Protein AF-U6D0H8-F1 (afdb_monomer)

Structure (mmCIF, N/CA/C/O backbone):
data_AF-U6D0H8-F1
#
_entry.id   AF-U6D0H8-F1
#
loop_
_atom_site.group_PDB
_atom_site.id
_atom_site.type_symbol
_atom_site.label_atom_id
_atom_site.label_alt_id
_atom_site.label_comp_id
_atom_site.label_asym_id
_atom_site.label_entity_id
_atom_site.label_seq_id
_atom_site.pdbx_PDB_ins_code
_atom_site.Cartn_x
_atom_site.Cartn_y
_atom_site.Cartn_z
_atom_site.occupancy
_atom_site.B_iso_or_equiv
_atom_site.auth_seq_id
_atom_site.auth_comp_id
_atom_site.auth_asym_id
_atom_site.auth_atom_id
_atom_site.pdbx_PDB_model_num
ATOM 1 N N . MET A 1 1 ? 25.060 -44.425 26.093 1.00 37.31 1 MET A N 1
ATOM 2 C CA . MET A 1 1 ? 24.591 -44.062 24.742 1.00 37.31 1 MET A CA 1
ATOM 3 C C . MET A 1 1 ? 24.838 -42.579 24.575 1.00 37.31 1 MET A C 1
ATOM 5 O O . MET A 1 1 ? 24.085 -41.774 25.100 1.00 37.31 1 MET A O 1
ATOM 9 N N . ALA A 1 2 ? 25.996 -42.259 24.004 1.00 32.28 2 ALA A N 1
ATOM 10 C CA . ALA A 1 2 ? 26.483 -40.904 23.805 1.00 32.28 2 ALA A CA 1
ATOM 11 C C . ALA A 1 2 ? 26.125 -40.479 22.378 1.00 32.28 2 ALA A C 1
ATOM 13 O O . ALA A 1 2 ? 26.422 -41.196 21.424 1.00 32.28 2 ALA A O 1
ATOM 14 N N . ILE A 1 3 ? 25.437 -39.350 22.265 1.00 38.94 3 ILE A N 1
ATOM 15 C CA . ILE A 1 3 ? 25.093 -38.695 21.003 1.00 38.94 3 ILE A CA 1
ATOM 16 C C . ILE A 1 3 ? 26.407 -38.158 20.399 1.00 38.94 3 ILE A C 1
ATOM 18 O O . ILE A 1 3 ? 27.215 -37.599 21.146 1.00 38.94 3 ILE A O 1
ATOM 22 N N . PRO A 1 4 ? 26.691 -38.371 19.100 1.00 41.56 4 PRO A N 1
ATOM 23 C CA . PRO A 1 4 ? 28.020 -38.142 18.553 1.00 41.56 4 PRO A CA 1
ATOM 24 C C . PRO A 1 4 ? 28.328 -36.648 18.384 1.00 41.56 4 PRO A C 1
ATOM 26 O O . PRO A 1 4 ? 27.534 -35.873 17.856 1.00 41.56 4 PRO A O 1
ATOM 29 N N . LEU A 1 5 ? 29.544 -36.298 18.805 1.00 43.28 5 LEU A N 1
ATOM 30 C CA . LEU A 1 5 ? 30.252 -35.009 18.797 1.00 43.28 5 LEU A CA 1
ATOM 31 C C . LEU A 1 5 ? 30.482 -34.373 17.402 1.00 43.28 5 LEU A C 1
ATOM 33 O O . LEU A 1 5 ? 31.460 -33.662 17.205 1.00 43.28 5 LEU A O 1
ATOM 37 N N . LEU A 1 6 ? 29.602 -34.595 16.422 1.00 43.91 6 LEU A N 1
ATOM 38 C CA . LEU A 1 6 ? 29.737 -34.031 15.067 1.00 43.91 6 LEU A CA 1
ATOM 39 C C . LEU A 1 6 ? 28.880 -32.782 14.809 1.00 43.91 6 LEU A C 1
ATOM 41 O O . LEU A 1 6 ? 29.001 -32.167 13.756 1.00 43.91 6 LEU A O 1
ATOM 45 N N . LEU A 1 7 ? 28.078 -32.346 15.782 1.00 40.44 7 LEU A N 1
ATOM 46 C CA . LEU A 1 7 ? 27.269 -31.122 15.682 1.00 40.44 7 LEU A CA 1
ATOM 47 C C . LEU A 1 7 ? 27.962 -29.859 16.221 1.00 40.44 7 LEU A C 1
ATOM 49 O O . LEU A 1 7 ? 27.377 -28.785 16.183 1.00 40.44 7 LEU A O 1
ATOM 53 N N . TRP A 1 8 ? 29.202 -29.961 16.714 1.00 34.03 8 TRP A N 1
ATOM 54 C CA . TRP A 1 8 ? 29.938 -28.830 17.308 1.00 34.03 8 TRP A CA 1
ATOM 55 C C . TRP A 1 8 ? 31.121 -28.331 16.459 1.00 34.03 8 TRP A C 1
ATOM 57 O O . TRP A 1 8 ? 31.786 -27.376 16.841 1.00 34.03 8 TRP A O 1
ATOM 67 N N . MET A 1 9 ? 31.358 -28.910 15.276 1.00 34.16 9 MET A N 1
ATOM 68 C CA . MET A 1 9 ? 32.385 -28.432 14.331 1.00 34.16 9 MET A CA 1
ATOM 69 C C . MET A 1 9 ? 31.847 -27.532 13.206 1.00 34.16 9 MET A C 1
ATOM 71 O O . MET A 1 9 ? 32.607 -27.153 12.324 1.00 34.16 9 MET A O 1
ATOM 75 N N . TRP A 1 10 ? 30.569 -27.142 13.248 1.00 33.47 10 TRP A N 1
ATOM 76 C CA . TRP A 1 10 ? 29.980 -26.182 12.297 1.00 33.47 10 TRP A CA 1
ATOM 77 C C . TRP A 1 10 ? 29.876 -24.745 12.837 1.00 33.47 10 TRP A C 1
ATOM 79 O O . TRP A 1 10 ? 29.322 -23.879 12.172 1.00 33.47 10 TRP A O 1
ATOM 89 N N . LEU A 1 11 ? 30.448 -24.462 14.013 1.00 34.50 11 LEU A N 1
ATOM 90 C CA . LEU A 1 11 ? 30.430 -23.126 14.633 1.00 34.50 11 LEU A CA 1
ATOM 91 C C . LEU A 1 11 ? 31.800 -22.431 14.692 1.00 34.50 11 LEU A C 1
ATOM 93 O O . LEU A 1 11 ? 31.982 -21.495 15.462 1.00 34.50 11 LEU A O 1
ATOM 97 N N . LEU A 1 12 ? 32.763 -22.835 13.858 1.00 37.94 12 LEU A N 1
ATOM 98 C CA . LEU A 1 12 ? 34.059 -22.152 13.753 1.00 37.94 12 LEU A CA 1
ATOM 99 C C . LEU A 1 12 ? 34.532 -22.000 12.300 1.00 37.94 12 LEU A C 1
ATOM 101 O O . LEU A 1 12 ? 35.621 -22.443 11.972 1.00 37.94 12 LEU A O 1
ATOM 105 N N . VAL A 1 13 ? 33.725 -21.353 11.453 1.00 35.91 13 VAL A N 1
ATOM 106 C CA . VAL A 1 13 ? 34.194 -20.351 10.471 1.00 35.91 13 VAL A CA 1
ATOM 107 C C . VAL A 1 13 ? 33.028 -19.383 10.248 1.00 35.91 13 VAL A C 1
ATOM 109 O O . VAL A 1 13 ? 32.181 -19.587 9.383 1.00 35.91 13 VAL A O 1
ATOM 112 N N . ALA A 1 14 ? 32.939 -18.342 11.073 1.00 34.75 14 ALA A N 1
ATOM 113 C CA . ALA A 1 14 ? 32.125 -17.187 10.729 1.00 34.75 14 ALA A CA 1
ATOM 114 C C . ALA A 1 14 ? 32.863 -16.402 9.634 1.00 34.75 14 ALA A C 1
ATOM 116 O O . ALA A 1 14 ? 33.966 -15.915 9.868 1.00 34.75 14 ALA A O 1
ATOM 117 N N . GLY A 1 15 ? 32.244 -16.297 8.456 1.00 36.19 15 GLY A N 1
ATOM 118 C CA . GLY A 1 15 ? 32.518 -15.219 7.506 1.00 36.19 15 GLY A CA 1
ATOM 119 C C . GLY A 1 15 ? 33.481 -15.514 6.357 1.00 36.19 15 GLY A C 1
ATOM 120 O O . GLY A 1 15 ? 34.464 -14.806 6.234 1.00 36.19 15 GLY A O 1
ATOM 121 N N . THR A 1 16 ? 33.164 -16.468 5.475 1.00 38.75 16 THR A N 1
ATOM 122 C CA . THR A 1 16 ? 33.493 -16.390 4.030 1.00 38.75 16 THR A CA 1
ATOM 123 C C . THR A 1 16 ? 32.567 -17.312 3.223 1.00 38.75 16 THR A C 1
ATOM 125 O O . THR A 1 16 ? 32.976 -18.326 2.665 1.00 38.75 16 THR A O 1
ATOM 128 N N . GLN A 1 17 ? 31.280 -16.981 3.148 1.00 38.81 17 GLN A N 1
ATOM 129 C CA . GLN A 1 17 ? 30.444 -17.449 2.040 1.00 38.81 17 GLN A CA 1
ATOM 130 C C . GLN A 1 17 ? 29.782 -16.223 1.414 1.00 38.81 17 GLN A C 1
ATOM 132 O O . GLN A 1 17 ? 28.972 -15.578 2.072 1.00 38.81 17 GLN A O 1
ATOM 137 N N . GLY A 1 18 ? 30.166 -15.899 0.174 1.00 51.94 18 GLY A N 1
ATOM 138 C CA . GLY A 1 18 ? 29.344 -15.084 -0.726 1.00 51.94 18 GLY A CA 1
ATOM 139 C C . GLY A 1 18 ? 29.861 -13.719 -1.193 1.00 51.94 18 GLY A C 1
ATOM 140 O O . GLY A 1 18 ? 29.073 -13.041 -1.829 1.00 51.94 18 GLY A O 1
ATOM 141 N N . ALA A 1 19 ? 31.103 -13.303 -0.911 1.00 56.38 19 ALA A N 1
ATOM 142 C CA . ALA A 1 19 ? 31.639 -12.050 -1.470 1.00 56.38 19 ALA A CA 1
ATOM 143 C C . ALA A 1 19 ? 32.429 -12.308 -2.769 1.00 56.38 19 ALA A C 1
ATOM 145 O O . ALA A 1 19 ? 33.317 -13.170 -2.783 1.00 56.38 19 ALA A O 1
ATOM 146 N N . GLU A 1 20 ? 32.112 -11.571 -3.833 1.00 77.31 20 GLU A N 1
ATOM 147 C CA . GLU A 1 20 ? 32.790 -11.586 -5.135 1.00 77.31 20 GLU A CA 1
ATOM 148 C C . GLU A 1 20 ? 33.674 -10.343 -5.335 1.00 77.31 20 GLU A C 1
ATOM 150 O O . GLU A 1 20 ? 33.548 -9.331 -4.642 1.00 77.31 20 GLU A O 1
ATOM 155 N N . ASP A 1 21 ? 34.627 -10.424 -6.268 1.00 82.81 21 ASP A N 1
ATOM 156 C CA . ASP A 1 21 ? 35.522 -9.303 -6.573 1.00 82.81 21 ASP A CA 1
ATOM 157 C C . ASP A 1 21 ? 34.711 -8.091 -7.062 1.00 82.81 21 ASP A C 1
ATOM 159 O O . ASP A 1 21 ? 34.016 -8.163 -8.075 1.00 82.81 21 ASP A O 1
ATOM 163 N N . GLY A 1 22 ? 34.849 -6.960 -6.369 1.00 79.12 22 GLY A N 1
ATOM 164 C CA . GLY A 1 22 ? 34.106 -5.733 -6.653 1.00 79.12 22 GLY A CA 1
ATOM 16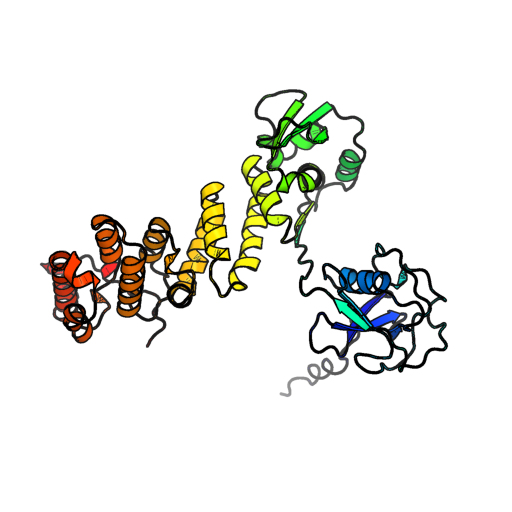5 C C . GLY A 1 22 ? 32.880 -5.500 -5.769 1.00 79.12 22 GLY A C 1
ATOM 166 O O . GLY A 1 22 ? 32.278 -4.430 -5.886 1.00 79.12 22 GLY A O 1
ATOM 167 N N . ASP A 1 23 ? 32.539 -6.428 -4.870 1.00 80.06 23 ASP A N 1
ATOM 168 C CA . ASP A 1 23 ? 31.520 -6.193 -3.845 1.00 80.06 23 ASP A CA 1
ATOM 169 C C . ASP A 1 23 ? 31.953 -5.080 -2.897 1.00 80.06 23 ASP A C 1
ATOM 171 O O . ASP A 1 23 ? 33.119 -4.983 -2.517 1.00 80.06 23 ASP A O 1
ATOM 175 N N . MET A 1 24 ? 31.003 -4.244 -2.490 1.00 93.75 24 MET A N 1
ATOM 176 C CA . MET A 1 24 ? 31.261 -3.083 -1.641 1.00 93.75 24 MET A CA 1
ATOM 177 C C . MET A 1 24 ? 30.440 -3.154 -0.361 1.00 93.75 24 MET A C 1
ATOM 179 O O . MET A 1 24 ? 29.424 -3.845 -0.297 1.00 93.75 24 MET A O 1
ATOM 183 N N . ARG A 1 25 ? 30.877 -2.423 0.664 1.00 91.75 25 ARG A N 1
ATOM 184 C CA . ARG A 1 25 ? 30.116 -2.208 1.899 1.00 91.75 25 ARG A CA 1
ATOM 185 C C . ARG A 1 25 ? 30.502 -0.893 2.568 1.00 91.75 25 ARG A C 1
ATOM 187 O O . ARG A 1 25 ? 31.607 -0.390 2.361 1.00 91.75 25 ARG A O 1
ATOM 194 N N . LEU A 1 26 ? 29.608 -0.395 3.418 1.00 94.00 26 LEU A N 1
ATOM 195 C CA . LEU A 1 26 ? 29.891 0.683 4.364 1.00 94.00 26 LEU A CA 1
ATOM 196 C C . LEU A 1 26 ? 30.162 0.083 5.742 1.00 94.00 26 LEU A C 1
ATOM 198 O O . LEU A 1 26 ? 29.440 -0.809 6.187 1.00 94.00 26 LEU A O 1
ATOM 202 N N . SER A 1 27 ? 31.228 0.540 6.391 1.00 92.88 27 SER A N 1
ATOM 203 C CA . SER A 1 27 ? 31.643 0.070 7.718 1.00 92.88 27 SER A CA 1
ATOM 204 C C . SER A 1 27 ? 31.767 1.232 8.699 1.00 92.88 27 SER A C 1
ATOM 206 O O . SER A 1 27 ? 32.094 2.346 8.301 1.00 92.88 27 SER A O 1
ATOM 208 N N . ASP A 1 28 ? 31.532 0.961 9.984 1.00 92.06 28 ASP A N 1
ATOM 209 C CA . ASP A 1 28 ? 31.720 1.903 11.102 1.00 92.06 28 ASP A CA 1
ATOM 210 C C . ASP A 1 28 ? 30.907 3.216 11.035 1.00 92.06 28 ASP A C 1
ATOM 212 O O . ASP A 1 28 ? 31.223 4.189 11.720 1.00 92.06 28 ASP A O 1
ATOM 216 N N . GLY A 1 29 ? 29.827 3.241 10.249 1.00 89.62 29 GLY A N 1
ATOM 217 C CA . GLY A 1 29 ? 28.793 4.275 10.327 1.00 89.62 29 GLY A CA 1
ATOM 218 C C . GLY A 1 29 ? 27.829 4.069 11.496 1.00 89.62 29 GLY A C 1
ATOM 219 O O . GLY A 1 29 ? 27.686 2.955 12.006 1.00 89.62 29 GLY A O 1
ATOM 220 N N . ASN A 1 30 ? 27.123 5.126 11.916 1.00 84.62 30 ASN A N 1
ATOM 221 C CA . ASN A 1 30 ? 26.081 4.996 12.944 1.00 84.62 30 ASN A CA 1
ATOM 222 C C . ASN A 1 30 ? 24.771 4.440 12.372 1.00 84.62 30 ASN A C 1
ATOM 224 O O . ASN A 1 30 ? 23.932 3.934 13.120 1.00 84.62 30 ASN A O 1
ATOM 228 N N . THR A 1 31 ? 24.584 4.547 11.055 1.00 83.25 31 THR A N 1
ATOM 229 C CA . THR A 1 31 ? 23.419 4.041 10.326 1.00 83.25 31 THR A CA 1
ATOM 230 C C . THR A 1 31 ? 23.861 3.197 9.124 1.00 83.25 31 THR A C 1
ATOM 232 O O . THR A 1 31 ? 24.999 3.326 8.675 1.00 83.25 31 THR A O 1
ATOM 235 N N . PRO A 1 32 ? 22.989 2.335 8.564 1.00 81.25 32 PRO A N 1
ATOM 236 C CA . PRO A 1 32 ? 23.329 1.534 7.383 1.00 81.25 32 PRO A CA 1
ATOM 237 C C . PRO A 1 32 ? 23.609 2.350 6.110 1.00 81.25 32 PRO A C 1
ATOM 239 O O . PRO A 1 32 ? 24.147 1.798 5.153 1.00 81.25 32 PRO A O 1
ATOM 242 N N . SER A 1 33 ? 23.213 3.627 6.073 1.00 90.88 33 SER A N 1
ATOM 243 C CA . SER A 1 33 ? 23.393 4.525 4.928 1.00 90.88 33 SER A CA 1
ATOM 244 C C . SER A 1 33 ? 24.698 5.318 4.976 1.00 90.88 33 SER A C 1
ATOM 246 O O . SER A 1 33 ? 24.953 6.096 4.066 1.00 90.88 33 SER A O 1
ATOM 248 N N . GLU A 1 34 ? 25.555 5.133 5.980 1.00 96.19 34 GLU A N 1
ATOM 249 C CA . GLU A 1 34 ? 26.821 5.860 6.081 1.00 96.19 34 GLU A CA 1
ATOM 250 C C . GLU A 1 34 ? 27.969 4.947 6.513 1.00 96.19 34 GLU A C 1
ATOM 252 O O . GLU A 1 34 ? 27.761 3.916 7.152 1.00 96.19 34 GLU A O 1
ATOM 257 N N . GLY A 1 35 ? 29.199 5.316 6.161 1.00 97.50 35 GLY A N 1
ATOM 258 C CA . GLY A 1 35 ? 30.383 4.635 6.672 1.00 97.50 35 GLY A CA 1
ATOM 259 C C . GLY A 1 35 ? 31.615 4.763 5.785 1.00 97.50 35 GLY A C 1
ATOM 260 O O . GLY A 1 35 ? 31.597 5.367 4.709 1.00 97.50 35 GLY A O 1
ATOM 261 N N . ARG A 1 36 ? 32.703 4.146 6.245 1.00 98.25 36 ARG A N 1
ATOM 262 C CA . ARG A 1 36 ? 33.928 3.938 5.470 1.00 98.25 36 ARG A CA 1
ATOM 263 C C . ARG A 1 36 ? 33.659 2.964 4.328 1.00 98.25 36 ARG A C 1
ATOM 265 O O . ARG A 1 36 ? 33.057 1.911 4.545 1.00 98.25 36 ARG A O 1
ATOM 272 N N . VAL A 1 37 ? 34.144 3.298 3.136 1.00 98.19 37 VAL A N 1
ATOM 273 C CA . VAL A 1 37 ? 33.984 2.461 1.944 1.00 98.19 37 VAL A CA 1
ATOM 274 C C . VAL A 1 37 ? 35.010 1.334 1.963 1.00 98.19 37 VAL A C 1
ATOM 276 O O . VAL A 1 37 ? 36.222 1.569 1.981 1.00 98.19 37 VAL A O 1
ATOM 279 N N . GLU A 1 38 ? 34.518 0.100 1.919 1.00 97.00 38 GLU A N 1
ATOM 280 C CA . GLU A 1 38 ? 35.340 -1.093 1.747 1.00 97.00 38 GLU A CA 1
ATOM 281 C C . GLU A 1 38 ? 34.909 -1.864 0.500 1.00 97.00 38 GLU A C 1
ATOM 283 O O . GLU A 1 38 ? 33.719 -1.957 0.199 1.00 97.00 38 GLU A O 1
ATOM 288 N N . ILE A 1 39 ? 35.884 -2.427 -0.212 1.00 96.50 39 ILE A N 1
ATOM 289 C CA . ILE A 1 39 ? 35.680 -3.212 -1.431 1.00 96.50 39 ILE A CA 1
ATOM 290 C C . ILE A 1 39 ? 36.403 -4.558 -1.334 1.00 96.50 39 ILE A C 1
ATOM 292 O O . ILE A 1 39 ? 37.514 -4.654 -0.798 1.00 96.50 39 ILE A O 1
ATOM 296 N N . PHE A 1 40 ? 35.758 -5.613 -1.824 1.00 86.81 40 PHE A N 1
ATOM 297 C CA . PHE A 1 40 ? 36.279 -6.970 -1.804 1.00 86.81 40 PHE A CA 1
ATOM 298 C C . PHE A 1 40 ? 37.115 -7.255 -3.049 1.00 86.81 40 PHE A C 1
ATOM 300 O O . PHE A 1 40 ? 36.700 -6.987 -4.176 1.00 86.81 40 PHE A O 1
ATOM 307 N N . TYR A 1 41 ? 38.306 -7.815 -2.848 1.00 90.88 41 TYR A N 1
ATOM 308 C CA . TYR A 1 41 ? 39.167 -8.243 -3.944 1.00 90.88 41 TYR A CA 1
ATOM 309 C C . TYR A 1 41 ? 40.065 -9.399 -3.510 1.00 90.88 41 TYR A C 1
ATOM 311 O O . TYR A 1 41 ? 40.803 -9.302 -2.526 1.00 90.88 41 TYR A O 1
ATOM 319 N N . ARG A 1 42 ? 40.032 -10.498 -4.269 1.00 87.75 42 ARG A N 1
ATOM 320 C CA . ARG A 1 42 ? 40.843 -11.710 -4.078 1.00 87.75 42 ARG A CA 1
ATOM 321 C C . ARG A 1 42 ? 40.773 -12.287 -2.665 1.00 87.75 42 ARG A C 1
AT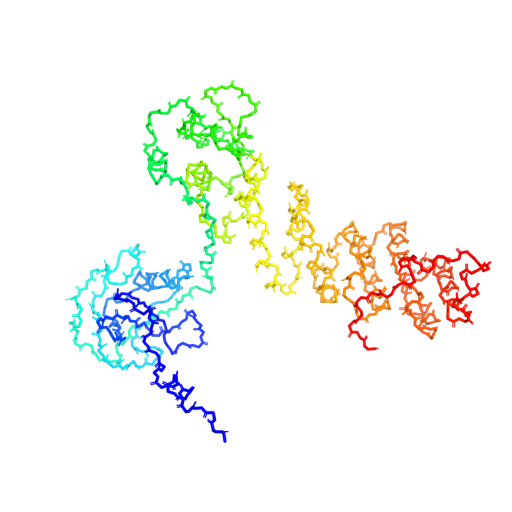OM 323 O O . ARG A 1 42 ? 41.795 -12.639 -2.075 1.00 87.75 42 ARG A O 1
ATOM 330 N N . GLY A 1 43 ? 39.560 -12.429 -2.140 1.00 77.94 43 GLY A N 1
ATOM 331 C CA . GLY A 1 43 ? 39.328 -13.144 -0.884 1.00 77.94 43 GLY A CA 1
ATOM 332 C C . GLY A 1 43 ? 39.458 -12.293 0.381 1.00 77.94 43 GLY A C 1
ATOM 333 O O . GLY A 1 43 ? 39.370 -12.846 1.476 1.00 77.94 43 GLY A O 1
ATOM 334 N N . GLN A 1 44 ? 39.672 -10.979 0.262 1.00 87.00 44 GLN A N 1
ATOM 335 C CA . GLN A 1 44 ? 39.783 -10.077 1.407 1.00 87.00 44 GLN A CA 1
ATOM 336 C C . GLN A 1 44 ? 39.088 -8.735 1.140 1.00 87.00 44 GLN A C 1
ATOM 338 O O . GLN A 1 44 ? 39.083 -8.234 0.016 1.00 87.00 44 GLN A O 1
ATOM 343 N N . TRP A 1 45 ? 38.534 -8.149 2.199 1.00 90.19 45 TRP A N 1
ATOM 344 C CA . TRP A 1 45 ? 38.060 -6.766 2.209 1.00 90.19 45 TRP A CA 1
ATOM 345 C C . TRP A 1 45 ? 39.241 -5.810 2.401 1.00 90.19 45 TRP A C 1
ATOM 347 O O . TRP A 1 45 ? 40.200 -6.138 3.104 1.00 90.19 45 TRP A O 1
ATOM 357 N N . GLY A 1 46 ? 39.167 -4.632 1.792 1.00 94.38 46 GLY A N 1
ATOM 358 C CA . GLY A 1 46 ? 40.108 -3.540 2.027 1.00 94.38 46 GLY A CA 1
ATOM 359 C C . GLY A 1 46 ? 39.482 -2.184 1.716 1.00 94.38 46 GLY A C 1
ATOM 360 O O . GLY A 1 46 ? 38.336 -2.118 1.274 1.00 94.38 46 GLY A O 1
ATOM 361 N N . THR A 1 47 ? 40.214 -1.104 1.974 1.00 97.69 47 THR A N 1
ATOM 362 C CA . THR A 1 47 ? 39.679 0.269 1.945 1.00 97.69 47 THR A CA 1
ATOM 363 C C . THR A 1 47 ? 39.911 0.966 0.606 1.00 97.69 47 THR A C 1
ATOM 365 O O . THR A 1 47 ? 40.683 0.492 -0.228 1.00 97.69 47 THR A O 1
ATOM 368 N N . VAL A 1 48 ? 39.244 2.095 0.381 1.00 98.19 48 VAL A N 1
ATOM 369 C CA . VAL A 1 48 ? 39.452 2.964 -0.790 1.00 98.19 48 VAL A CA 1
ATOM 370 C C . VAL A 1 48 ? 40.115 4.260 -0.327 1.00 98.19 48 VAL A C 1
ATOM 372 O O . VAL A 1 48 ? 39.750 4.774 0.727 1.00 98.19 48 VAL A O 1
ATOM 375 N N . CYS A 1 49 ? 41.100 4.772 -1.067 1.00 98.12 49 CYS A N 1
ATOM 376 C CA . CYS A 1 49 ? 41.736 6.049 -0.736 1.00 98.12 49 CYS A CA 1
ATOM 377 C C . CYS A 1 49 ? 40.862 7.252 -1.125 1.00 98.12 49 CYS A C 1
ATOM 379 O O . CYS A 1 49 ? 40.155 7.208 -2.126 1.00 98.12 49 CYS A O 1
ATOM 381 N N . ASP A 1 50 ? 40.963 8.340 -0.363 1.00 97.81 50 ASP A N 1
ATOM 382 C CA . ASP A 1 50 ? 40.252 9.601 -0.581 1.00 97.81 50 ASP A CA 1
ATOM 383 C C . ASP A 1 50 ? 40.865 10.534 -1.649 1.00 97.81 50 ASP A C 1
ATOM 385 O O . ASP A 1 50 ? 40.320 11.607 -1.917 1.00 97.81 50 ASP A O 1
ATOM 389 N N . ASN A 1 51 ? 41.974 10.157 -2.298 1.00 97.50 51 ASN A N 1
ATOM 390 C CA . ASN A 1 51 ? 42.523 10.947 -3.403 1.00 97.50 51 ASN A CA 1
ATOM 391 C C . ASN A 1 51 ? 41.565 10.925 -4.599 1.00 97.50 51 ASN A C 1
ATOM 393 O O . ASN A 1 51 ? 41.220 9.853 -5.092 1.00 97.50 51 ASN A O 1
ATOM 397 N N . LEU A 1 52 ? 41.200 12.115 -5.085 1.00 96.12 52 LEU A N 1
ATOM 398 C CA . LEU A 1 52 ? 40.190 12.342 -6.133 1.00 96.12 52 LEU A CA 1
ATOM 399 C C . LEU A 1 52 ? 38.777 11.850 -5.793 1.00 96.12 52 LEU A C 1
ATOM 401 O O . LEU A 1 52 ? 37.887 12.037 -6.609 1.00 96.12 52 LEU A O 1
ATOM 405 N N . TRP A 1 53 ? 38.561 11.336 -4.579 1.00 98.06 53 TRP A N 1
ATOM 406 C CA . TRP A 1 53 ? 37.265 10.848 -4.133 1.00 98.06 53 TRP A CA 1
ATOM 407 C C . TRP A 1 53 ? 36.235 11.972 -4.117 1.00 98.06 53 TRP A C 1
ATOM 409 O O . TRP A 1 53 ? 36.365 12.942 -3.360 1.00 98.06 53 TRP A O 1
ATOM 419 N N . ASP A 1 54 ? 35.202 11.831 -4.939 1.00 96.44 54 ASP A N 1
ATOM 420 C CA . ASP A 1 54 ? 34.152 12.828 -5.068 1.00 96.44 54 ASP A CA 1
ATOM 421 C C . ASP A 1 54 ? 32.739 12.243 -4.909 1.00 96.44 54 ASP A C 1
ATOM 423 O O . ASP A 1 54 ? 32.517 11.058 -4.632 1.00 96.44 54 ASP A O 1
ATOM 427 N N . LEU A 1 55 ? 31.737 13.118 -5.039 1.00 97.00 55 LEU A N 1
ATOM 428 C CA . LEU A 1 55 ? 30.336 12.724 -4.919 1.00 97.00 55 LEU A CA 1
ATOM 429 C C . LEU A 1 55 ? 29.917 11.728 -6.008 1.00 97.00 55 LEU A C 1
ATOM 431 O O . LEU A 1 55 ? 29.028 10.914 -5.769 1.00 97.00 55 LEU A O 1
ATOM 435 N N . THR A 1 56 ? 30.539 11.771 -7.184 1.00 96.88 56 THR A N 1
ATOM 436 C CA . THR A 1 56 ? 30.277 10.861 -8.302 1.00 96.88 56 THR A CA 1
ATOM 437 C C . THR A 1 56 ? 30.708 9.440 -7.948 1.00 96.88 56 THR A C 1
ATOM 439 O O . THR A 1 56 ? 29.944 8.497 -8.171 1.00 96.88 56 THR A O 1
ATOM 442 N N . ASP A 1 57 ? 31.871 9.284 -7.315 1.00 97.38 57 ASP A N 1
ATOM 443 C CA . ASP A 1 57 ? 32.370 7.985 -6.852 1.00 97.38 57 ASP A CA 1
ATOM 444 C C . ASP A 1 57 ? 31.517 7.433 -5.703 1.00 97.38 57 ASP A C 1
ATOM 446 O O . ASP A 1 57 ? 31.066 6.281 -5.734 1.00 97.38 57 ASP A O 1
ATOM 450 N N . ALA A 1 58 ? 31.200 8.278 -4.716 1.00 97.31 58 ALA A N 1
ATOM 451 C CA . ALA A 1 58 ? 30.308 7.905 -3.621 1.00 97.31 58 ALA A CA 1
ATOM 452 C C . ALA A 1 58 ? 28.910 7.510 -4.131 1.00 97.31 58 ALA A C 1
ATOM 454 O O . ALA A 1 58 ? 28.292 6.586 -3.600 1.00 97.31 58 ALA A O 1
ATOM 455 N N . SER A 1 59 ? 28.423 8.151 -5.198 1.00 95.12 59 SER A N 1
ATOM 456 C CA . SER A 1 59 ? 27.140 7.818 -5.831 1.00 95.12 59 SER A CA 1
ATOM 457 C C . SER A 1 59 ? 27.139 6.408 -6.427 1.00 95.12 59 SER A C 1
ATOM 459 O O . SER A 1 59 ? 26.130 5.705 -6.328 1.00 95.12 59 SER A O 1
ATOM 461 N N . VAL A 1 60 ? 28.263 5.954 -6.998 1.00 96.06 60 VAL A N 1
ATOM 462 C CA . VAL A 1 60 ? 28.419 4.566 -7.470 1.00 96.06 60 VAL A CA 1
ATOM 463 C C . VAL A 1 60 ? 28.318 3.587 -6.302 1.00 96.06 60 VAL A C 1
ATOM 465 O O . VAL A 1 60 ? 27.575 2.610 -6.407 1.00 96.06 60 VAL A O 1
ATOM 468 N N . VAL A 1 61 ? 28.984 3.872 -5.178 1.00 95.69 61 VAL A N 1
ATOM 469 C CA . VAL A 1 61 ? 28.897 3.046 -3.961 1.00 95.69 61 VAL A CA 1
ATOM 470 C C . VAL A 1 61 ? 27.464 2.985 -3.446 1.00 95.69 61 VAL A C 1
ATOM 472 O O . VAL A 1 61 ? 26.903 1.900 -3.320 1.00 95.69 61 VAL A O 1
ATOM 475 N N . CYS A 1 62 ? 26.839 4.137 -3.202 1.00 93.06 62 CYS A N 1
ATOM 476 C CA . CYS A 1 62 ? 25.486 4.201 -2.661 1.00 93.06 62 CYS A CA 1
ATOM 477 C C . CYS A 1 62 ? 24.475 3.494 -3.566 1.00 93.06 62 CYS A C 1
ATOM 479 O O . CYS A 1 62 ? 23.657 2.716 -3.080 1.00 93.06 62 CYS A O 1
ATOM 481 N N . ARG A 1 63 ? 24.569 3.669 -4.889 1.00 87.31 63 ARG A N 1
ATOM 482 C CA . ARG A 1 63 ? 23.683 2.973 -5.826 1.00 87.31 63 ARG A CA 1
ATOM 483 C C . ARG A 1 63 ? 23.902 1.464 -5.838 1.00 87.31 63 ARG A C 1
ATOM 485 O O . ARG A 1 63 ? 22.923 0.720 -5.875 1.00 87.31 63 ARG A O 1
ATOM 492 N N . ALA A 1 64 ? 25.154 1.013 -5.832 1.00 82.38 64 ALA A N 1
ATOM 493 C CA . ALA A 1 64 ? 25.486 -0.409 -5.805 1.00 82.38 64 ALA A CA 1
ATOM 494 C C . ALA A 1 64 ? 25.009 -1.088 -4.512 1.00 82.38 64 ALA A C 1
ATOM 496 O O . ALA A 1 64 ? 24.593 -2.242 -4.540 1.00 82.38 64 ALA A O 1
ATOM 497 N N . LEU A 1 65 ? 24.989 -0.346 -3.401 1.00 83.62 65 LEU A N 1
ATOM 498 C CA . LEU A 1 65 ? 24.457 -0.785 -2.108 1.00 83.62 65 LEU A CA 1
ATOM 499 C C . LEU A 1 65 ? 22.934 -0.648 -1.984 1.00 83.62 65 LEU A C 1
ATOM 501 O O . LEU A 1 65 ? 22.370 -0.941 -0.933 1.00 83.62 65 LEU A O 1
ATOM 505 N N . GLY A 1 66 ? 22.258 -0.236 -3.058 1.00 76.62 66 GLY A N 1
ATOM 506 C CA . GLY A 1 66 ? 20.806 -0.171 -3.103 1.00 76.62 66 GLY A CA 1
ATOM 507 C C . GLY A 1 66 ? 20.219 1.104 -2.511 1.00 76.62 66 GLY A C 1
ATOM 508 O O . GLY A 1 66 ? 19.070 1.070 -2.099 1.00 76.62 66 GLY A O 1
ATOM 509 N N . PHE A 1 67 ? 20.942 2.221 -2.488 1.00 83.69 67 PHE A N 1
ATOM 510 C CA . PHE A 1 67 ? 20.406 3.555 -2.194 1.00 83.69 67 PHE A CA 1
ATOM 511 C C . PHE A 1 67 ? 20.156 4.352 -3.480 1.00 83.69 67 PHE A C 1
ATOM 513 O O . PHE A 1 67 ? 20.700 4.038 -4.542 1.00 83.69 67 PHE A O 1
ATOM 520 N N . THR A 1 68 ? 19.317 5.387 -3.410 1.00 81.75 68 THR A N 1
ATOM 521 C CA . THR A 1 68 ? 19.028 6.245 -4.570 1.00 81.75 68 THR A CA 1
ATOM 522 C C . THR A 1 68 ? 20.266 7.019 -5.027 1.00 81.75 68 THR A C 1
ATOM 524 O O . THR A 1 68 ? 20.567 7.019 -6.224 1.00 81.75 68 THR A O 1
ATOM 527 N N . ASN A 1 69 ? 20.983 7.672 -4.103 1.00 88.50 69 ASN A N 1
ATOM 528 C CA . ASN A 1 69 ? 22.212 8.404 -4.418 1.00 88.50 69 ASN A CA 1
ATOM 529 C C . ASN A 1 69 ? 23.121 8.617 -3.190 1.00 88.50 69 ASN A C 1
ATOM 531 O O . ASN A 1 69 ? 22.733 8.286 -2.069 1.00 88.50 69 ASN A O 1
ATOM 535 N N . ALA A 1 70 ? 24.308 9.199 -3.390 1.00 94.38 70 ALA A N 1
ATOM 536 C CA . ALA A 1 70 ? 25.117 9.753 -2.302 1.00 94.38 70 ALA A CA 1
ATOM 537 C C . ALA A 1 70 ? 24.705 11.195 -1.978 1.00 94.38 70 ALA A C 1
ATOM 539 O O . ALA A 1 70 ? 24.406 11.986 -2.875 1.00 94.38 70 ALA A O 1
ATOM 540 N N . THR A 1 71 ? 24.710 11.544 -0.695 1.00 96.00 71 THR A N 1
ATOM 541 C CA . THR A 1 71 ? 24.596 12.928 -0.219 1.00 96.00 71 THR A CA 1
ATOM 542 C C . THR A 1 71 ? 25.963 13.528 0.074 1.00 96.00 71 THR A C 1
ATOM 544 O O . THR A 1 71 ? 26.151 14.722 -0.149 1.00 96.00 71 THR A O 1
ATOM 547 N N . GLU A 1 72 ? 26.926 12.718 0.530 1.00 96.88 72 GLU A N 1
ATOM 548 C CA . GLU A 1 72 ? 28.278 13.179 0.856 1.00 96.88 72 GLU A CA 1
ATOM 549 C C . GLU A 1 72 ? 29.351 12.156 0.457 1.00 96.88 72 GLU A C 1
ATOM 551 O O . GLU A 1 72 ? 29.171 10.944 0.595 1.00 96.88 72 GLU A O 1
ATOM 556 N N . ALA A 1 73 ? 30.494 12.679 0.009 1.00 97.44 73 ALA A N 1
ATOM 557 C CA . ALA A 1 73 ? 31.738 11.949 -0.201 1.00 97.44 73 ALA A CA 1
ATOM 558 C C . ALA A 1 73 ? 32.775 12.488 0.785 1.00 97.44 73 ALA A C 1
ATOM 560 O O . ALA A 1 73 ? 33.259 13.611 0.645 1.00 97.44 73 ALA A O 1
ATOM 561 N N . LEU A 1 74 ? 33.065 11.712 1.826 1.00 97.25 74 LEU A N 1
ATOM 562 C CA . LEU A 1 74 ? 33.936 12.129 2.919 1.00 97.25 74 LEU A CA 1
ATOM 563 C C . LEU A 1 74 ? 35.306 11.455 2.788 1.00 97.25 74 LEU A C 1
ATOM 565 O O . LEU A 1 74 ? 35.401 10.287 2.424 1.00 97.25 74 LEU A O 1
ATOM 569 N N . GLY A 1 75 ? 36.368 12.192 3.102 1.00 96.38 75 GLY A N 1
ATOM 570 C CA . GLY A 1 75 ? 37.736 11.677 3.182 1.00 96.38 75 GLY A CA 1
ATOM 571 C C . GLY A 1 75 ? 38.269 11.703 4.611 1.00 96.38 75 GLY A C 1
ATOM 572 O O . GLY A 1 75 ? 37.525 11.918 5.572 1.00 96.38 75 GLY A O 1
ATOM 573 N N . GLY A 1 76 ? 39.577 11.520 4.764 1.00 95.69 76 GLY A N 1
ATOM 574 C CA . GLY A 1 76 ? 40.265 11.699 6.038 1.00 95.69 76 GLY A CA 1
ATOM 575 C C . GLY A 1 76 ? 39.858 10.698 7.120 1.00 95.69 76 GLY A C 1
ATOM 576 O O . GLY A 1 76 ? 39.967 11.022 8.304 1.00 95.69 76 GLY A O 1
ATOM 577 N N . ALA A 1 77 ? 39.368 9.514 6.732 1.00 94.88 77 ALA A N 1
ATOM 578 C CA . ALA A 1 77 ? 38.870 8.490 7.646 1.00 94.88 77 ALA A CA 1
ATOM 579 C C . ALA A 1 77 ? 37.747 8.994 8.573 1.00 94.88 77 ALA A C 1
ATOM 581 O O . ALA A 1 77 ? 37.796 8.802 9.790 1.00 94.88 77 ALA A O 1
ATOM 582 N N . ALA A 1 78 ? 36.735 9.654 7.999 1.00 96.12 78 ALA A N 1
ATOM 583 C CA . ALA A 1 78 ? 35.634 10.278 8.739 1.00 96.12 78 ALA A CA 1
ATOM 584 C C . ALA A 1 78 ? 34.881 9.307 9.671 1.00 96.12 78 ALA A C 1
ATOM 586 O O . ALA A 1 78 ? 34.524 9.682 10.786 1.00 96.12 78 ALA A O 1
ATOM 587 N N . PHE A 1 79 ? 34.717 8.047 9.254 1.00 96.31 79 PHE A N 1
ATOM 588 C CA . PHE A 1 79 ? 34.143 6.960 10.065 1.00 96.31 79 PHE A CA 1
ATOM 589 C C . PHE A 1 79 ? 35.215 6.062 10.703 1.00 96.31 79 PHE A C 1
ATOM 591 O O . PHE A 1 79 ? 35.007 4.883 10.973 1.00 96.31 79 PHE A O 1
ATOM 598 N N . GLY A 1 80 ? 36.397 6.624 10.944 1.00 95.50 80 GLY A N 1
ATOM 599 C CA . GLY A 1 80 ? 37.541 5.928 11.511 1.00 95.50 80 GLY A CA 1
ATOM 600 C C . GLY A 1 80 ? 38.393 5.189 10.470 1.00 95.50 80 GLY A C 1
ATOM 601 O O . GLY A 1 80 ? 37.911 4.826 9.392 1.00 95.50 80 GLY A O 1
ATOM 602 N N . PRO A 1 81 ? 39.685 4.974 10.785 1.00 95.69 81 PRO A N 1
ATOM 603 C CA . PRO A 1 81 ? 40.620 4.298 9.895 1.00 95.69 81 PRO A CA 1
ATOM 604 C C . PRO A 1 81 ? 40.264 2.818 9.762 1.00 95.69 81 PRO A C 1
ATOM 606 O O . PRO A 1 81 ? 39.975 2.150 10.757 1.00 95.69 81 PRO A O 1
ATOM 609 N N . GLY A 1 82 ? 40.332 2.295 8.542 1.00 93.38 82 GLY A N 1
ATOM 610 C CA . GLY A 1 82 ? 40.177 0.872 8.294 1.00 93.38 82 GLY A CA 1
ATOM 611 C C . GLY A 1 82 ? 41.424 0.066 8.639 1.00 93.38 82 GLY A C 1
ATOM 612 O O . GLY A 1 82 ? 42.387 0.540 9.250 1.00 93.38 82 GLY A O 1
ATOM 613 N N . THR A 1 83 ? 41.389 -1.205 8.248 1.00 88.81 83 THR A N 1
ATOM 614 C CA . THR A 1 83 ? 42.501 -2.141 8.429 1.00 88.81 83 THR A CA 1
ATOM 615 C C . THR A 1 83 ? 42.704 -2.968 7.167 1.00 88.81 83 THR A C 1
ATOM 617 O O . THR A 1 83 ? 41.771 -3.174 6.394 1.00 88.81 83 THR A O 1
ATOM 620 N N . GLY A 1 84 ? 43.923 -3.469 6.963 1.00 92.00 84 GLY A N 1
ATOM 621 C CA . GLY A 1 84 ? 44.255 -4.279 5.792 1.00 92.00 84 GLY A CA 1
ATOM 622 C C . GLY A 1 84 ? 44.784 -3.438 4.623 1.00 92.00 84 GLY A C 1
ATOM 623 O O . GLY A 1 84 ? 45.423 -2.413 4.845 1.00 92.00 84 GLY A O 1
ATOM 624 N N . PRO A 1 85 ? 44.641 -3.902 3.373 1.00 94.06 85 PRO A N 1
ATOM 625 C CA . PRO A 1 85 ? 45.150 -3.175 2.217 1.00 94.06 85 PRO A CA 1
ATOM 626 C C . PRO A 1 85 ? 44.217 -2.033 1.793 1.00 94.06 85 PRO A C 1
ATOM 628 O O . PRO A 1 85 ? 42.995 -2.159 1.856 1.00 94.06 85 PRO A O 1
ATOM 631 N N . VAL A 1 86 ? 44.805 -0.964 1.255 1.00 96.88 86 VAL A N 1
ATOM 632 C CA . VAL A 1 86 ? 44.077 0.020 0.444 1.00 96.88 86 VAL A CA 1
ATOM 633 C C . VAL A 1 86 ? 43.964 -0.548 -0.973 1.00 96.88 86 VAL A C 1
ATOM 635 O O . VAL A 1 86 ? 44.971 -0.772 -1.651 1.00 96.88 86 VAL A O 1
ATOM 638 N N . MET A 1 87 ? 42.742 -0.861 -1.388 1.00 97.19 87 MET A N 1
ATOM 639 C CA . MET A 1 87 ? 42.429 -1.594 -2.612 1.00 97.19 87 MET A CA 1
ATOM 640 C C . MET A 1 87 ? 42.484 -0.719 -3.857 1.00 97.19 87 MET A C 1
ATOM 642 O O . MET A 1 87 ? 43.009 -1.169 -4.876 1.00 97.19 87 MET A O 1
ATOM 646 N N . LEU A 1 88 ? 41.954 0.501 -3.776 1.00 97.62 88 LEU A N 1
ATOM 647 C CA . LEU A 1 88 ? 41.830 1.439 -4.892 1.00 97.62 88 LEU A CA 1
ATOM 648 C C . LEU A 1 88 ? 42.265 2.847 -4.464 1.00 97.62 88 LEU A C 1
ATOM 650 O O . LEU A 1 88 ? 42.145 3.211 -3.294 1.00 97.62 88 LEU A O 1
ATOM 654 N N . ASP A 1 89 ? 42.788 3.613 -5.418 1.00 97.94 89 ASP A N 1
ATOM 655 C CA . ASP A 1 89 ? 43.321 4.970 -5.252 1.00 97.94 89 ASP A CA 1
ATOM 656 C C . ASP A 1 89 ? 43.162 5.736 -6.571 1.00 97.94 89 ASP A C 1
ATOM 658 O O . ASP A 1 89 ? 43.183 5.109 -7.640 1.00 97.94 89 ASP A O 1
ATOM 662 N N . GLU A 1 90 ? 42.999 7.057 -6.470 1.00 97.31 90 GLU A N 1
ATOM 663 C CA . GLU A 1 90 ? 42.633 7.964 -7.570 1.00 97.31 90 GLU A CA 1
ATOM 664 C C . GLU A 1 90 ? 41.461 7.395 -8.387 1.00 97.31 90 GLU A C 1
ATOM 666 O O . GLU A 1 90 ? 41.568 7.1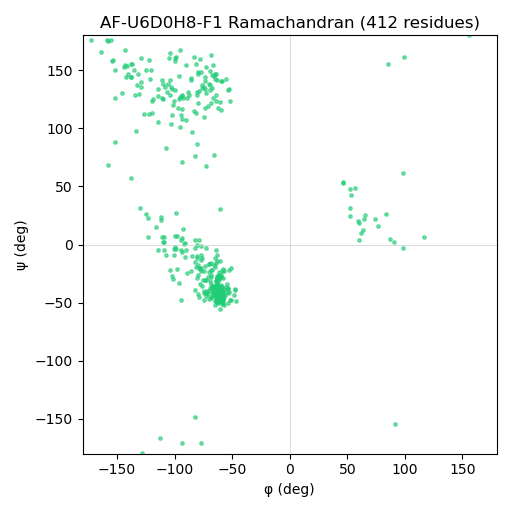71 -9.592 1.00 97.31 90 GLU A O 1
ATOM 671 N N . VAL A 1 91 ? 40.374 7.048 -7.692 1.00 97.38 91 VAL A N 1
ATOM 672 C CA . VAL A 1 91 ? 39.165 6.522 -8.330 1.00 97.38 91 VAL A CA 1
ATOM 673 C C . VAL A 1 91 ? 38.459 7.668 -9.045 1.00 97.38 91 VAL A C 1
ATOM 675 O O . VAL A 1 91 ? 38.259 8.721 -8.461 1.00 97.38 91 VAL A O 1
ATOM 678 N N . GLU A 1 92 ? 38.114 7.453 -10.311 1.00 96.31 92 GLU A N 1
ATOM 679 C CA . GLU A 1 92 ? 37.385 8.409 -11.140 1.00 96.31 92 GLU A CA 1
ATOM 680 C C . GLU A 1 92 ? 36.256 7.672 -11.871 1.00 96.31 92 GLU A C 1
ATOM 682 O O . GLU A 1 92 ? 36.461 7.004 -12.899 1.00 96.31 92 GLU A O 1
ATOM 687 N N . CYS A 1 93 ? 35.054 7.753 -11.310 1.00 95.38 93 CYS A N 1
ATOM 688 C CA . CYS A 1 93 ? 33.832 7.218 -11.888 1.00 95.38 93 CYS A CA 1
ATOM 689 C C . CYS A 1 93 ? 33.118 8.249 -12.782 1.00 95.38 93 CYS A C 1
ATOM 691 O O . CYS A 1 93 ? 33.190 9.460 -12.590 1.00 95.38 93 CYS A O 1
ATOM 693 N N . THR A 1 94 ? 32.337 7.765 -13.746 1.00 86.44 94 THR A N 1
ATOM 694 C CA . THR A 1 94 ? 31.362 8.569 -14.507 1.00 86.44 94 THR A CA 1
ATOM 695 C C . THR A 1 94 ? 30.015 8.685 -13.791 1.00 86.44 94 THR A C 1
ATOM 697 O O . THR A 1 94 ? 29.140 9.439 -14.220 1.00 86.44 94 THR A O 1
ATOM 700 N N . GLY A 1 95 ? 29.823 7.910 -12.719 1.00 84.31 95 GLY A N 1
ATOM 701 C CA . GLY A 1 95 ? 28.613 7.884 -11.905 1.00 84.31 95 GLY A CA 1
ATOM 702 C C . GLY A 1 95 ? 27.591 6.856 -12.382 1.00 84.31 95 GLY A C 1
ATOM 703 O O . GLY A 1 95 ? 26.519 6.744 -11.795 1.00 84.31 95 GLY A O 1
ATOM 704 N N . THR A 1 96 ? 27.879 6.069 -13.423 1.00 78.75 96 THR A N 1
ATOM 705 C CA . THR A 1 96 ? 26.954 5.078 -14.026 1.00 78.75 96 THR A CA 1
ATOM 706 C C . THR A 1 96 ? 27.417 3.630 -13.874 1.00 78.75 96 THR A C 1
ATOM 708 O O . THR A 1 96 ? 26.674 2.699 -14.177 1.00 78.75 96 THR A O 1
ATOM 711 N N . GLU A 1 97 ? 28.607 3.441 -13.319 1.00 90.75 97 GLU A N 1
ATOM 712 C CA . GLU A 1 97 ? 29.238 2.152 -13.096 1.00 90.75 97 GLU A CA 1
ATOM 713 C C . GLU A 1 97 ? 28.465 1.293 -12.079 1.00 90.75 97 GLU A C 1
ATOM 715 O O . GLU A 1 97 ? 27.868 1.823 -11.134 1.00 90.75 97 GLU A O 1
ATOM 720 N N . PRO A 1 98 ? 28.464 -0.044 -12.237 1.00 72.19 98 PRO A N 1
ATOM 721 C CA . PRO A 1 98 ? 27.827 -0.945 -11.279 1.00 72.19 98 PRO A CA 1
ATOM 722 C C . PRO A 1 98 ? 28.665 -1.161 -10.007 1.00 72.19 98 PRO A C 1
ATOM 724 O O . PRO A 1 98 ? 28.114 -1.553 -8.985 1.00 72.19 98 PRO A O 1
ATOM 727 N N . SER A 1 99 ? 29.976 -0.906 -10.054 1.00 92.12 99 SER A N 1
ATOM 728 C CA . SER A 1 99 ? 30.906 -0.995 -8.922 1.00 92.12 99 SER A CA 1
ATOM 729 C C . SER A 1 99 ? 32.111 -0.077 -9.155 1.00 92.12 99 SER A C 1
ATOM 731 O O . SER A 1 99 ? 32.448 0.213 -10.307 1.00 92.12 99 SER A O 1
ATOM 733 N N . LEU A 1 100 ? 32.813 0.321 -8.086 1.00 95.50 100 LEU A N 1
ATOM 734 C CA . LEU A 1 100 ? 34.100 1.027 -8.197 1.00 95.50 100 LEU A CA 1
ATOM 735 C C . LEU A 1 100 ? 35.157 0.205 -8.954 1.00 95.50 100 LEU A C 1
ATOM 737 O O . LEU A 1 100 ? 36.068 0.773 -9.549 1.00 95.50 100 LEU A O 1
ATOM 741 N N . ALA A 1 101 ? 35.008 -1.125 -9.001 1.00 91.75 101 ALA A N 1
ATOM 742 C CA . ALA A 1 101 ? 35.840 -2.014 -9.815 1.00 91.75 101 ALA A CA 1
ATOM 743 C C . ALA A 1 101 ? 35.806 -1.684 -11.321 1.00 91.75 101 ALA A C 1
ATOM 745 O O . ALA A 1 101 ? 36.704 -2.086 -12.064 1.00 91.75 101 ALA A O 1
ATOM 746 N N . ASN A 1 102 ? 34.763 -0.983 -11.777 1.00 93.56 102 ASN A N 1
ATOM 747 C CA . ASN A 1 102 ? 34.565 -0.588 -13.169 1.00 93.56 102 ASN A CA 1
ATOM 748 C C . ASN A 1 102 ? 34.957 0.868 -13.450 1.00 93.56 102 ASN A C 1
ATOM 750 O O . ASN A 1 102 ? 34.903 1.279 -14.609 1.00 93.56 102 ASN A O 1
ATOM 754 N N . CYS A 1 103 ? 35.348 1.627 -12.426 1.00 94.44 103 CYS A N 1
ATOM 755 C CA . CYS A 1 103 ? 35.818 2.997 -12.580 1.00 94.44 103 CYS A CA 1
ATOM 756 C C . CYS A 1 103 ? 37.301 3.034 -12.968 1.00 94.44 103 CYS A C 1
ATOM 758 O O . CYS A 1 103 ? 38.051 2.067 -12.779 1.00 94.44 103 CYS A O 1
ATOM 760 N N . THR A 1 104 ? 37.742 4.168 -13.511 1.00 96.56 104 THR A N 1
ATOM 761 C CA . THR A 1 104 ? 39.173 4.377 -13.751 1.00 96.56 104 THR A CA 1
ATOM 762 C C . THR A 1 104 ? 39.868 4.540 -12.400 1.00 96.56 104 THR A C 1
ATOM 764 O O . THR A 1 104 ? 39.321 5.157 -11.495 1.00 96.56 104 THR A O 1
ATOM 767 N N . SER A 1 105 ? 41.039 3.928 -12.228 1.00 96.31 105 SER A N 1
ATOM 768 C CA . SER A 1 105 ? 41.860 4.055 -11.016 1.00 96.31 105 SER A CA 1
ATOM 769 C C . SER A 1 105 ? 43.320 3.724 -11.325 1.00 96.31 105 SER A C 1
ATOM 771 O O . SER A 1 105 ? 43.640 3.230 -12.414 1.00 96.31 105 SER A O 1
ATOM 773 N N . LEU A 1 106 ? 44.221 3.889 -10.351 1.00 95.31 106 LEU A N 1
ATOM 774 C CA . LEU A 1 106 ? 45.610 3.409 -10.468 1.00 95.31 106 LEU A CA 1
ATOM 775 C C . LEU A 1 106 ? 45.720 1.876 -10.608 1.00 95.31 106 LEU A C 1
ATOM 777 O O . LEU A 1 106 ? 46.771 1.349 -11.006 1.00 95.31 106 LEU A O 1
ATOM 781 N N . GLY A 1 107 ? 44.630 1.158 -10.325 1.00 93.75 107 GLY A N 1
ATOM 782 C CA . GLY A 1 107 ? 44.505 -0.293 -10.350 1.00 93.75 107 GLY A CA 1
ATOM 783 C C . GLY A 1 107 ? 44.627 -0.932 -8.965 1.00 93.75 107 GLY A C 1
ATOM 784 O O . GLY A 1 107 ? 45.171 -0.352 -8.029 1.00 93.75 107 GLY A O 1
ATOM 785 N N . TRP A 1 108 ? 44.145 -2.170 -8.850 1.00 95.69 108 TRP A N 1
ATOM 786 C CA . TRP A 1 108 ? 44.073 -2.901 -7.583 1.00 95.69 108 TRP A CA 1
ATOM 787 C C . TRP A 1 108 ? 45.399 -2.960 -6.816 1.00 95.69 108 TRP A C 1
ATOM 789 O O . TRP A 1 108 ? 46.435 -3.329 -7.380 1.00 95.69 108 TRP A O 1
ATOM 799 N N . LEU A 1 109 ? 45.332 -2.682 -5.509 1.00 95.00 109 LEU A N 1
ATOM 800 C CA . LEU A 1 109 ? 46.445 -2.714 -4.548 1.00 95.00 109 LEU A CA 1
ATOM 801 C C . LEU A 1 109 ? 47.594 -1.745 -4.883 1.00 95.00 109 LEU A C 1
ATOM 803 O O . LEU A 1 109 ? 48.715 -1.912 -4.395 1.00 95.00 109 LEU A O 1
ATOM 807 N N . LYS A 1 110 ? 47.344 -0.736 -5.723 1.00 94.56 110 LYS A N 1
ATOM 808 C CA . LYS A 1 110 ? 48.317 0.303 -6.070 1.00 94.56 110 LYS A CA 1
ATOM 809 C C . LYS A 1 110 ? 47.925 1.616 -5.409 1.00 94.56 110 LYS A C 1
ATOM 811 O O . LYS A 1 110 ? 47.337 2.484 -6.036 1.00 94.56 110 LYS A O 1
ATOM 816 N N . SER A 1 111 ? 48.306 1.757 -4.145 1.00 94.31 111 SER A N 1
ATOM 817 C CA . SER A 1 111 ? 48.112 2.986 -3.380 1.00 94.31 111 SER A CA 1
ATOM 818 C C . SER A 1 111 ? 49.314 3.272 -2.486 1.00 94.31 111 SER A C 1
ATOM 820 O O . SER A 1 111 ? 50.038 2.361 -2.075 1.00 94.31 111 SER A O 1
ATOM 822 N N . ARG A 1 112 ? 49.532 4.553 -2.174 1.00 93.44 112 ARG A N 1
ATOM 823 C CA . ARG A 1 112 ? 50.460 4.993 -1.113 1.00 93.44 112 ARG A CA 1
ATOM 824 C C . ARG A 1 112 ? 49.729 5.593 0.088 1.00 93.44 112 ARG A C 1
ATOM 826 O O . ARG A 1 112 ? 50.386 6.128 0.984 1.00 93.44 112 ARG A O 1
ATOM 833 N N . CYS A 1 113 ? 48.403 5.516 0.096 1.00 96.94 113 CYS A N 1
ATOM 834 C CA . CYS A 1 113 ? 47.580 6.072 1.149 1.00 96.94 113 CYS A CA 1
ATOM 835 C C . CYS A 1 113 ? 47.752 5.303 2.453 1.00 96.94 113 CYS A C 1
ATOM 837 O O . CYS A 1 113 ? 48.046 4.106 2.486 1.00 96.94 113 CYS A O 1
ATOM 839 N N . ARG A 1 114 ? 47.592 6.034 3.550 1.00 96.31 114 ARG A N 1
ATOM 840 C CA . ARG A 1 114 ? 47.460 5.462 4.892 1.00 96.31 114 ARG A CA 1
ATOM 841 C C . ARG A 1 114 ? 45.982 5.420 5.252 1.00 96.31 114 ARG A C 1
ATOM 843 O O . ARG A 1 114 ? 45.222 6.222 4.736 1.00 96.31 114 ARG A O 1
ATOM 850 N N . HIS A 1 115 ? 45.601 4.607 6.233 1.00 97.62 115 HIS A N 1
ATOM 851 C CA . HIS A 1 115 ? 44.207 4.551 6.692 1.00 97.62 115 HIS A CA 1
ATOM 852 C C . HIS A 1 115 ? 43.665 5.855 7.295 1.00 97.62 115 HIS A C 1
ATOM 854 O O . HIS A 1 115 ? 42.474 5.969 7.522 1.00 97.62 115 HIS A O 1
ATOM 860 N N . SER A 1 116 ? 44.504 6.870 7.530 1.00 96.81 116 SER A N 1
ATOM 861 C CA . SER A 1 116 ? 44.038 8.234 7.821 1.00 96.81 116 SER A CA 1
ATOM 862 C C . SER A 1 116 ? 43.461 8.959 6.594 1.00 96.81 116 SER A C 1
ATOM 864 O O . SER A 1 116 ? 43.068 10.110 6.714 1.00 96.81 116 SER A O 1
ATOM 866 N N . GLN A 1 117 ? 43.500 8.324 5.423 1.00 97.81 117 GLN A N 1
ATOM 867 C CA . GLN A 1 117 ? 43.057 8.817 4.117 1.00 97.81 117 GLN A CA 1
ATOM 868 C C . GLN A 1 117 ? 42.014 7.869 3.506 1.00 97.81 117 GLN A C 1
ATOM 870 O O . GLN A 1 117 ? 41.875 7.792 2.290 1.00 97.81 117 GLN A O 1
ATOM 875 N N . ASP A 1 118 ? 41.333 7.070 4.331 1.00 98.12 118 ASP A N 1
ATOM 876 C CA . ASP A 1 118 ? 40.282 6.192 3.828 1.00 98.12 118 ASP A CA 1
ATOM 877 C C . ASP A 1 118 ? 39.040 7.016 3.463 1.00 98.12 118 ASP A C 1
ATOM 879 O O . ASP A 1 118 ? 38.582 7.871 4.234 1.00 98.12 118 ASP A O 1
ATOM 883 N N . ALA A 1 119 ? 38.493 6.721 2.290 1.00 98.44 119 ALA A N 1
ATOM 884 C CA . ALA A 1 119 ? 37.271 7.291 1.763 1.00 98.44 119 ALA A CA 1
ATOM 885 C C . ALA A 1 119 ? 36.032 6.753 2.488 1.00 98.44 119 ALA A C 1
ATOM 887 O O . ALA A 1 119 ? 35.990 5.647 3.038 1.00 98.44 119 ALA A O 1
ATOM 888 N N . SER A 1 120 ? 34.993 7.569 2.491 1.00 98.12 120 SER A N 1
ATOM 889 C CA . SER A 1 120 ? 33.734 7.349 3.183 1.00 98.12 120 SER A CA 1
ATOM 890 C C . SER A 1 120 ? 32.583 7.905 2.348 1.00 98.12 120 SER A C 1
ATOM 892 O O . SER A 1 120 ? 32.757 8.848 1.571 1.00 98.12 120 SER A O 1
ATOM 894 N N . ALA A 1 121 ? 31.397 7.329 2.514 1.00 97.81 121 ALA A N 1
ATOM 895 C CA . ALA A 1 121 ? 30.193 7.764 1.819 1.00 97.81 121 ALA A CA 1
ATOM 896 C C . ALA A 1 121 ? 29.031 7.916 2.801 1.00 97.81 121 ALA A C 1
ATOM 898 O O . ALA A 1 121 ? 28.915 7.162 3.769 1.00 97.81 121 ALA A O 1
ATOM 899 N N . VAL A 1 122 ? 28.171 8.891 2.515 1.00 97.12 122 VAL A N 1
ATOM 900 C CA . VAL A 1 122 ? 26.852 9.037 3.131 1.00 97.12 122 VAL A CA 1
ATOM 901 C C . VAL A 1 122 ? 25.827 8.958 2.009 1.00 97.12 122 VAL A C 1
ATOM 903 O O . VAL A 1 122 ? 25.903 9.707 1.033 1.00 97.12 122 VAL A O 1
ATOM 906 N N . CYS A 1 123 ? 24.899 8.022 2.127 1.00 94.38 123 CYS A N 1
ATOM 907 C CA . CYS A 1 123 ? 23.857 7.737 1.160 1.00 94.38 123 CYS A CA 1
ATOM 908 C C . CYS A 1 123 ? 22.533 8.375 1.572 1.00 94.38 123 CYS A C 1
ATOM 910 O O . CYS A 1 123 ? 22.268 8.637 2.745 1.00 94.38 123 CYS A O 1
ATOM 912 N N . THR A 1 124 ? 21.653 8.576 0.595 1.00 88.31 124 THR A N 1
ATOM 913 C CA . THR A 1 124 ? 20.258 8.926 0.866 1.00 88.31 124 THR A CA 1
ATOM 914 C C . THR A 1 124 ? 19.599 7.839 1.714 1.00 88.31 124 THR A C 1
ATOM 916 O O . THR A 1 124 ? 19.772 6.659 1.423 1.00 88.31 124 THR A O 1
ATOM 919 N N . ASN A 1 125 ? 18.759 8.212 2.682 1.00 72.00 125 ASN A N 1
ATOM 920 C CA . ASN A 1 125 ? 17.979 7.242 3.469 1.00 72.00 125 ASN A CA 1
ATOM 921 C C . ASN A 1 125 ? 16.944 6.461 2.632 1.00 72.00 125 ASN A C 1
ATOM 923 O O . ASN A 1 125 ? 16.392 5.469 3.099 1.00 72.00 125 ASN A O 1
ATOM 927 N N . GLU A 1 126 ? 16.694 6.880 1.391 1.00 63.78 126 GLU A N 1
ATOM 928 C CA . GLU A 1 126 ? 15.887 6.139 0.427 1.00 63.78 126 GLU A CA 1
ATOM 929 C C . GLU A 1 126 ? 16.675 4.942 -0.119 1.00 63.78 126 GLU A C 1
ATOM 931 O O . GLU A 1 126 ? 17.628 5.097 -0.894 1.00 63.78 126 GLU A O 1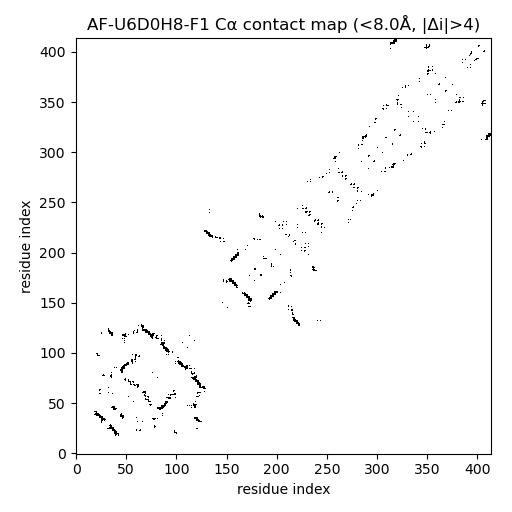
ATOM 936 N N . THR A 1 127 ? 16.260 3.735 0.270 1.00 60.00 127 THR A N 1
ATOM 937 C CA . THR A 1 127 ? 16.702 2.518 -0.408 1.00 60.00 127 THR A CA 1
ATOM 938 C C . THR A 1 127 ? 15.948 2.377 -1.728 1.00 60.00 127 THR A C 1
ATOM 940 O O . THR A 1 127 ? 14.737 2.574 -1.827 1.00 60.00 127 THR A O 1
ATOM 943 N N . ARG A 1 128 ? 16.669 2.006 -2.779 1.00 59.78 128 ARG A N 1
ATOM 944 C CA . ARG A 1 128 ? 16.144 1.554 -4.057 1.00 59.78 128 ARG A CA 1
ATOM 945 C C . ARG A 1 128 ? 15.563 0.151 -3.858 1.00 59.78 128 ARG A C 1
ATOM 947 O O . ARG A 1 128 ? 16.098 -0.817 -4.395 1.00 59.78 128 ARG A O 1
ATOM 954 N N . SER A 1 129 ? 14.476 0.028 -3.093 1.00 62.75 129 SER A N 1
ATOM 955 C CA . SER A 1 129 ? 13.679 -1.199 -2.985 1.00 62.75 129 SER A CA 1
ATOM 956 C C . SER A 1 129 ? 13.024 -1.481 -4.342 1.00 62.75 129 SER A C 1
ATOM 958 O O . SER A 1 129 ? 11.877 -1.151 -4.639 1.00 62.75 129 SER A O 1
ATOM 960 N N . THR A 1 130 ? 13.844 -2.005 -5.248 1.00 70.06 130 THR A N 1
ATOM 961 C CA . THR A 1 130 ? 13.440 -2.386 -6.592 1.00 70.06 130 THR A CA 1
ATOM 962 C C . THR A 1 130 ? 12.997 -3.829 -6.515 1.00 70.06 130 THR A C 1
ATOM 964 O O . THR A 1 130 ? 13.808 -4.741 -6.366 1.00 70.06 130 THR A O 1
ATOM 967 N N . HIS A 1 131 ? 11.698 -4.036 -6.610 1.00 81.00 131 HIS A N 1
ATOM 968 C CA . HIS A 1 131 ? 11.088 -5.348 -6.614 1.00 81.00 131 HIS A CA 1
ATOM 969 C C . HIS A 1 131 ? 10.878 -5.781 -8.061 1.00 81.00 131 HIS A C 1
ATOM 971 O O . HIS A 1 131 ? 10.298 -5.048 -8.859 1.00 81.00 131 HIS A O 1
ATOM 977 N N . THR A 1 132 ? 11.370 -6.963 -8.423 1.00 86.31 132 THR A N 1
ATOM 978 C CA . THR A 1 132 ? 11.242 -7.471 -9.794 1.00 86.31 132 THR A CA 1
ATOM 979 C C . THR A 1 132 ? 10.102 -8.475 -9.865 1.00 86.31 132 THR A C 1
ATOM 981 O O . THR A 1 132 ? 10.118 -9.473 -9.148 1.00 86.31 132 THR A O 1
ATOM 984 N N . LEU A 1 133 ? 9.132 -8.221 -10.743 1.00 85.19 133 LEU A N 1
ATOM 985 C CA . LEU A 1 133 ? 8.200 -9.240 -11.208 1.00 85.19 133 LEU A CA 1
ATOM 986 C C . LEU A 1 133 ? 8.882 -9.993 -12.344 1.00 85.19 133 LEU A C 1
ATOM 988 O O . LEU A 1 133 ? 9.152 -9.393 -13.384 1.00 85.19 133 LEU A O 1
ATOM 992 N N . ASP A 1 134 ? 9.162 -11.277 -12.148 1.00 86.12 134 ASP A N 1
ATOM 993 C CA . ASP A 1 134 ? 9.765 -12.134 -13.164 1.00 86.12 134 ASP A CA 1
ATOM 994 C C . ASP A 1 134 ? 8.859 -13.333 -13.436 1.00 86.12 134 ASP A C 1
ATOM 996 O O . ASP A 1 134 ? 8.627 -14.165 -12.564 1.00 86.12 134 ASP A O 1
ATOM 1000 N N . LEU A 1 135 ? 8.291 -13.366 -14.638 1.00 83.75 135 LEU A N 1
ATOM 1001 C CA . LEU A 1 135 ? 7.430 -14.435 -15.138 1.00 83.75 135 LEU A CA 1
ATOM 1002 C C . LEU A 1 135 ? 7.989 -14.970 -16.468 1.00 83.75 135 LEU A C 1
ATOM 1004 O O . LEU A 1 135 ? 7.231 -15.409 -17.337 1.00 83.75 135 LEU A O 1
ATOM 1008 N N . SER A 1 136 ? 9.306 -14.835 -16.661 1.00 80.69 136 SER A N 1
ATOM 1009 C CA . SER A 1 136 ? 10.002 -15.076 -17.928 1.00 80.69 136 SER A CA 1
ATOM 1010 C C . SER A 1 136 ? 10.567 -16.489 -18.083 1.00 80.69 136 SER A C 1
ATOM 1012 O O . SER A 1 136 ? 11.199 -16.756 -19.102 1.00 80.69 136 SER A O 1
ATOM 1014 N N . ASP A 1 137 ? 10.295 -17.400 -17.139 1.00 72.94 137 ASP A N 1
ATOM 1015 C CA . ASP A 1 137 ? 10.885 -18.751 -17.053 1.00 72.94 137 ASP A CA 1
ATOM 1016 C C . ASP A 1 137 ? 10.808 -19.579 -18.356 1.00 72.94 137 ASP A C 1
ATOM 1018 O O . ASP A 1 137 ? 11.588 -20.511 -18.551 1.00 72.94 137 ASP A O 1
ATOM 1022 N N . GLU A 1 138 ? 9.910 -19.226 -19.282 1.00 60.69 138 GLU A N 1
ATOM 1023 C CA . GLU A 1 138 ? 9.718 -19.902 -20.572 1.00 60.69 138 GLU A CA 1
ATOM 1024 C C . GLU A 1 138 ? 9.861 -18.982 -21.808 1.00 60.69 138 GLU A C 1
ATOM 1026 O O . GLU A 1 138 ? 9.607 -19.414 -22.936 1.00 60.69 138 GLU A O 1
ATOM 1031 N N . LEU A 1 139 ? 10.270 -17.716 -21.643 1.00 75.19 139 LEU A N 1
ATOM 1032 C CA . LEU A 1 139 ? 10.330 -16.731 -22.731 1.00 75.19 139 LEU A CA 1
ATOM 1033 C C . LEU A 1 139 ? 11.762 -16.425 -23.188 1.00 75.19 139 LEU A C 1
ATOM 1035 O O . LEU A 1 139 ? 12.623 -16.085 -22.378 1.00 75.19 139 LEU A O 1
ATOM 1039 N N . PRO A 1 140 ? 12.039 -16.459 -24.507 1.00 74.00 140 PRO A N 1
ATOM 1040 C CA . PRO A 1 140 ? 13.337 -16.051 -25.021 1.00 74.00 140 PRO A CA 1
ATOM 1041 C C . PRO A 1 140 ? 13.603 -14.565 -24.748 1.00 74.00 140 PRO A C 1
ATOM 1043 O O . PRO A 1 140 ? 12.834 -13.707 -25.185 1.00 74.00 140 PRO A O 1
ATOM 1046 N N . THR A 1 141 ? 14.763 -14.247 -24.167 1.00 76.75 141 THR A N 1
ATOM 1047 C CA . THR A 1 141 ? 15.284 -12.867 -24.030 1.00 76.75 141 THR A CA 1
ATOM 1048 C C . THR A 1 141 ? 15.333 -12.109 -25.364 1.00 76.75 141 THR A C 1
ATOM 1050 O O . THR A 1 141 ? 15.285 -10.882 -25.404 1.00 76.75 141 THR A O 1
ATOM 1053 N N . ALA A 1 142 ? 15.354 -12.833 -26.487 1.00 80.62 142 ALA A N 1
ATOM 1054 C CA . ALA A 1 142 ? 15.243 -12.273 -27.829 1.00 80.62 142 ALA A CA 1
ATOM 1055 C C . ALA A 1 142 ? 13.951 -11.458 -28.061 1.00 80.62 142 ALA A C 1
ATOM 1057 O O . ALA A 1 142 ? 13.971 -10.521 -28.856 1.00 80.62 142 ALA A O 1
ATOM 1058 N N . LEU A 1 143 ? 12.837 -11.764 -27.381 1.00 84.88 143 LEU A N 1
ATOM 1059 C CA . LEU A 1 143 ? 11.587 -11.004 -27.533 1.00 84.88 143 LEU A CA 1
ATOM 1060 C C . LEU A 1 143 ? 11.698 -9.578 -26.980 1.00 84.88 143 LEU A C 1
ATOM 1062 O O . LEU A 1 143 ? 11.159 -8.643 -27.571 1.00 84.88 143 LEU A O 1
ATOM 1066 N N . GLU A 1 144 ? 12.446 -9.402 -25.893 1.00 82.06 144 GLU A N 1
ATOM 1067 C CA . GLU A 1 144 ? 12.758 -8.092 -25.317 1.00 82.06 144 GLU A CA 1
ATOM 1068 C C . GLU A 1 144 ? 13.595 -7.254 -26.296 1.00 82.06 144 GLU A C 1
ATOM 1070 O O . GLU A 1 144 ? 13.261 -6.104 -26.581 1.00 82.06 144 GLU A O 1
ATOM 1075 N N . GLN A 1 145 ? 14.608 -7.871 -26.917 1.00 85.31 145 GLN A N 1
ATOM 1076 C CA . GLN A 1 145 ? 15.448 -7.224 -27.932 1.00 85.31 145 GLN A CA 1
ATOM 1077 C C . GLN A 1 145 ? 14.653 -6.808 -29.177 1.00 85.31 145 GLN A C 1
ATOM 1079 O O . GLN A 1 145 ? 14.930 -5.762 -29.765 1.00 85.31 145 GLN A O 1
ATOM 1084 N N . ILE A 1 146 ? 13.648 -7.596 -29.576 1.00 88.62 146 ILE A N 1
ATOM 1085 C CA . ILE A 1 146 ? 12.755 -7.246 -30.689 1.00 88.62 146 ILE A CA 1
ATOM 1086 C C . ILE A 1 146 ? 11.993 -5.957 -30.375 1.00 88.62 146 ILE A C 1
ATOM 1088 O O . ILE A 1 146 ? 11.964 -5.056 -31.216 1.00 88.62 146 ILE A O 1
ATOM 1092 N N . PHE A 1 147 ? 11.422 -5.828 -29.174 1.00 89.38 147 PHE A N 1
ATOM 1093 C CA . PHE A 1 147 ? 10.779 -4.577 -28.772 1.00 89.38 147 PHE A CA 1
ATOM 1094 C C . PHE A 1 147 ? 11.781 -3.422 -28.729 1.00 89.38 147 PHE A C 1
ATOM 1096 O O . PHE A 1 147 ? 11.519 -2.369 -29.308 1.00 89.38 147 PHE A O 1
ATOM 1103 N N . ASP A 1 148 ? 12.948 -3.614 -28.117 1.00 87.56 148 ASP A N 1
ATOM 1104 C CA . ASP A 1 148 ? 13.940 -2.545 -27.982 1.00 87.56 148 ASP A CA 1
ATOM 1105 C C . ASP A 1 148 ? 14.489 -2.051 -29.322 1.00 87.56 148 ASP A C 1
ATOM 1107 O O . ASP A 1 148 ? 14.787 -0.862 -29.450 1.00 87.56 148 ASP A O 1
ATOM 1111 N N . SER A 1 149 ? 14.531 -2.922 -30.336 1.00 88.75 149 SER A N 1
ATOM 1112 C CA . SER A 1 149 ? 14.950 -2.556 -31.689 1.00 88.75 149 SER A CA 1
ATOM 1113 C C . SER A 1 149 ? 14.030 -1.529 -32.357 1.00 88.75 149 SER A C 1
ATOM 1115 O O . SER A 1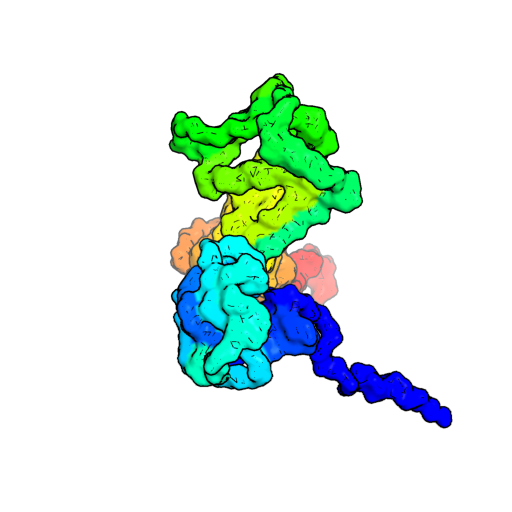 149 ? 14.503 -0.770 -33.196 1.00 88.75 149 SER A O 1
ATOM 1117 N N . GLN A 1 150 ? 12.737 -1.494 -31.998 1.00 86.75 150 GLN A N 1
ATOM 1118 C CA . GLN A 1 150 ? 11.710 -0.651 -32.631 1.00 86.75 150 GLN A CA 1
ATOM 1119 C C . GLN A 1 150 ? 11.646 -0.802 -34.171 1.00 86.75 150 GLN A C 1
ATOM 1121 O O . GLN A 1 150 ? 11.313 0.142 -34.885 1.00 86.75 150 GLN A O 1
ATOM 1126 N N . MET A 1 151 ? 11.959 -1.991 -34.699 1.00 86.69 151 MET A N 1
ATOM 1127 C CA . MET A 1 151 ? 11.988 -2.290 -36.137 1.00 86.69 151 MET A CA 1
ATOM 1128 C C . MET A 1 151 ? 11.013 -3.417 -36.489 1.00 86.69 151 MET A C 1
ATOM 1130 O O . MET A 1 151 ? 10.794 -4.319 -35.693 1.00 86.69 151 MET A O 1
ATOM 1134 N N . GLY A 1 152 ? 10.461 -3.406 -37.710 1.00 86.44 152 GLY A N 1
ATOM 1135 C CA . GLY A 1 152 ? 9.617 -4.507 -38.210 1.00 86.44 152 GLY A CA 1
ATOM 1136 C C . GLY A 1 152 ? 8.182 -4.549 -37.660 1.00 86.44 152 GLY A C 1
ATOM 1137 O O . GLY A 1 152 ? 7.502 -5.564 -37.799 1.00 86.44 152 GLY A O 1
ATOM 1138 N N . CYS A 1 153 ? 7.712 -3.454 -37.066 1.00 90.94 153 CYS A N 1
ATOM 1139 C CA . CYS A 1 153 ? 6.416 -3.368 -36.399 1.00 90.94 153 CYS A CA 1
ATOM 1140 C C . CYS A 1 153 ? 5.228 -3.335 -37.369 1.00 90.94 153 CYS A C 1
ATOM 1142 O O . CYS A 1 153 ? 5.248 -2.630 -38.380 1.00 90.94 153 CYS A O 1
ATOM 1144 N N . ASP A 1 154 ? 4.147 -4.024 -37.006 1.00 92.62 154 ASP A N 1
ATOM 1145 C CA . ASP A 1 154 ? 2.845 -3.965 -37.684 1.00 92.62 154 ASP A CA 1
ATOM 1146 C C . ASP A 1 154 ? 1.767 -3.241 -36.853 1.00 92.62 154 ASP A C 1
ATOM 1148 O O . ASP A 1 154 ? 0.617 -3.120 -37.292 1.00 92.62 154 ASP A O 1
ATOM 1152 N N . LEU A 1 155 ? 2.144 -2.732 -35.675 1.00 91.81 155 LEU A N 1
ATOM 1153 C CA . LEU A 1 155 ? 1.296 -2.000 -34.743 1.00 91.81 155 LEU A CA 1
ATOM 1154 C C . LEU A 1 155 ? 1.990 -0.718 -34.261 1.00 91.81 155 LEU A C 1
ATOM 1156 O O . LEU A 1 155 ? 3.166 -0.729 -33.904 1.00 91.81 155 LEU A O 1
ATOM 1160 N N . SER A 1 156 ? 1.238 0.379 -34.202 1.00 92.25 156 SER A N 1
ATOM 1161 C CA . SER A 1 156 ? 1.662 1.638 -33.581 1.00 92.25 156 SER A CA 1
ATOM 1162 C C . SER A 1 156 ? 0.849 1.885 -32.311 1.00 92.25 156 SER A C 1
ATOM 1164 O O . SER A 1 156 ? -0.382 1.857 -32.346 1.00 92.25 156 SER A O 1
ATOM 1166 N N . ILE A 1 157 ? 1.521 2.111 -31.187 1.00 91.81 157 ILE A N 1
ATOM 1167 C CA . ILE A 1 157 ? 0.891 2.485 -29.920 1.00 91.81 157 ILE A CA 1
ATOM 1168 C C . ILE A 1 157 ? 1.103 3.985 -29.737 1.00 91.81 157 ILE A C 1
ATOM 1170 O O . ILE A 1 157 ? 2.233 4.417 -29.534 1.00 91.81 157 ILE A O 1
ATOM 1174 N N . ARG A 1 158 ? 0.026 4.770 -29.814 1.00 91.38 158 ARG A N 1
ATOM 1175 C CA . ARG A 1 158 ? 0.055 6.216 -29.571 1.00 91.38 158 ARG A CA 1
ATOM 1176 C C . ARG A 1 158 ? -0.371 6.511 -28.148 1.00 91.38 158 ARG A C 1
ATOM 1178 O O . ARG A 1 158 ? -1.512 6.236 -27.774 1.00 91.38 158 ARG A O 1
ATOM 1185 N N . VAL A 1 159 ? 0.526 7.079 -27.363 1.00 91.81 159 VAL A N 1
ATOM 1186 C CA . VAL A 1 159 ? 0.271 7.466 -25.978 1.00 91.81 159 VAL A CA 1
ATOM 1187 C C . VAL A 1 159 ? -0.159 8.926 -25.960 1.00 91.81 159 VAL A C 1
ATOM 1189 O O . VAL A 1 159 ? 0.511 9.786 -26.519 1.00 91.81 159 VAL A O 1
ATOM 1192 N N . ARG A 1 160 ? -1.285 9.216 -25.317 1.00 90.12 160 ARG A N 1
ATOM 1193 C CA . ARG A 1 160 ? -1.811 10.562 -25.098 1.00 90.12 160 ARG A CA 1
ATOM 1194 C C . ARG A 1 160 ? -1.802 10.863 -23.613 1.00 90.12 160 ARG A C 1
ATOM 1196 O O . ARG A 1 160 ? -2.238 10.040 -22.808 1.00 90.12 160 ARG A O 1
ATOM 1203 N N . VAL A 1 161 ? -1.325 12.048 -23.264 1.00 89.31 161 VAL A N 1
ATOM 1204 C CA . VAL A 1 161 ? -1.365 12.529 -21.886 1.00 89.31 161 VAL A CA 1
ATOM 1205 C C . VAL A 1 161 ? -2.761 13.079 -21.603 1.00 89.31 161 VAL A C 1
ATOM 1207 O O . VAL A 1 161 ? -3.297 13.848 -22.403 1.00 89.31 161 VAL A O 1
ATOM 1210 N N . ARG A 1 162 ? -3.376 12.670 -20.489 1.00 85.06 162 ARG A N 1
ATOM 1211 C CA . ARG A 1 162 ? -4.673 13.221 -20.073 1.00 85.06 162 ARG A CA 1
ATOM 1212 C C . ARG A 1 162 ? -4.560 14.732 -19.853 1.00 85.06 162 ARG A C 1
ATOM 1214 O O . ARG A 1 162 ? -3.553 15.217 -19.349 1.00 85.06 162 ARG A O 1
ATOM 1221 N N . ASP A 1 163 ? -5.591 15.461 -20.270 1.00 74.44 163 ASP A N 1
ATOM 1222 C CA . ASP A 1 163 ? -5.724 16.917 -20.110 1.00 74.44 163 ASP A CA 1
ATOM 1223 C C . ASP A 1 163 ? -4.677 17.790 -20.835 1.00 74.44 163 ASP A C 1
ATOM 1225 O O . ASP A 1 163 ? -4.631 19.004 -20.629 1.00 74.44 163 ASP A O 1
ATOM 1229 N N . GLN A 1 164 ? -3.882 17.221 -21.750 1.00 70.56 164 GLN A N 1
ATOM 1230 C CA . GLN A 1 164 ? -2.958 17.971 -22.608 1.00 70.56 164 GLN A CA 1
ATOM 1231 C C . GLN A 1 164 ? -3.146 17.602 -24.087 1.00 70.56 164 GLN A C 1
ATOM 1233 O O . GLN A 1 164 ? -3.235 16.435 -24.453 1.00 70.56 164 GLN A O 1
ATOM 1238 N N . GLN A 1 165 ? -3.176 18.609 -24.969 1.00 58.69 165 GLN A N 1
ATOM 1239 C CA . GLN A 1 165 ? -3.215 18.421 -26.433 1.00 58.69 165 GLN A CA 1
ATOM 1240 C C . GLN A 1 165 ? -1.843 18.070 -27.043 1.00 58.69 165 GLN A C 1
ATOM 1242 O O . GLN A 1 165 ? -1.713 18.010 -28.264 1.00 58.69 165 GLN A O 1
ATOM 1247 N N . GLN A 1 166 ? -0.812 17.888 -26.217 1.00 54.84 166 GLN A N 1
ATOM 1248 C CA . GLN A 1 166 ? 0.558 17.665 -26.670 1.00 54.84 166 GLN A CA 1
ATOM 1249 C C . GLN A 1 166 ? 0.735 16.254 -27.251 1.00 54.84 166 GLN A C 1
ATOM 1251 O O . GLN A 1 166 ? 0.123 15.294 -26.777 1.00 54.84 166 GLN A O 1
ATOM 1256 N N . GLU A 1 167 ? 1.572 16.137 -28.288 1.00 57.94 167 GLU A N 1
ATOM 1257 C CA . GLU A 1 167 ? 1.993 14.849 -28.848 1.00 57.94 167 GLU A CA 1
ATOM 1258 C C . GLU A 1 167 ? 2.701 14.048 -27.751 1.00 57.94 167 GLU A C 1
ATOM 1260 O O . GLU A 1 167 ? 3.714 14.487 -27.207 1.00 57.94 167 GLU A O 1
ATOM 1265 N N . GLY A 1 168 ? 2.119 12.913 -27.366 1.00 67.50 168 GLY A N 1
ATOM 1266 C CA . GLY A 1 168 ? 2.745 12.016 -26.405 1.00 67.50 168 GLY A CA 1
ATOM 1267 C C . GLY A 1 168 ? 3.769 11.102 -27.076 1.00 67.50 168 GLY A C 1
ATOM 1268 O O . GLY A 1 168 ? 4.444 11.473 -28.032 1.00 67.50 168 GLY A O 1
ATOM 1269 N N . LEU A 1 169 ? 3.916 9.895 -26.541 1.00 83.69 169 LEU A N 1
ATOM 1270 C CA . LEU A 1 169 ? 4.905 8.924 -26.998 1.00 83.69 169 LEU A CA 1
ATOM 1271 C C . LEU A 1 169 ? 4.296 7.996 -28.058 1.00 83.69 169 LEU A C 1
ATOM 1273 O O . LEU A 1 169 ? 3.299 7.331 -27.786 1.00 83.69 169 LEU A O 1
ATOM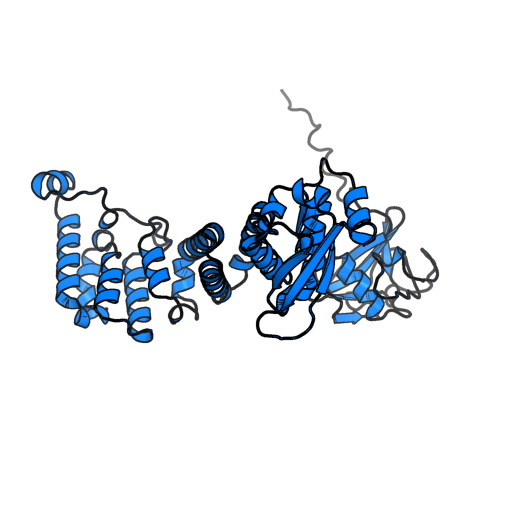 1277 N N . ASP A 1 170 ? 4.931 7.887 -29.222 1.00 88.19 170 ASP A N 1
ATOM 1278 C CA . ASP A 1 170 ? 4.578 6.885 -30.229 1.00 88.19 170 ASP A CA 1
ATOM 1279 C C . ASP A 1 170 ? 5.565 5.715 -30.168 1.00 88.19 170 ASP A C 1
ATOM 1281 O O . ASP A 1 170 ? 6.772 5.882 -30.346 1.00 88.19 170 ASP A O 1
ATOM 1285 N N . LEU A 1 171 ? 5.045 4.516 -29.904 1.00 91.00 171 LEU A N 1
ATOM 1286 C CA . LEU A 1 171 ? 5.822 3.285 -29.796 1.00 91.00 171 LEU A CA 1
ATOM 1287 C C . LEU A 1 171 ? 5.523 2.336 -30.953 1.00 91.00 171 LEU A C 1
ATOM 1289 O O . LEU A 1 171 ? 4.380 2.152 -31.383 1.00 91.00 171 LEU A O 1
ATOM 1293 N N . CYS A 1 172 ? 6.581 1.687 -31.417 1.00 91.19 172 CYS A N 1
ATOM 1294 C CA . CYS A 1 172 ? 6.552 0.643 -32.423 1.00 91.19 172 CYS A CA 1
ATOM 1295 C C . CYS A 1 172 ? 6.314 -0.711 -31.730 1.00 91.19 172 CYS A C 1
ATOM 1297 O O . CYS A 1 172 ? 7.000 -1.041 -30.759 1.00 91.19 172 CYS A O 1
ATOM 1299 N N . ALA A 1 173 ? 5.333 -1.493 -32.190 1.00 92.38 173 ALA A N 1
ATOM 1300 C CA . ALA A 1 173 ? 4.958 -2.761 -31.568 1.00 92.38 173 ALA A CA 1
ATOM 1301 C C . ALA A 1 173 ? 4.557 -3.855 -32.577 1.00 92.38 173 ALA A C 1
ATOM 1303 O O . ALA A 1 173 ? 4.308 -3.611 -33.758 1.00 92.38 173 ALA A O 1
ATOM 1304 N N . HIS A 1 174 ? 4.461 -5.087 -32.080 1.00 92.69 174 HIS A N 1
ATOM 1305 C CA . HIS A 1 174 ? 4.209 -6.288 -32.864 1.00 92.69 174 HIS A CA 1
ATOM 1306 C C . HIS A 1 174 ? 2.913 -6.940 -32.400 1.00 92.69 174 HIS A C 1
ATOM 1308 O O . HIS A 1 174 ? 2.816 -7.461 -31.285 1.00 92.69 174 HIS A O 1
ATOM 1314 N N . ARG A 1 175 ? 1.908 -6.939 -33.271 1.00 90.31 175 ARG A N 1
ATOM 1315 C CA . ARG A 1 175 ? 0.571 -7.451 -32.971 1.00 90.31 175 ARG A CA 1
ATOM 1316 C C . ARG A 1 175 ? 0.598 -8.932 -32.625 1.00 90.31 175 ARG A C 1
ATOM 1318 O O . ARG A 1 175 ? -0.078 -9.320 -31.685 1.00 90.31 175 ARG A O 1
ATOM 1325 N N . LEU A 1 176 ? 1.390 -9.740 -33.338 1.00 89.38 176 LEU A N 1
ATOM 1326 C CA . LEU A 1 176 ? 1.496 -11.178 -33.070 1.00 89.38 176 LEU A CA 1
ATOM 1327 C C . LEU A 1 176 ? 1.998 -11.446 -31.643 1.00 89.38 176 LEU A C 1
ATOM 1329 O O . LEU A 1 176 ? 1.369 -12.214 -30.921 1.00 89.38 176 LEU A O 1
ATOM 1333 N N . ILE A 1 177 ? 3.070 -10.762 -31.226 1.00 89.69 177 ILE A N 1
ATOM 1334 C CA . ILE A 1 177 ? 3.668 -10.934 -29.895 1.00 89.69 177 ILE A CA 1
ATOM 1335 C C . ILE A 1 177 ? 2.683 -10.478 -28.818 1.00 89.69 177 ILE A C 1
ATOM 1337 O O . ILE A 1 177 ? 2.336 -11.261 -27.937 1.00 89.69 177 ILE A O 1
ATOM 1341 N N . LEU A 1 178 ? 2.146 -9.261 -28.930 1.00 90.44 178 LEU A N 1
ATOM 1342 C CA . LEU A 1 178 ? 1.190 -8.755 -27.946 1.00 90.44 178 LEU A CA 1
ATOM 1343 C C . LEU A 1 178 ? -0.090 -9.607 -27.895 1.00 90.44 178 LEU A C 1
ATOM 1345 O O . LEU A 1 178 ? -0.598 -9.869 -26.816 1.00 90.44 178 LEU A O 1
ATOM 1349 N N . SER A 1 179 ? -0.591 -10.112 -29.029 1.00 87.81 179 SER A N 1
ATOM 1350 C CA . SER A 1 179 ? -1.800 -10.953 -29.052 1.00 87.81 179 SER A CA 1
ATOM 1351 C C . SER A 1 179 ? -1.603 -12.322 -28.399 1.00 87.81 179 SER A C 1
ATOM 1353 O O . SER A 1 179 ? -2.576 -12.947 -27.983 1.00 87.81 179 SER A O 1
ATOM 1355 N N . SER A 1 180 ? -0.352 -12.783 -28.302 1.00 87.62 180 SER A N 1
ATOM 1356 C CA . SER A 1 180 ? -0.009 -14.034 -27.624 1.00 87.62 180 SER A CA 1
ATOM 1357 C C . SER A 1 180 ? 0.041 -13.894 -26.100 1.00 87.62 180 SER A C 1
ATOM 1359 O O . SER A 1 180 ? -0.059 -14.893 -25.393 1.00 87.62 180 SER A O 1
ATOM 1361 N N . ASN A 1 181 ? 0.146 -12.663 -25.586 1.00 87.69 181 ASN A N 1
ATOM 1362 C CA . ASN A 1 181 ? 0.159 -12.389 -24.157 1.00 87.69 181 ASN A CA 1
ATOM 1363 C C . ASN A 1 181 ? -1.270 -12.078 -23.663 1.00 87.69 181 ASN A C 1
ATOM 1365 O O . ASN A 1 181 ? -1.855 -11.076 -24.083 1.00 87.69 181 ASN A O 1
ATOM 1369 N N . PRO A 1 182 ? -1.851 -12.891 -22.762 1.00 85.00 182 PRO A N 1
ATOM 1370 C CA . PRO A 1 182 ? -3.221 -12.686 -22.292 1.00 85.00 182 PRO A CA 1
ATOM 1371 C C . PRO A 1 182 ? -3.417 -11.346 -21.567 1.00 85.00 182 PRO A C 1
ATOM 1373 O O . PRO A 1 182 ? -4.481 -10.747 -21.682 1.00 85.00 182 PRO A O 1
ATOM 1376 N N . GLU A 1 183 ? -2.386 -10.825 -20.897 1.00 88.75 183 GLU A N 1
ATOM 1377 C CA . GLU A 1 183 ? -2.449 -9.541 -20.182 1.00 88.75 183 GLU A CA 1
ATOM 1378 C C . GLU A 1 183 ? -2.382 -8.317 -21.107 1.00 88.75 183 GLU A C 1
ATOM 1380 O O . GLU A 1 183 ? -2.674 -7.207 -20.677 1.00 88.75 183 GLU A O 1
ATOM 1385 N N . ALA A 1 184 ? -2.043 -8.505 -22.385 1.00 89.00 184 ALA A N 1
ATOM 1386 C CA .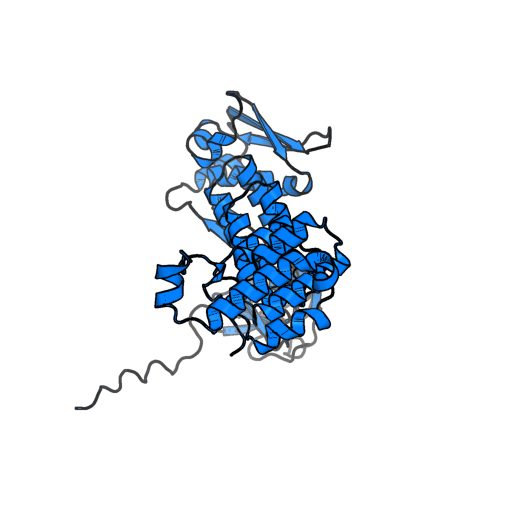 ALA A 1 184 ? -2.024 -7.437 -23.383 1.00 89.00 184 ALA A CA 1
ATOM 1387 C C . ALA A 1 184 ? -3.347 -7.327 -24.164 1.00 89.00 184 ALA A C 1
ATOM 1389 O O . ALA A 1 184 ? -3.522 -6.397 -24.950 1.00 89.00 184 ALA A O 1
ATOM 1390 N N . GLN A 1 185 ? -4.298 -8.251 -23.975 1.00 84.06 185 GLN A N 1
ATOM 1391 C CA . GLN A 1 185 ? -5.533 -8.297 -24.772 1.00 84.06 185 GLN A CA 1
ATOM 1392 C C . GLN A 1 185 ? -6.399 -7.045 -24.606 1.00 84.06 185 GLN A C 1
ATOM 1394 O O . GLN A 1 185 ? -7.001 -6.576 -25.572 1.00 84.06 185 GLN A O 1
ATOM 1399 N N . ALA A 1 186 ? -6.420 -6.465 -23.406 1.00 85.69 186 ALA A N 1
ATOM 1400 C CA . ALA A 1 186 ? -7.183 -5.256 -23.116 1.00 85.69 186 ALA A CA 1
ATOM 1401 C C . ALA A 1 186 ? -6.526 -3.962 -23.648 1.00 85.69 186 ALA A C 1
ATOM 1403 O O . ALA A 1 186 ? -7.134 -2.895 -23.558 1.00 85.69 186 ALA A O 1
ATOM 1404 N N . LEU A 1 187 ? -5.344 -4.035 -24.284 1.00 84.50 187 LEU A N 1
ATOM 1405 C CA . LEU A 1 187 ? -4.776 -2.901 -25.027 1.00 84.50 187 LEU A CA 1
ATOM 1406 C C . LEU A 1 187 ? -5.644 -2.511 -26.234 1.00 84.50 187 LEU A C 1
ATOM 1408 O O . LEU A 1 187 ? -5.697 -1.336 -26.602 1.00 84.50 187 LEU A O 1
ATOM 1412 N N . TRP A 1 188 ? -6.337 -3.470 -26.860 1.00 82.31 188 TRP A N 1
ATOM 1413 C CA . TRP A 1 188 ? -7.192 -3.201 -28.016 1.00 82.31 188 TRP A CA 1
ATOM 1414 C C . TRP A 1 188 ? -8.637 -2.952 -27.593 1.00 82.31 188 TRP A C 1
ATOM 1416 O O . TRP A 1 188 ? -9.375 -3.878 -27.271 1.00 82.31 188 TRP A O 1
ATOM 1426 N N . LYS A 1 189 ? -9.073 -1.692 -27.684 1.00 69.81 189 LYS A N 1
ATOM 1427 C CA . LYS A 1 189 ? -10.507 -1.349 -27.651 1.00 69.81 189 LYS A CA 1
ATOM 1428 C C . LYS A 1 189 ? -11.187 -1.627 -28.995 1.00 69.81 189 LYS A C 1
ATOM 1430 O O . LYS A 1 189 ? -12.344 -2.031 -29.028 1.00 69.81 189 LYS A O 1
ATOM 1435 N N . GLU A 1 190 ? -10.452 -1.444 -30.093 1.00 67.31 190 GLU A N 1
ATOM 1436 C CA . GLU A 1 190 ? -10.909 -1.688 -31.463 1.00 67.31 190 GLU A CA 1
ATOM 1437 C C . GLU A 1 190 ? -9.810 -2.393 -32.281 1.00 67.31 190 GLU A C 1
ATOM 1439 O O . GLU A 1 190 ? -8.619 -2.115 -32.089 1.00 67.31 190 GLU A O 1
ATOM 1444 N N . PRO A 1 191 ? -10.166 -3.306 -33.203 1.00 64.12 191 PRO A N 1
ATOM 1445 C CA . PRO A 1 191 ? -9.198 -3.956 -34.078 1.00 64.12 191 PRO A CA 1
ATOM 1446 C C . PRO A 1 191 ? -8.607 -2.948 -35.075 1.00 64.12 191 PRO A C 1
ATOM 1448 O O . PRO A 1 191 ? -9.322 -2.349 -35.875 1.00 64.12 191 PRO A O 1
ATOM 1451 N N . GLY A 1 192 ? -7.282 -2.784 -35.072 1.00 79.81 192 GLY A N 1
ATOM 1452 C CA . GLY A 1 192 ? -6.607 -1.843 -35.965 1.00 79.81 192 GLY A CA 1
ATOM 1453 C C . GLY A 1 192 ? -5.083 -1.936 -35.932 1.00 79.81 192 GLY A C 1
ATOM 1454 O O . GLY A 1 192 ? -4.497 -2.679 -35.149 1.00 79.81 192 GLY A O 1
ATOM 1455 N N . ARG A 1 193 ? -4.434 -1.153 -36.805 1.00 84.62 193 ARG A N 1
ATOM 1456 C CA . ARG A 1 193 ? -2.966 -0.969 -36.829 1.00 84.62 193 ARG A CA 1
ATOM 1457 C C . ARG A 1 193 ? -2.476 0.073 -35.823 1.00 84.62 193 ARG A C 1
ATOM 1459 O O . ARG A 1 193 ? -1.275 0.302 -35.709 1.00 84.62 193 ARG A O 1
ATOM 1466 N N . THR A 1 194 ? -3.394 0.719 -35.112 1.00 88.44 194 THR A N 1
ATOM 1467 C CA . THR A 1 194 ? -3.071 1.711 -34.094 1.00 88.44 194 THR A CA 1
ATOM 1468 C C . THR A 1 194 ? -3.843 1.410 -32.819 1.00 88.44 194 THR A C 1
ATOM 1470 O O . THR A 1 194 ? -5.063 1.284 -32.863 1.00 88.44 194 THR A O 1
ATOM 1473 N N . VAL A 1 195 ? -3.136 1.360 -31.695 1.00 90.06 195 VAL A N 1
ATOM 1474 C CA . VAL A 1 195 ? -3.701 1.397 -30.343 1.00 90.06 195 VAL A CA 1
ATOM 1475 C C . VAL A 1 195 ? -3.476 2.793 -29.781 1.00 90.06 195 VAL A C 1
ATOM 1477 O O . VAL A 1 195 ? -2.401 3.359 -29.951 1.00 90.06 195 VAL A O 1
ATOM 1480 N N . THR A 1 196 ? -4.491 3.374 -29.147 1.00 90.12 196 THR A N 1
ATOM 1481 C CA . THR A 1 196 ? -4.347 4.649 -28.434 1.00 90.12 196 THR A CA 1
ATOM 1482 C C . THR A 1 196 ? -4.458 4.398 -26.941 1.00 90.12 196 THR A C 1
ATOM 1484 O O . THR A 1 196 ? -5.444 3.821 -26.485 1.00 90.12 196 THR A O 1
ATOM 1487 N N . MET A 1 197 ? -3.445 4.838 -26.203 1.00 90.94 197 MET A N 1
ATOM 1488 C CA . MET A 1 197 ? -3.396 4.781 -24.750 1.00 90.94 197 MET A CA 1
ATOM 1489 C C . MET A 1 197 ? -3.558 6.188 -24.190 1.00 90.94 197 MET A C 1
ATOM 1491 O O . MET A 1 197 ? -2.931 7.120 -24.676 1.00 90.94 197 MET A O 1
ATOM 1495 N N . GLU A 1 198 ? -4.373 6.339 -23.159 1.00 90.38 198 GLU A N 1
ATOM 1496 C CA . GLU A 1 198 ? -4.455 7.547 -22.343 1.00 90.38 198 GLU A CA 1
ATOM 1497 C C . GLU A 1 198 ? -3.751 7.301 -21.011 1.00 90.38 198 GLU A C 1
ATOM 1499 O O . GLU A 1 198 ? -4.010 6.291 -20.347 1.00 90.38 198 GLU A O 1
ATOM 1504 N N . VAL A 1 199 ? -2.841 8.200 -20.643 1.00 91.12 199 VAL A N 1
ATOM 1505 C CA . VAL A 1 199 ? -1.973 8.057 -19.470 1.00 91.12 199 VAL A CA 1
ATOM 1506 C C . VAL A 1 199 ? -1.872 9.395 -18.738 1.00 91.12 199 VAL A C 1
ATOM 1508 O O . VAL A 1 199 ? -1.873 10.456 -19.360 1.00 91.12 199 VAL A O 1
ATOM 1511 N N . ASP A 1 200 ? -1.804 9.358 -17.409 1.00 88.44 200 ASP A N 1
ATOM 1512 C CA . ASP A 1 200 ? -1.549 10.552 -16.596 1.00 88.44 200 ASP A CA 1
ATOM 1513 C C . ASP A 1 200 ? -0.115 11.059 -16.846 1.00 88.44 200 ASP A C 1
ATOM 1515 O O . ASP A 1 200 ? 0.800 10.258 -17.046 1.00 88.44 200 ASP A O 1
ATOM 1519 N N . ALA A 1 201 ? 0.115 12.376 -16.802 1.00 87.50 201 ALA A N 1
ATOM 1520 C CA . ALA A 1 201 ? 1.427 12.964 -17.112 1.00 87.50 201 ALA A CA 1
ATOM 1521 C C . ALA A 1 201 ? 2.573 12.377 -16.262 1.00 87.50 201 ALA A C 1
ATOM 1523 O O . ALA A 1 201 ? 3.651 12.096 -16.783 1.00 87.50 201 ALA A O 1
ATOM 1524 N N . GLU A 1 202 ? 2.309 12.120 -14.977 1.00 86.19 202 GLU A N 1
ATOM 1525 C CA . GLU A 1 202 ? 3.252 11.505 -14.029 1.00 86.19 202 GLU A CA 1
ATOM 1526 C C . GLU A 1 202 ? 3.688 10.084 -14.426 1.00 86.19 202 GLU A C 1
ATOM 1528 O O . GLU A 1 202 ? 4.785 9.655 -14.082 1.00 86.19 202 GLU A O 1
ATOM 1533 N N . CYS A 1 203 ? 2.860 9.363 -15.187 1.00 90.06 203 CYS A N 1
ATOM 1534 C CA . CYS A 1 203 ? 3.109 7.974 -15.560 1.00 90.06 203 CYS A CA 1
ATOM 1535 C C . CYS A 1 203 ? 3.707 7.810 -16.955 1.00 90.06 203 CYS A C 1
ATOM 1537 O O . CYS A 1 203 ? 4.067 6.694 -17.327 1.00 90.06 203 CYS A O 1
ATOM 1539 N N . LEU A 1 204 ? 3.862 8.897 -17.716 1.00 88.50 204 LEU A N 1
ATOM 1540 C CA . LEU A 1 204 ? 4.473 8.863 -19.044 1.00 88.50 204 LEU A CA 1
ATOM 1541 C C . LEU A 1 204 ? 5.875 8.208 -19.064 1.00 88.50 204 LEU A C 1
ATOM 1543 O O . LEU A 1 204 ? 6.108 7.395 -19.964 1.00 88.50 204 LEU A O 1
ATOM 1547 N N . PRO A 1 205 ? 6.787 8.464 -18.096 1.00 89.00 205 PRO A N 1
ATOM 1548 C CA . PRO A 1 205 ? 8.135 7.888 -18.118 1.00 89.00 205 PRO A CA 1
ATOM 1549 C C . PRO A 1 205 ? 8.169 6.355 -18.062 1.00 89.00 205 PRO A C 1
ATOM 1551 O O . PRO A 1 205 ? 9.086 5.752 -18.608 1.00 89.00 205 PRO A O 1
ATOM 1554 N N . VAL A 1 206 ? 7.165 5.719 -17.445 1.00 92.31 206 VAL A N 1
ATOM 1555 C CA . VAL A 1 206 ? 7.139 4.259 -17.238 1.00 92.31 206 VAL A CA 1
ATOM 1556 C C . VAL A 1 206 ? 6.384 3.496 -18.332 1.00 92.31 206 VAL A C 1
ATOM 1558 O O . VAL A 1 206 ? 6.363 2.266 -18.334 1.00 92.31 206 VAL A O 1
ATOM 1561 N N . VAL A 1 207 ? 5.760 4.194 -19.291 1.00 92.62 207 VAL A N 1
ATOM 1562 C CA . VAL A 1 207 ? 4.928 3.552 -20.328 1.00 92.62 207 VAL A CA 1
ATOM 1563 C C . VAL A 1 207 ? 5.745 2.615 -21.213 1.00 92.62 207 VAL A C 1
ATOM 1565 O O . VAL A 1 207 ? 5.268 1.535 -21.562 1.00 92.62 207 VAL A O 1
ATOM 1568 N N . ARG A 1 208 ? 6.983 2.990 -21.561 1.00 92.12 208 ARG A N 1
ATOM 1569 C CA . ARG A 1 208 ? 7.857 2.127 -22.369 1.00 92.12 208 ARG A CA 1
ATOM 1570 C C . ARG A 1 208 ? 8.117 0.799 -21.660 1.00 92.12 208 ARG A C 1
ATOM 1572 O O . ARG A 1 208 ? 7.984 -0.246 -22.291 1.00 92.12 208 ARG A O 1
ATOM 1579 N N . ASP A 1 209 ? 8.424 0.842 -20.367 1.00 92.31 209 ASP A N 1
ATOM 1580 C CA . ASP A 1 209 ? 8.692 -0.350 -19.560 1.00 92.31 209 ASP A CA 1
ATOM 1581 C C . ASP A 1 209 ? 7.432 -1.203 -19.376 1.00 92.31 209 ASP A C 1
ATOM 1583 O O . ASP A 1 209 ? 7.492 -2.427 -19.481 1.00 92.31 209 ASP A O 1
ATOM 1587 N N . PHE A 1 210 ? 6.268 -0.568 -19.215 1.00 94.88 210 PHE A N 1
ATOM 1588 C CA . PHE A 1 210 ? 4.980 -1.263 -19.168 1.00 94.88 210 PHE A CA 1
ATOM 1589 C C . PHE A 1 210 ? 4.673 -2.020 -20.469 1.00 94.88 210 PHE A C 1
ATOM 1591 O O . PHE A 1 210 ? 4.227 -3.163 -20.428 1.00 94.88 210 PHE A O 1
ATOM 1598 N N . ILE A 1 211 ? 4.947 -1.431 -21.638 1.00 93.44 211 ILE A N 1
ATOM 1599 C CA . ILE A 1 211 ? 4.777 -2.149 -22.910 1.00 93.44 211 ILE A CA 1
ATOM 1600 C C . ILE A 1 211 ? 5.836 -3.241 -23.073 1.00 93.44 211 ILE A C 1
ATOM 1602 O O . ILE A 1 211 ? 5.508 -4.343 -23.516 1.00 93.44 211 ILE A O 1
ATOM 1606 N N . ARG A 1 212 ? 7.085 -2.969 -22.677 1.00 92.19 212 ARG A N 1
ATOM 1607 C CA . ARG A 1 212 ? 8.190 -3.939 -22.698 1.00 92.19 212 ARG A CA 1
ATOM 1608 C C . ARG A 1 212 ? 7.881 -5.176 -21.855 1.00 92.19 212 ARG A C 1
ATOM 1610 O O . ARG A 1 212 ? 8.175 -6.283 -22.299 1.00 92.19 212 ARG A O 1
ATOM 1617 N N . TYR A 1 213 ? 7.201 -5.013 -20.718 1.00 93.00 213 TYR A N 1
ATOM 1618 C CA . TYR A 1 213 ? 6.732 -6.116 -19.873 1.00 93.00 213 TYR A CA 1
ATOM 1619 C C . TYR A 1 213 ? 5.879 -7.137 -20.640 1.00 93.00 213 TYR A C 1
ATOM 1621 O O . TYR A 1 213 ? 5.987 -8.336 -20.389 1.00 93.00 213 TYR A O 1
ATOM 1629 N N . PHE A 1 214 ? 5.090 -6.723 -21.636 1.00 92.06 214 PHE A N 1
ATOM 1630 C CA . PHE A 1 214 ? 4.316 -7.683 -22.426 1.00 92.06 214 PHE A CA 1
ATOM 1631 C C . PHE A 1 214 ? 5.170 -8.568 -23.348 1.00 92.06 214 PHE A C 1
ATOM 1633 O O . PHE A 1 214 ? 4.682 -9.606 -23.795 1.00 92.06 214 PHE A O 1
ATOM 1640 N N . TYR A 1 215 ? 6.422 -8.183 -23.609 1.00 90.81 215 TYR A N 1
ATOM 1641 C CA . TYR A 1 215 ? 7.394 -8.958 -24.382 1.00 90.81 215 TYR A CA 1
ATOM 1642 C C . TYR A 1 215 ? 8.290 -9.803 -23.479 1.00 90.81 215 TYR A C 1
ATOM 1644 O O . TYR A 1 215 ? 8.495 -10.980 -23.758 1.00 90.81 215 TYR A O 1
ATOM 1652 N N . SER A 1 216 ? 8.832 -9.199 -22.418 1.00 90.06 216 SER A N 1
ATOM 1653 C CA . SER A 1 216 ? 9.802 -9.844 -21.527 1.00 90.06 216 SER A CA 1
ATOM 1654 C C . SER A 1 216 ? 9.153 -10.660 -20.412 1.00 90.06 216 SER A C 1
ATOM 1656 O O . SER A 1 216 ? 9.810 -11.523 -19.843 1.00 90.06 216 SER A O 1
ATOM 1658 N N . ARG A 1 217 ? 7.895 -10.358 -20.049 1.00 89.19 217 ARG A N 1
ATOM 1659 C CA . ARG A 1 217 ? 7.232 -10.826 -18.816 1.00 89.19 217 ARG A CA 1
ATOM 1660 C C . ARG A 1 217 ? 8.049 -10.548 -17.549 1.00 89.19 217 ARG A C 1
ATOM 1662 O O . ARG A 1 217 ? 7.862 -11.203 -16.527 1.00 89.19 217 ARG A O 1
ATOM 1669 N N . ARG A 1 218 ? 8.924 -9.543 -17.617 1.00 89.62 218 ARG A N 1
ATOM 1670 C CA . ARG A 1 218 ? 9.831 -9.135 -16.550 1.00 89.62 218 ARG A CA 1
ATOM 1671 C C . ARG A 1 218 ? 9.801 -7.623 -16.391 1.00 89.62 218 ARG A C 1
ATOM 1673 O O . ARG A 1 218 ? 9.957 -6.904 -17.378 1.00 89.62 218 ARG A O 1
ATOM 1680 N N . LEU A 1 219 ? 9.599 -7.145 -15.167 1.00 90.94 219 LEU A N 1
ATOM 1681 C CA . LEU A 1 219 ? 9.520 -5.718 -14.868 1.00 90.94 219 LEU A CA 1
ATOM 1682 C C . LEU A 1 219 ? 10.104 -5.411 -13.490 1.00 90.94 219 LEU A C 1
ATOM 1684 O O . LEU A 1 219 ? 9.733 -6.033 -12.497 1.00 90.94 219 LEU A O 1
ATOM 1688 N N . ALA A 1 220 ? 10.982 -4.415 -13.436 1.00 88.69 220 ALA A N 1
ATOM 1689 C CA . ALA A 1 220 ? 11.486 -3.852 -12.193 1.00 88.69 220 ALA A CA 1
ATOM 1690 C C . ALA A 1 220 ? 10.569 -2.711 -11.728 1.00 88.69 220 ALA A C 1
ATOM 1692 O O . ALA A 1 220 ? 10.314 -1.770 -12.477 1.00 88.69 220 ALA A O 1
ATOM 1693 N N . VAL A 1 221 ? 10.086 -2.793 -10.490 1.00 87.50 221 VAL A N 1
ATOM 1694 C CA . VAL A 1 221 ? 9.170 -1.829 -9.875 1.00 87.50 221 VAL A CA 1
ATOM 1695 C C . VAL A 1 221 ? 9.838 -1.215 -8.649 1.00 87.50 221 VAL A C 1
ATOM 1697 O O . VAL A 1 221 ? 10.274 -1.925 -7.750 1.00 87.50 221 VAL A O 1
ATOM 1700 N N . SER A 1 222 ? 9.912 0.112 -8.607 1.00 83.25 222 SER A N 1
ATOM 1701 C CA . SER A 1 222 ? 10.362 0.898 -7.448 1.00 83.25 222 SER A CA 1
ATOM 1702 C C . SER A 1 222 ? 9.169 1.529 -6.729 1.00 83.25 222 SER A C 1
ATOM 1704 O O . SER A 1 222 ? 8.108 1.686 -7.331 1.00 83.25 222 SER A O 1
ATOM 1706 N N . LEU A 1 223 ? 9.350 2.008 -5.494 1.00 74.69 223 LEU A N 1
ATOM 1707 C CA . LEU A 1 223 ? 8.307 2.757 -4.770 1.00 74.69 223 LEU A CA 1
ATOM 1708 C C . LEU A 1 223 ? 7.766 3.959 -5.567 1.00 74.69 223 LEU A C 1
ATOM 1710 O O . LEU A 1 223 ? 6.563 4.211 -5.582 1.00 74.69 223 LEU A O 1
ATOM 1714 N N . THR A 1 224 ? 8.639 4.655 -6.301 1.00 79.69 224 THR A N 1
ATOM 1715 C CA . THR A 1 224 ? 8.281 5.821 -7.126 1.00 79.69 224 THR A CA 1
ATOM 1716 C C . THR A 1 224 ? 7.501 5.468 -8.394 1.00 79.69 224 THR A C 1
ATOM 1718 O O . THR A 1 224 ? 6.681 6.259 -8.854 1.00 79.69 224 THR A O 1
ATOM 1721 N N . SER A 1 225 ? 7.732 4.285 -8.969 1.00 86.44 225 SER A N 1
ATOM 1722 C CA . SER A 1 225 ? 7.096 3.844 -10.221 1.00 86.44 225 SER A CA 1
ATOM 1723 C C . SER A 1 225 ? 5.887 2.933 -9.997 1.00 86.44 225 SER A C 1
ATOM 1725 O O . SER A 1 225 ? 5.014 2.844 -10.863 1.00 86.44 225 SER A O 1
ATOM 1727 N N . MET A 1 226 ? 5.791 2.302 -8.822 1.00 88.75 226 MET A N 1
ATOM 1728 C CA . MET A 1 226 ? 4.757 1.337 -8.446 1.00 88.75 226 MET A CA 1
ATOM 1729 C C . MET A 1 226 ? 3.341 1.854 -8.686 1.00 88.75 226 MET A C 1
ATOM 1731 O O . MET A 1 226 ? 2.539 1.160 -9.310 1.00 88.75 226 MET A O 1
ATOM 1735 N N . LYS A 1 227 ? 3.035 3.085 -8.255 1.00 88.25 227 LYS A N 1
ATOM 1736 C CA . LYS A 1 227 ? 1.709 3.689 -8.459 1.00 88.25 227 LYS A CA 1
ATOM 1737 C C . LYS A 1 227 ? 1.351 3.769 -9.940 1.00 88.25 227 LYS A C 1
ATOM 1739 O O . LYS A 1 227 ? 0.232 3.440 -10.324 1.00 88.25 227 LYS A O 1
ATOM 1744 N N . CYS A 1 228 ? 2.301 4.160 -10.782 1.00 91.81 228 CYS A N 1
ATOM 1745 C CA . CYS A 1 228 ? 2.071 4.274 -12.214 1.00 91.81 228 CYS A CA 1
ATOM 1746 C C . CYS A 1 228 ? 1.937 2.920 -12.907 1.00 91.81 228 CYS A C 1
ATOM 1748 O O . CYS A 1 228 ? 1.040 2.759 -13.734 1.00 91.81 228 CYS A O 1
ATOM 1750 N N . PHE A 1 229 ? 2.749 1.929 -12.536 1.00 94.38 229 PHE A N 1
ATOM 1751 C CA . PHE A 1 229 ? 2.577 0.572 -13.050 1.00 94.38 229 PHE A CA 1
ATOM 1752 C C . PHE A 1 229 ? 1.241 -0.034 -12.633 1.00 94.38 229 PHE A C 1
ATOM 1754 O O . PHE A 1 229 ? 0.551 -0.590 -13.481 1.00 94.38 229 PHE A O 1
ATOM 1761 N N . HIS A 1 230 ? 0.816 0.160 -11.384 1.00 93.50 230 HIS A N 1
ATOM 1762 C CA . HIS A 1 230 ? -0.503 -0.264 -10.926 1.00 93.50 230 HIS A CA 1
ATOM 1763 C C . HIS A 1 230 ? -1.636 0.404 -11.720 1.00 93.50 230 HIS A C 1
ATOM 1765 O O . HIS A 1 230 ? -2.546 -0.279 -12.187 1.00 93.50 230 HIS A O 1
ATOM 1771 N N . LYS A 1 231 ? -1.584 1.733 -11.919 1.00 92.12 231 LYS A N 1
ATOM 1772 C CA . LYS A 1 231 ? -2.575 2.475 -12.722 1.00 92.12 231 LYS A CA 1
ATOM 1773 C C . LYS A 1 231 ? -2.665 1.947 -14.153 1.00 92.12 231 LYS A C 1
ATOM 1775 O O . LYS A 1 231 ? -3.764 1.724 -14.654 1.00 92.12 231 LYS A O 1
ATOM 1780 N N . LEU A 1 232 ? -1.520 1.761 -14.813 1.00 93.31 232 LEU A N 1
ATOM 1781 C CA . LEU A 1 232 ? -1.459 1.242 -16.181 1.00 93.31 232 LEU A CA 1
ATOM 1782 C C . LEU A 1 232 ? -1.983 -0.195 -16.248 1.00 93.31 232 LEU A C 1
ATOM 1784 O O . LEU A 1 232 ? -2.803 -0.512 -17.106 1.00 93.31 232 LEU A O 1
ATOM 1788 N N . ALA A 1 233 ? -1.571 -1.043 -15.310 1.00 93.62 233 ALA A N 1
ATOM 1789 C CA . ALA A 1 233 ? -2.012 -2.424 -15.232 1.00 93.62 233 ALA A CA 1
ATOM 1790 C C . ALA A 1 233 ? -3.531 -2.536 -15.034 1.00 93.62 233 ALA A C 1
ATOM 1792 O O . ALA A 1 233 ? -4.185 -3.276 -15.763 1.00 93.62 233 ALA A O 1
ATOM 1793 N N . SER A 1 234 ? -4.100 -1.722 -14.142 1.00 91.06 234 SER A N 1
ATOM 1794 C CA . SER A 1 234 ? -5.548 -1.609 -13.933 1.00 91.06 234 SER A CA 1
ATOM 1795 C C . SER A 1 234 ? -6.280 -1.117 -15.193 1.00 91.06 234 SER A C 1
ATOM 1797 O O . SER A 1 234 ? -7.259 -1.724 -15.627 1.00 91.06 234 SER A O 1
ATOM 1799 N N . ALA A 1 235 ? -5.779 -0.059 -15.842 1.00 89.94 235 ALA A N 1
ATOM 1800 C CA . ALA A 1 235 ? -6.423 0.542 -17.013 1.00 89.94 235 ALA A CA 1
ATOM 1801 C C . ALA A 1 235 ? -6.390 -0.349 -18.268 1.00 89.94 235 ALA A C 1
ATOM 1803 O O . ALA A 1 235 ? -7.303 -0.275 -19.093 1.00 89.94 235 ALA A O 1
ATOM 1804 N N . TYR A 1 236 ? -5.343 -1.165 -18.419 1.00 91.00 236 TYR A N 1
ATOM 1805 C CA . TYR A 1 236 ? -5.099 -1.992 -19.606 1.00 91.00 236 TYR A CA 1
ATOM 1806 C C . TYR A 1 236 ? -5.132 -3.499 -19.323 1.00 91.00 236 TYR A C 1
ATOM 1808 O O . TYR A 1 236 ? -4.711 -4.279 -20.171 1.00 91.00 236 TYR A O 1
ATOM 1816 N N . GLY A 1 237 ? -5.663 -3.918 -18.170 1.00 88.62 237 GLY A N 1
ATOM 1817 C CA . GLY A 1 237 ? -6.001 -5.313 -17.871 1.00 88.62 237 GLY A CA 1
ATOM 1818 C C . GLY A 1 237 ? -4.826 -6.253 -17.575 1.00 88.62 237 GLY A C 1
ATOM 1819 O O . GLY A 1 237 ? -4.993 -7.467 -17.688 1.00 88.62 237 GLY A O 1
ATOM 1820 N N . ALA A 1 238 ? -3.663 -5.733 -17.172 1.00 92.31 238 ALA A N 1
ATOM 1821 C CA . ALA A 1 238 ? -2.517 -6.549 -16.762 1.00 92.31 238 ALA A CA 1
ATOM 1822 C C . ALA A 1 238 ? -2.656 -7.007 -15.298 1.00 92.31 238 ALA A C 1
ATOM 1824 O O . ALA A 1 238 ? -2.047 -6.448 -14.387 1.00 92.31 238 ALA A O 1
ATOM 1825 N N . GLN A 1 239 ? -3.512 -8.002 -15.060 1.00 89.88 239 GLN A N 1
ATOM 1826 C CA . GLN A 1 239 ? -3.931 -8.424 -13.717 1.00 89.88 239 GLN A CA 1
ATOM 1827 C C . GLN A 1 239 ? -2.791 -8.910 -12.809 1.00 89.88 239 GLN A C 1
ATOM 1829 O O . GLN A 1 239 ? -2.834 -8.668 -11.602 1.00 89.88 239 GLN A O 1
ATOM 1834 N N . GLN A 1 240 ? -1.780 -9.598 -13.344 1.00 90.44 240 GLN A N 1
ATOM 1835 C CA . GLN A 1 240 ? -0.675 -10.126 -12.539 1.00 90.44 240 GLN A CA 1
ATOM 1836 C C . GLN A 1 240 ? 0.264 -9.002 -12.122 1.00 90.44 240 GLN A C 1
ATOM 1838 O O . GLN A 1 240 ? 0.655 -8.934 -10.958 1.00 90.44 240 GLN A O 1
ATOM 1843 N N . LEU A 1 241 ? 0.557 -8.076 -13.040 1.00 92.38 241 LEU A N 1
ATOM 1844 C CA . LEU A 1 241 ? 1.305 -6.870 -12.705 1.00 92.38 241 LEU A CA 1
ATOM 1845 C C . LEU A 1 241 ? 0.540 -5.993 -11.705 1.00 92.38 241 LEU A C 1
ATOM 1847 O O . LEU A 1 241 ? 1.130 -5.522 -10.736 1.00 92.38 241 LEU A O 1
ATOM 1851 N N . GLN A 1 242 ? -0.771 -5.820 -11.896 1.00 91.25 242 GLN A N 1
ATOM 1852 C CA . GLN A 1 242 ? -1.622 -5.086 -10.958 1.00 91.25 242 GLN A CA 1
ATOM 1853 C C . GLN A 1 242 ? -1.559 -5.711 -9.560 1.00 91.25 242 GLN A C 1
ATOM 1855 O O . GLN A 1 242 ? -1.260 -5.009 -8.600 1.00 91.25 242 GLN A O 1
ATOM 1860 N N . SER A 1 243 ? -1.748 -7.030 -9.459 1.00 87.12 243 SER A N 1
ATOM 1861 C CA . SER A 1 243 ? -1.705 -7.768 -8.188 1.00 87.12 243 SER A CA 1
ATOM 1862 C C . SER A 1 243 ? -0.329 -7.697 -7.521 1.00 87.12 243 SER A C 1
ATOM 1864 O O . SER A 1 243 ? -0.236 -7.543 -6.306 1.00 87.12 243 SER A O 1
ATOM 1866 N N . PHE A 1 244 ? 0.749 -7.772 -8.306 1.00 88.44 244 PHE A N 1
ATOM 1867 C CA . PHE A 1 244 ? 2.111 -7.615 -7.804 1.00 88.44 244 PHE A CA 1
ATOM 1868 C C . PHE A 1 244 ? 2.330 -6.217 -7.215 1.00 88.44 244 PHE A C 1
ATOM 1870 O O . PHE A 1 244 ? 2.763 -6.097 -6.071 1.00 88.44 244 PHE A O 1
ATOM 1877 N N . CYS A 1 245 ? 1.969 -5.157 -7.946 1.00 90.31 245 CYS A N 1
ATOM 1878 C CA . CYS A 1 245 ? 2.055 -3.791 -7.431 1.00 90.31 245 CYS A CA 1
ATOM 1879 C C . CYS A 1 245 ? 1.134 -3.569 -6.217 1.00 90.31 245 CYS A C 1
ATOM 1881 O O . CYS A 1 245 ? 1.541 -2.888 -5.282 1.00 90.31 245 CYS A O 1
ATOM 1883 N N . ALA A 1 246 ? -0.064 -4.166 -6.201 1.00 85.75 246 ALA A N 1
ATOM 1884 C CA . ALA A 1 246 ? -0.979 -4.144 -5.057 1.00 85.75 246 ALA A CA 1
ATOM 1885 C C . ALA A 1 246 ? -0.324 -4.743 -3.802 1.00 85.75 246 ALA A C 1
ATOM 1887 O O . ALA A 1 246 ? -0.371 -4.142 -2.731 1.00 85.75 246 ALA A O 1
ATOM 1888 N N . GLY A 1 247 ? 0.361 -5.881 -3.950 1.00 80.94 247 GLY A N 1
ATOM 1889 C CA . GLY A 1 247 ? 1.133 -6.499 -2.874 1.00 80.94 247 GLY A CA 1
ATOM 1890 C C . GLY A 1 247 ? 2.301 -5.632 -2.399 1.00 80.94 247 GLY A C 1
ATOM 1891 O O . GLY A 1 247 ? 2.555 -5.550 -1.207 1.00 80.94 247 GLY A O 1
ATOM 1892 N N . LEU A 1 248 ? 2.986 -4.921 -3.294 1.00 82.19 248 LEU A N 1
ATOM 1893 C CA . LEU A 1 248 ? 4.078 -4.029 -2.892 1.00 82.19 248 LEU A CA 1
ATOM 1894 C C . LEU A 1 248 ? 3.597 -2.801 -2.107 1.00 82.19 248 LEU A C 1
ATOM 1896 O O . LEU A 1 248 ? 4.337 -2.302 -1.261 1.00 82.19 248 LEU A O 1
ATOM 1900 N N . PHE A 1 249 ? 2.354 -2.346 -2.296 1.00 79.25 249 PHE A N 1
ATOM 1901 C CA . PHE A 1 249 ? 1.799 -1.283 -1.455 1.00 79.25 249 PHE A CA 1
ATOM 1902 C C . PHE A 1 249 ? 1.724 -1.680 0.027 1.00 79.25 249 PHE A C 1
ATOM 1904 O O . PHE A 1 249 ? 1.788 -0.799 0.884 1.00 79.25 249 PHE A O 1
ATOM 1911 N N . THR A 1 250 ? 1.677 -2.977 0.364 1.00 71.31 250 THR A N 1
ATOM 1912 C CA . THR A 1 250 ? 1.719 -3.412 1.769 1.00 71.31 250 THR A CA 1
ATOM 1913 C C . THR A 1 250 ? 3.071 -3.160 2.430 1.00 71.31 250 THR A C 1
ATOM 1915 O O . THR A 1 250 ? 3.143 -3.206 3.651 1.00 71.31 250 THR A O 1
ATOM 1918 N N . ILE A 1 251 ? 4.132 -2.904 1.657 1.00 68.44 251 ILE A N 1
ATOM 1919 C CA . ILE A 1 251 ? 5.445 -2.501 2.180 1.00 68.44 251 ILE A CA 1
ATOM 1920 C C . ILE A 1 251 ? 5.411 -1.035 2.637 1.00 68.44 251 ILE A C 1
ATOM 1922 O O . ILE A 1 251 ? 6.087 -0.693 3.596 1.00 68.44 251 ILE A O 1
ATOM 1926 N N . LEU A 1 252 ? 4.591 -0.186 2.004 1.00 64.44 252 LEU A N 1
ATOM 1927 C CA . LEU A 1 252 ? 4.458 1.234 2.362 1.00 64.44 252 LEU A CA 1
ATOM 1928 C C . LEU A 1 252 ? 3.534 1.481 3.562 1.00 64.44 252 LEU A C 1
ATOM 1930 O O . LEU A 1 252 ? 3.704 2.460 4.281 1.00 64.44 252 LEU A O 1
ATOM 1934 N N . LEU A 1 253 ? 2.542 0.616 3.778 1.00 67.50 253 LEU A N 1
ATOM 1935 C CA . LEU A 1 253 ? 1.558 0.773 4.857 1.00 67.50 253 LEU A CA 1
ATOM 1936 C C . LEU A 1 253 ? 2.150 0.850 6.287 1.00 67.50 253 LEU A C 1
ATOM 1938 O O . LEU A 1 253 ? 1.660 1.673 7.057 1.00 67.50 253 LEU A O 1
ATOM 1942 N N . PRO A 1 254 ? 3.169 0.058 6.682 1.00 61.19 254 PRO A N 1
ATOM 1943 C CA . PRO A 1 254 ? 3.664 0.023 8.060 1.00 61.19 254 PRO A CA 1
ATOM 1944 C C . PRO A 1 254 ? 4.552 1.212 8.451 1.00 61.19 254 PRO A C 1
ATOM 1946 O O . PRO A 1 254 ? 4.849 1.364 9.633 1.00 61.19 254 PRO A O 1
ATOM 1949 N N . GLU A 1 255 ? 5.022 2.013 7.491 1.00 61.50 255 GLU A N 1
ATOM 1950 C CA . GLU A 1 255 ? 6.075 3.012 7.730 1.00 61.50 255 GLU A CA 1
ATOM 1951 C C . GLU A 1 255 ? 5.542 4.400 8.128 1.00 61.50 255 GLU A C 1
ATOM 1953 O O . GLU A 1 255 ? 6.321 5.245 8.568 1.00 61.50 255 GLU A O 1
ATOM 1958 N N . ASP A 1 256 ? 4.231 4.645 8.016 1.00 68.19 256 ASP A N 1
ATOM 1959 C CA . ASP A 1 256 ? 3.632 5.959 8.273 1.00 68.19 256 ASP A CA 1
ATOM 1960 C C . ASP A 1 256 ? 2.924 6.040 9.643 1.00 68.19 256 ASP A C 1
ATOM 1962 O O . ASP A 1 256 ? 1.788 5.572 9.779 1.00 68.19 256 ASP A O 1
ATOM 1966 N N . PRO A 1 257 ? 3.526 6.697 10.656 1.00 71.31 257 PRO A N 1
ATOM 1967 C CA . PRO A 1 257 ? 2.901 6.864 11.967 1.00 71.31 257 PRO A CA 1
ATOM 1968 C C . PRO A 1 257 ? 1.705 7.831 11.954 1.00 71.31 257 PRO A C 1
ATOM 1970 O O . PRO A 1 257 ? 0.922 7.838 12.902 1.00 71.31 257 PRO A O 1
ATOM 1973 N N . SER A 1 258 ? 1.549 8.656 10.911 1.00 81.69 258 SER A N 1
ATOM 1974 C CA . SER A 1 258 ? 0.460 9.634 10.801 1.00 81.69 258 SER A CA 1
ATOM 1975 C C . SER A 1 258 ? -0.847 9.036 10.279 1.00 81.69 258 SER A C 1
ATOM 1977 O O . SER A 1 258 ? -1.891 9.673 10.404 1.00 81.69 258 SER A O 1
ATOM 1979 N N . PHE A 1 259 ? -0.802 7.829 9.702 1.00 88.06 259 PHE A N 1
ATOM 1980 C CA . PHE A 1 259 ? -1.913 7.173 9.001 1.00 88.06 259 PHE A CA 1
ATOM 1981 C C . PHE A 1 259 ? -2.447 7.912 7.757 1.00 88.06 259 PHE A C 1
ATOM 1983 O O . PHE A 1 259 ? -3.449 7.475 7.186 1.00 88.06 259 PHE A O 1
ATOM 1990 N N . GLN A 1 260 ? -1.778 8.960 7.263 1.00 87.44 260 GLN A N 1
ATOM 1991 C CA . GLN A 1 260 ? -2.187 9.630 6.021 1.00 87.44 260 GLN A CA 1
ATOM 1992 C C . GLN A 1 260 ? -1.984 8.735 4.795 1.00 87.44 260 GLN A C 1
ATOM 1994 O O . GLN A 1 260 ? -2.894 8.567 3.987 1.00 87.44 260 GLN A O 1
ATOM 1999 N N . THR A 1 261 ? -0.834 8.072 4.695 1.00 84.88 261 THR A N 1
ATOM 2000 C CA . THR A 1 261 ? -0.472 7.215 3.560 1.00 84.88 261 THR A CA 1
ATOM 2001 C C . THR A 1 261 ? -1.454 6.049 3.369 1.00 84.88 261 THR A C 1
ATOM 2003 O O . THR A 1 261 ? -1.927 5.857 2.246 1.00 84.88 261 THR A O 1
ATOM 2006 N N . PRO A 1 262 ? -1.854 5.297 4.418 1.00 87.62 262 PRO A N 1
ATOM 2007 C CA . PRO A 1 262 ? -2.924 4.304 4.312 1.00 87.62 262 PRO A CA 1
ATOM 2008 C C . PRO A 1 262 ? -4.273 4.861 3.829 1.00 87.62 262 PRO A C 1
ATOM 2010 O O . PRO A 1 262 ? -4.965 4.194 3.057 1.00 87.62 262 PRO A O 1
ATOM 2013 N N . LEU A 1 263 ? -4.660 6.067 4.262 1.00 91.19 263 LEU A N 1
ATOM 2014 C CA . LEU A 1 263 ? -5.927 6.692 3.861 1.00 91.19 263 LEU A CA 1
ATOM 2015 C C . LEU A 1 263 ? -5.890 7.187 2.411 1.00 91.19 263 LEU A C 1
ATOM 2017 O O . LEU A 1 263 ? -6.846 6.966 1.665 1.00 91.19 263 LEU A O 1
ATOM 2021 N N . ASP A 1 264 ? -4.780 7.792 1.995 1.00 89.19 264 ASP A N 1
ATOM 2022 C CA . ASP A 1 264 ? -4.544 8.201 0.611 1.00 89.19 264 ASP A CA 1
ATOM 2023 C C . ASP A 1 264 ? -4.526 6.990 -0.325 1.00 89.19 264 ASP A C 1
ATOM 2025 O O . ASP A 1 264 ? -5.092 7.027 -1.423 1.00 89.19 264 ASP A O 1
ATOM 2029 N N . LEU A 1 265 ? -3.925 5.885 0.123 1.00 88.31 265 LEU A N 1
ATOM 2030 C CA . LEU A 1 265 ? -3.908 4.637 -0.624 1.00 88.31 265 LEU A CA 1
ATOM 2031 C C . LEU A 1 265 ? -5.310 4.024 -0.745 1.00 88.31 265 LEU A C 1
ATOM 2033 O O . LEU A 1 265 ? -5.680 3.580 -1.831 1.00 88.31 265 LEU A O 1
ATOM 2037 N N . TYR A 1 266 ? -6.119 4.065 0.317 1.00 91.62 266 TYR A N 1
ATOM 2038 C CA . TYR A 1 266 ? -7.521 3.644 0.263 1.00 91.62 266 TYR A CA 1
ATOM 2039 C C . TYR A 1 266 ? -8.337 4.508 -0.712 1.00 91.62 266 TYR A C 1
ATOM 2041 O O . TYR A 1 266 ? -9.075 3.987 -1.550 1.00 91.62 266 TYR A O 1
ATOM 2049 N N . ALA A 1 267 ? -8.169 5.835 -0.673 1.00 92.38 267 ALA A N 1
ATOM 2050 C CA . ALA A 1 267 ? -8.820 6.738 -1.622 1.00 92.38 267 ALA A CA 1
ATOM 2051 C C . ALA A 1 267 ? -8.398 6.440 -3.074 1.00 92.38 267 ALA A C 1
ATOM 2053 O O . ALA A 1 267 ? -9.227 6.444 -3.989 1.00 92.38 267 ALA A O 1
ATOM 2054 N N . TYR A 1 268 ? -7.120 6.126 -3.284 1.00 89.75 268 TYR A N 1
ATOM 2055 C CA . TYR A 1 268 ? -6.595 5.682 -4.570 1.00 89.75 268 TYR A CA 1
ATOM 2056 C C . TYR A 1 268 ? -7.181 4.329 -5.020 1.00 89.75 268 TYR A C 1
ATOM 2058 O O . TYR A 1 268 ? -7.537 4.185 -6.196 1.00 89.75 268 TYR A O 1
ATOM 2066 N N . ALA A 1 269 ? -7.346 3.364 -4.112 1.00 90.56 269 ALA A N 1
ATOM 2067 C CA . ALA A 1 269 ? -7.978 2.075 -4.398 1.00 90.56 269 ALA A CA 1
ATOM 2068 C C . ALA A 1 269 ? -9.424 2.256 -4.887 1.00 90.56 269 ALA A C 1
ATOM 2070 O O . ALA A 1 269 ? -9.801 1.723 -5.932 1.00 90.56 269 ALA A O 1
ATOM 2071 N N . LEU A 1 270 ? -10.202 3.115 -4.217 1.00 91.62 270 LEU A N 1
ATOM 2072 C CA . LEU A 1 270 ? -11.562 3.461 -4.643 1.00 91.62 270 LEU A CA 1
ATOM 2073 C C . LEU A 1 270 ? -11.587 4.146 -6.016 1.00 91.62 270 LEU A C 1
ATOM 2075 O O . LEU A 1 270 ? -12.421 3.821 -6.865 1.00 91.62 270 LEU A O 1
ATOM 2079 N N . ALA A 1 271 ? -10.661 5.078 -6.260 1.00 88.75 271 ALA A N 1
ATOM 2080 C CA . ALA A 1 271 ? -10.564 5.785 -7.536 1.00 88.75 271 ALA A CA 1
ATOM 2081 C C . ALA A 1 271 ? -10.224 4.841 -8.703 1.00 88.75 271 ALA A C 1
ATOM 2083 O O . ALA A 1 271 ? -10.713 5.032 -9.818 1.00 88.75 271 ALA A O 1
ATOM 2084 N N . THR A 1 272 ? -9.415 3.812 -8.443 1.00 85.25 272 THR A N 1
ATOM 2085 C CA . THR A 1 272 ? -9.028 2.788 -9.427 1.00 85.25 272 THR A CA 1
ATOM 2086 C C . THR A 1 272 ? -9.971 1.585 -9.468 1.00 85.25 272 THR A C 1
ATOM 2088 O O . THR A 1 272 ? -9.845 0.756 -10.367 1.00 85.25 272 THR A O 1
ATOM 2091 N N . ARG A 1 273 ? -10.963 1.526 -8.565 1.00 87.44 273 ARG A N 1
ATOM 2092 C CA . ARG A 1 273 ? -11.897 0.400 -8.390 1.00 87.44 273 ARG A CA 1
ATOM 2093 C C . ARG A 1 273 ? -11.166 -0.931 -8.210 1.00 87.44 273 ARG A C 1
ATOM 2095 O O . ARG A 1 273 ? -11.548 -1.931 -8.817 1.00 87.44 273 ARG A O 1
ATOM 2102 N N . ASP A 1 274 ? -10.103 -0.918 -7.413 1.00 85.75 274 ASP A N 1
ATOM 2103 C CA . ASP A 1 274 ? -9.317 -2.106 -7.102 1.00 85.75 274 ASP A CA 1
ATOM 2104 C C . ASP A 1 274 ? -9.791 -2.733 -5.779 1.00 85.75 274 ASP A C 1
ATOM 2106 O O . ASP A 1 274 ? -9.416 -2.245 -4.710 1.00 85.75 274 ASP A O 1
ATOM 2110 N N . PRO A 1 275 ? -10.598 -3.812 -5.820 1.00 86.94 275 PRO A N 1
ATOM 2111 C CA . PRO A 1 275 ? -11.139 -4.421 -4.608 1.00 86.94 275 PRO A CA 1
ATOM 2112 C C . PRO A 1 275 ? -10.066 -5.130 -3.772 1.00 86.94 275 PRO A C 1
ATOM 2114 O O . PRO A 1 275 ? -10.254 -5.317 -2.573 1.00 86.94 275 PRO A O 1
ATOM 2117 N N . VAL A 1 276 ? -8.950 -5.546 -4.384 1.00 85.38 276 VAL A N 1
ATOM 2118 C CA . VAL A 1 276 ? -7.863 -6.225 -3.670 1.00 85.38 276 VAL A CA 1
ATOM 2119 C C . VAL A 1 276 ? -7.093 -5.203 -2.848 1.00 85.38 276 VAL A C 1
ATOM 2121 O O . VAL A 1 276 ? -6.870 -5.414 -1.658 1.00 85.38 276 VAL A O 1
ATOM 2124 N N . LEU A 1 277 ? -6.727 -4.076 -3.463 1.00 87.88 277 LEU A N 1
ATOM 2125 C CA . LEU A 1 277 ? -6.054 -2.988 -2.761 1.00 87.88 277 LEU A CA 1
ATOM 2126 C C . LEU A 1 277 ? -6.959 -2.356 -1.694 1.00 87.88 277 LEU A C 1
ATOM 2128 O O . LEU A 1 277 ? -6.484 -2.041 -0.606 1.00 87.88 277 LEU A O 1
ATOM 2132 N N . GLU A 1 278 ? -8.259 -2.221 -1.979 1.00 91.31 278 GLU A N 1
ATOM 2133 C CA . GLU A 1 278 ? -9.251 -1.742 -1.012 1.00 91.31 278 GLU A CA 1
ATOM 2134 C C . GLU A 1 278 ? -9.272 -2.622 0.246 1.00 91.31 278 GLU A C 1
ATOM 2136 O O . GLU A 1 278 ? -9.100 -2.101 1.350 1.00 91.31 278 GLU A O 1
ATOM 2141 N N . GLU A 1 279 ? -9.401 -3.947 0.092 1.00 90.25 279 GLU A N 1
ATOM 2142 C CA . GLU A 1 279 ? -9.414 -4.873 1.232 1.00 90.25 279 GLU A CA 1
ATOM 2143 C C . GLU A 1 279 ? -8.088 -4.853 1.998 1.00 90.25 279 GLU A C 1
ATOM 2145 O O . GLU A 1 279 ? -8.101 -4.851 3.226 1.00 90.25 279 GLU A O 1
ATOM 2150 N N . LEU A 1 280 ? -6.941 -4.767 1.313 1.00 85.88 280 LEU A N 1
ATOM 2151 C CA . LEU A 1 280 ? -5.635 -4.662 1.976 1.00 85.88 280 LEU A CA 1
ATOM 2152 C C . LEU A 1 280 ? -5.541 -3.410 2.862 1.00 85.88 280 LEU A C 1
ATOM 2154 O O . LEU A 1 280 ? -5.095 -3.494 4.009 1.00 85.88 280 LEU A O 1
ATOM 2158 N N . CYS A 1 281 ? -5.997 -2.257 2.363 1.00 89.88 281 CYS A N 1
ATOM 2159 C CA . CYS A 1 281 ? -6.046 -1.018 3.137 1.00 89.88 281 CYS A CA 1
ATOM 2160 C C . CYS A 1 281 ? -7.004 -1.131 4.330 1.00 89.88 281 CYS A C 1
ATOM 2162 O O . CYS A 1 281 ? -6.633 -0.791 5.454 1.00 89.88 281 CYS A O 1
ATOM 2164 N N . VAL A 1 282 ? -8.223 -1.631 4.106 1.00 93.19 282 VAL A N 1
ATOM 2165 C CA . VAL A 1 282 ? -9.232 -1.818 5.162 1.00 93.19 282 VAL A CA 1
ATOM 2166 C C . VAL A 1 282 ? -8.723 -2.783 6.230 1.00 93.19 282 VAL A C 1
ATOM 2168 O O . VAL A 1 282 ? -8.891 -2.526 7.424 1.00 93.19 282 VAL A O 1
ATOM 2171 N N . GLN A 1 283 ? -8.060 -3.865 5.826 1.00 89.75 283 GLN A N 1
ATOM 2172 C CA . GLN A 1 283 ? -7.497 -4.847 6.738 1.00 89.75 283 GLN A CA 1
ATOM 2173 C C . GLN A 1 283 ? -6.400 -4.251 7.610 1.00 89.75 283 GLN A C 1
ATOM 2175 O O . GLN A 1 283 ? -6.446 -4.398 8.834 1.00 89.75 283 GLN A O 1
ATOM 2180 N N . PHE A 1 284 ? -5.457 -3.534 6.998 1.00 88.19 284 PHE A N 1
ATOM 2181 C CA . PHE A 1 284 ? -4.393 -2.847 7.717 1.00 88.19 284 PHE A CA 1
ATOM 2182 C C . PHE A 1 284 ? -4.948 -1.836 8.729 1.00 88.19 284 PHE A C 1
ATOM 2184 O O . PHE A 1 284 ? -4.553 -1.852 9.897 1.00 88.19 284 PHE A O 1
ATOM 2191 N N . LEU A 1 285 ? -5.900 -0.998 8.309 1.00 92.25 285 LEU A N 1
ATOM 2192 C CA . LEU A 1 285 ? -6.532 -0.001 9.175 1.00 92.25 285 LEU A CA 1
ATOM 2193 C C . LEU A 1 285 ? -7.315 -0.648 10.320 1.00 92.25 285 LEU A C 1
ATOM 2195 O O . LEU A 1 285 ? -7.287 -0.146 11.437 1.00 92.25 285 LEU A O 1
ATOM 2199 N N . ALA A 1 286 ? -7.986 -1.774 10.073 1.00 92.81 286 ALA A N 1
ATOM 2200 C CA . ALA A 1 286 ? -8.737 -2.482 11.103 1.00 92.81 286 ALA A CA 1
ATOM 2201 C C . ALA A 1 286 ? -7.833 -3.138 12.160 1.00 92.81 286 ALA A C 1
ATOM 2203 O O . ALA A 1 286 ? -8.184 -3.157 13.33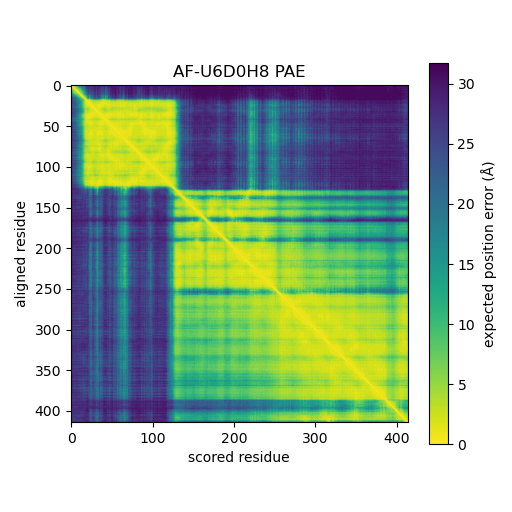9 1.00 92.81 286 ALA A O 1
ATOM 2204 N N . TRP A 1 287 ? -6.679 -3.674 11.754 1.00 89.06 287 TRP A N 1
ATOM 2205 C CA . TRP A 1 287 ? -5.707 -4.283 12.670 1.00 89.06 287 TRP A CA 1
ATOM 2206 C C . TRP A 1 287 ? -4.916 -3.261 13.482 1.00 89.06 287 TRP A C 1
ATOM 2208 O O . TRP A 1 287 ? -4.436 -3.583 14.564 1.00 89.06 287 TRP A O 1
ATOM 2218 N N . ASN A 1 288 ? -4.820 -2.031 12.984 1.00 89.69 288 ASN A N 1
ATOM 2219 C CA . ASN A 1 288 ? -4.146 -0.925 13.656 1.00 89.69 288 ASN A CA 1
ATOM 2220 C C . ASN A 1 288 ? -5.137 0.156 14.114 1.00 89.69 288 ASN A C 1
ATOM 2222 O O . ASN A 1 288 ? -4.764 1.318 14.269 1.00 89.69 288 ASN A O 1
ATOM 2226 N N . PHE A 1 289 ? -6.406 -0.207 14.317 1.00 93.75 289 PHE A N 1
ATOM 2227 C CA . PHE A 1 289 ? -7.467 0.768 14.555 1.00 93.75 289 PHE A CA 1
ATOM 2228 C C . PHE A 1 289 ? -7.268 1.538 15.867 1.00 93.75 289 PHE A C 1
ATOM 2230 O O . PHE A 1 289 ? -7.507 2.740 15.912 1.00 93.75 289 PHE A O 1
ATOM 2237 N N . GLU A 1 290 ? -6.764 0.883 16.917 1.00 90.31 290 GLU A N 1
ATOM 2238 C CA . GLU A 1 290 ? -6.369 1.557 18.160 1.00 90.31 290 GLU A CA 1
ATOM 2239 C C . GLU A 1 290 ? -5.389 2.713 17.902 1.00 90.31 290 GLU A C 1
ATOM 2241 O O . GLU A 1 290 ? -5.644 3.841 18.325 1.00 90.31 290 GLU A O 1
ATOM 2246 N N . ALA A 1 291 ? -4.315 2.460 17.151 1.00 90.69 291 ALA A N 1
ATOM 2247 C CA . ALA A 1 291 ? -3.338 3.485 16.793 1.00 90.69 291 ALA A CA 1
ATOM 2248 C C . ALA A 1 291 ? -3.953 4.561 15.881 1.00 90.69 291 ALA A C 1
ATOM 2250 O O . ALA A 1 291 ? -3.727 5.749 16.099 1.00 90.69 291 ALA A O 1
ATOM 2251 N N . LEU A 1 292 ? -4.799 4.163 14.923 1.00 93.00 292 LEU A N 1
ATOM 2252 C CA . LEU A 1 292 ? -5.513 5.085 14.038 1.00 93.00 292 LEU A CA 1
ATOM 2253 C C . LEU A 1 292 ? -6.370 6.088 14.826 1.00 93.00 292 LEU A C 1
ATOM 2255 O O . LEU A 1 292 ? -6.353 7.268 14.500 1.00 93.00 292 LEU A O 1
ATOM 2259 N N . THR A 1 293 ? -7.089 5.653 15.869 1.00 94.00 293 THR A N 1
ATOM 2260 C CA . THR A 1 293 ? -7.930 6.554 16.689 1.00 94.00 293 THR A CA 1
ATOM 2261 C C . THR A 1 293 ? -7.142 7.593 17.486 1.00 94.00 293 THR A C 1
ATOM 2263 O O . THR A 1 293 ? -7.715 8.581 17.938 1.00 94.00 293 THR A O 1
ATOM 2266 N N . GLN A 1 294 ? -5.837 7.377 17.659 1.00 91.00 294 GLN A N 1
ATOM 2267 C CA . GLN A 1 294 ? -4.924 8.280 18.361 1.00 91.00 294 GLN A CA 1
ATOM 2268 C C . GLN A 1 294 ? -4.090 9.132 17.391 1.00 91.00 294 GLN A C 1
ATOM 2270 O O . GLN A 1 294 ? -3.384 10.040 17.827 1.00 91.00 294 GLN A O 1
ATOM 2275 N N . ALA A 1 295 ? -4.148 8.840 16.090 1.00 91.38 295 ALA A N 1
ATOM 2276 C CA . ALA A 1 295 ? -3.361 9.515 15.070 1.00 91.38 295 ALA A CA 1
ATOM 2277 C C . ALA A 1 295 ? -3.983 10.855 14.651 1.00 91.38 295 ALA A C 1
ATOM 2279 O O . ALA A 1 295 ? -5.200 11.044 14.684 1.00 91.38 295 ALA A O 1
ATOM 2280 N N . GLU A 1 296 ? -3.145 11.766 14.148 1.00 88.62 296 GLU A N 1
ATOM 2281 C CA . GLU A 1 296 ? -3.581 13.072 13.627 1.00 88.62 296 GLU A CA 1
ATOM 2282 C C . GLU A 1 296 ? -4.570 12.947 12.458 1.00 88.62 296 GLU A C 1
ATOM 2284 O O . GLU A 1 296 ? -5.397 13.830 12.236 1.00 88.62 296 GLU A O 1
ATOM 2289 N N . ALA A 1 297 ? -4.519 11.840 11.711 1.00 91.19 297 ALA A N 1
ATOM 2290 C CA . ALA A 1 297 ? -5.426 11.588 10.599 1.00 91.19 297 ALA A CA 1
ATOM 2291 C C . ALA A 1 297 ? -6.837 11.140 11.021 1.00 91.19 297 ALA A C 1
ATOM 2293 O O . ALA A 1 297 ? -7.725 11.090 10.167 1.00 91.19 297 ALA A O 1
ATOM 2294 N N . TRP A 1 298 ? -7.085 10.833 12.302 1.00 94.94 298 TRP A N 1
ATOM 2295 C CA . TRP A 1 298 ? -8.379 10.319 12.770 1.00 94.94 298 TRP A CA 1
ATOM 2296 C C . TRP A 1 298 ? -9.586 11.164 12.317 1.00 94.94 298 TRP A C 1
ATOM 2298 O O . TRP A 1 298 ? -10.516 10.605 11.727 1.00 94.94 298 TRP A O 1
ATOM 2308 N N . PRO A 1 299 ? -9.586 12.505 12.446 1.00 92.75 299 PRO A N 1
ATOM 2309 C CA . PRO A 1 299 ? -10.714 13.330 12.001 1.00 92.75 299 PRO A CA 1
ATOM 2310 C C . PRO A 1 299 ? -10.904 13.354 10.474 1.00 92.75 299 PRO A C 1
ATOM 2312 O O . PRO A 1 299 ? -11.986 13.650 9.945 1.00 92.75 299 PRO A O 1
ATOM 2315 N N . ALA A 1 300 ? -9.847 13.039 9.724 1.00 91.56 300 ALA A N 1
ATOM 2316 C CA . ALA A 1 300 ? -9.883 12.993 8.271 1.00 91.56 300 ALA A CA 1
ATOM 2317 C C . ALA A 1 300 ? -10.568 11.722 7.742 1.00 91.56 300 ALA A C 1
ATOM 2319 O O . ALA A 1 300 ? -11.083 11.757 6.621 1.00 91.56 300 ALA A O 1
ATOM 2320 N N . VAL A 1 301 ? -10.663 10.656 8.552 1.00 95.50 301 VAL A N 1
ATOM 2321 C CA . VAL A 1 301 ? -11.237 9.358 8.160 1.00 95.50 301 VAL A CA 1
ATOM 2322 C C . VAL A 1 301 ? -12.632 9.535 7.532 1.00 95.50 301 VAL A C 1
ATOM 2324 O O . VAL A 1 301 ? -13.526 10.124 8.155 1.00 95.50 301 VAL A O 1
ATOM 2327 N N . PRO A 1 302 ? -12.854 9.050 6.293 1.00 95.00 302 PRO A N 1
ATOM 2328 C CA . PRO A 1 302 ? -14.152 9.130 5.631 1.00 95.00 302 PRO A CA 1
ATOM 2329 C C . PRO A 1 302 ? -15.233 8.315 6.349 1.00 95.00 302 PRO A C 1
ATOM 2331 O O . PRO A 1 302 ? -14.993 7.186 6.770 1.00 95.00 302 PRO A O 1
ATOM 2334 N N . MET A 1 303 ? -16.463 8.838 6.389 1.00 94.06 303 MET A N 1
ATOM 2335 C CA . MET A 1 303 ? -17.604 8.162 7.027 1.00 94.06 303 MET A CA 1
ATOM 2336 C C . MET A 1 303 ? -17.853 6.756 6.458 1.00 94.06 303 MET A C 1
ATOM 2338 O O . MET A 1 303 ? -18.039 5.811 7.217 1.00 94.06 303 MET A O 1
ATOM 2342 N N . ALA A 1 304 ? -17.789 6.603 5.130 1.00 94.00 304 ALA A N 1
ATOM 2343 C CA . ALA A 1 304 ? -17.986 5.311 4.474 1.00 94.00 304 ALA A CA 1
ATOM 2344 C C . ALA A 1 304 ? -16.933 4.273 4.901 1.00 94.00 304 ALA A C 1
ATOM 2346 O O . ALA A 1 304 ? -17.275 3.127 5.174 1.00 94.00 304 ALA A O 1
ATOM 2347 N N . LEU A 1 305 ? -15.666 4.689 5.018 1.00 96.31 305 LEU A N 1
ATOM 2348 C CA . LEU A 1 305 ? -14.589 3.825 5.501 1.00 96.31 305 LEU A CA 1
ATOM 2349 C C . LEU A 1 305 ? -14.811 3.444 6.967 1.00 96.31 305 LEU A C 1
ATOM 2351 O O . LEU A 1 305 ? -14.698 2.275 7.322 1.00 96.31 305 LEU A O 1
ATOM 2355 N N . LEU A 1 306 ? -15.189 4.407 7.810 1.00 96.44 306 LEU A N 1
ATOM 2356 C CA . LEU A 1 306 ? -15.474 4.142 9.217 1.00 96.44 306 LEU A CA 1
ATOM 2357 C C . LEU A 1 306 ? -16.627 3.139 9.381 1.00 96.44 306 LEU A C 1
ATOM 2359 O O . LEU A 1 306 ? -16.531 2.227 10.196 1.00 96.44 306 LEU A O 1
ATOM 2363 N N . GLN A 1 307 ? -17.678 3.240 8.565 1.00 95.31 307 GLN A N 1
ATOM 2364 C CA . GLN A 1 307 ? -18.777 2.275 8.567 1.00 95.31 307 GLN A CA 1
ATOM 2365 C C . GLN A 1 307 ? -18.306 0.854 8.215 1.00 95.31 307 GLN A C 1
ATOM 2367 O O . GLN A 1 307 ? -18.711 -0.103 8.879 1.00 95.31 307 GLN A O 1
ATOM 2372 N N . VAL A 1 308 ? -17.428 0.716 7.214 1.00 95.88 308 VAL A N 1
ATOM 2373 C CA . VAL A 1 308 ? -16.818 -0.572 6.844 1.00 95.88 308 VAL A CA 1
ATOM 2374 C C . VAL A 1 308 ? -15.973 -1.115 7.998 1.00 95.88 308 VAL A C 1
ATOM 2376 O O . VAL A 1 308 ? -16.182 -2.254 8.417 1.00 95.88 308 VAL A O 1
ATOM 2379 N N . LEU A 1 309 ? -15.091 -0.298 8.582 1.00 96.75 309 LEU A N 1
ATOM 2380 C CA . LEU A 1 309 ? -14.224 -0.696 9.697 1.00 96.75 309 LEU A CA 1
ATOM 2381 C C . LEU A 1 309 ? -15.033 -1.164 10.915 1.00 96.75 309 LEU A C 1
ATOM 2383 O O . LEU A 1 309 ? -14.781 -2.247 11.443 1.00 96.75 309 LEU A O 1
ATOM 2387 N N . LEU A 1 310 ? -16.054 -0.402 11.321 1.00 95.62 310 LEU A N 1
ATOM 2388 C CA . LEU A 1 310 ? -16.904 -0.749 12.463 1.00 95.62 310 LEU A CA 1
ATOM 2389 C C . LEU A 1 310 ? -17.692 -2.046 12.245 1.00 95.62 310 LEU A C 1
ATOM 2391 O O . LEU A 1 310 ? -17.987 -2.744 13.214 1.00 95.62 310 LEU A O 1
ATOM 2395 N N . SER A 1 311 ? -18.001 -2.421 11.005 1.00 93.56 311 SER A N 1
ATOM 2396 C CA . SER A 1 311 ? -18.684 -3.691 10.727 1.00 93.56 311 SER A CA 1
ATOM 2397 C C . SER A 1 311 ? -17.782 -4.929 10.889 1.00 93.56 311 SER A C 1
ATOM 2399 O O . SER A 1 311 ? -18.290 -6.032 11.077 1.00 93.56 311 SER A O 1
ATOM 2401 N N . ARG A 1 312 ? -16.448 -4.771 10.886 1.00 92.75 312 ARG A N 1
ATOM 2402 C CA . ARG A 1 312 ? -15.495 -5.898 10.856 1.00 92.75 312 ARG A CA 1
ATOM 2403 C C . ARG A 1 312 ? -15.313 -6.573 12.215 1.00 92.75 312 ARG A C 1
ATOM 2405 O O . ARG A 1 312 ? -15.054 -5.924 13.226 1.00 92.75 312 ARG A O 1
ATOM 2412 N N . SER A 1 313 ? -15.378 -7.900 12.255 1.00 88.75 313 SER A N 1
ATOM 2413 C CA . SER A 1 313 ? -15.224 -8.685 13.493 1.00 88.75 313 SER A CA 1
ATOM 2414 C C . SER A 1 313 ? -13.810 -8.663 14.085 1.00 88.75 313 SER A C 1
ATOM 2416 O O . SER A 1 313 ? -13.629 -8.749 15.296 1.00 88.75 313 SER A O 1
ATOM 2418 N N . GLU A 1 314 ? -12.833 -8.487 13.213 1.00 88.94 314 GLU A N 1
ATOM 2419 C CA . GLU A 1 314 ? -11.390 -8.504 13.409 1.00 88.94 314 GLU A CA 1
ATOM 2420 C C . GLU A 1 314 ? -10.812 -7.107 13.682 1.00 88.94 314 GLU A C 1
ATOM 2422 O O . GLU A 1 314 ? -9.604 -6.903 13.594 1.00 88.94 314 GLU A O 1
ATOM 2427 N N . LEU A 1 315 ? -11.678 -6.133 13.970 1.00 94.19 315 LEU A N 1
ATOM 2428 C CA . LEU A 1 315 ? -11.281 -4.794 14.386 1.00 94.19 315 LEU A CA 1
ATOM 2429 C C . LEU A 1 315 ? -10.556 -4.870 15.739 1.00 94.19 315 LEU A C 1
ATOM 2431 O O . LEU A 1 315 ? -11.119 -5.384 16.710 1.00 94.19 315 LEU A O 1
ATOM 2435 N N . VAL A 1 316 ? -9.325 -4.362 15.789 1.00 91.50 316 VAL A N 1
ATOM 2436 C CA . VAL A 1 316 ? -8.459 -4.398 16.975 1.00 91.50 316 VAL A CA 1
ATOM 2437 C C . VAL A 1 316 ? -8.617 -3.098 17.757 1.00 91.50 316 VAL A C 1
ATOM 2439 O O . VAL A 1 316 ? -8.234 -2.029 17.284 1.00 91.50 316 VAL A O 1
ATOM 2442 N N . VAL A 1 317 ? -9.212 -3.185 18.946 1.00 94.44 317 VAL A N 1
ATOM 2443 C CA . VAL A 1 317 ? -9.543 -2.026 19.793 1.00 94.44 317 VAL A CA 1
ATOM 2444 C C . VAL A 1 317 ? -9.338 -2.347 21.274 1.00 94.44 317 VAL A C 1
ATOM 2446 O O . VAL A 1 317 ? -9.506 -3.501 21.653 1.00 94.44 317 VAL A O 1
ATOM 2449 N N . PRO A 1 318 ? -9.085 -1.361 22.153 1.00 93.38 318 PRO A N 1
ATOM 2450 C CA . PRO A 1 318 ? -8.988 -1.609 23.594 1.00 93.38 318 PRO A CA 1
ATOM 2451 C C . PRO A 1 318 ? -10.273 -2.188 24.183 1.00 93.38 318 PRO A C 1
ATOM 2453 O O . PRO A 1 318 ? -10.249 -3.172 24.913 1.00 93.38 318 PRO A O 1
ATOM 2456 N N . SER A 1 319 ? -11.409 -1.577 23.852 1.00 95.06 319 SER A N 1
ATOM 2457 C CA . SER A 1 319 ? -12.746 -1.971 24.296 1.00 95.06 319 SER A CA 1
ATOM 2458 C C . SER A 1 319 ? -13.804 -1.300 23.417 1.00 95.06 319 SER A C 1
ATOM 2460 O O . SER A 1 319 ? -13.512 -0.331 22.711 1.00 95.06 319 SER A O 1
ATOM 2462 N N . GLU A 1 320 ? -15.058 -1.756 23.487 1.00 94.88 320 GLU A N 1
ATOM 2463 C CA . GLU A 1 320 ? -16.168 -1.045 22.830 1.00 94.88 320 GLU A CA 1
ATOM 2464 C C . GLU A 1 320 ? -16.380 0.358 23.409 1.00 94.88 320 GLU A C 1
ATOM 2466 O O . GLU A 1 320 ? -16.808 1.254 22.686 1.00 94.88 320 GLU A O 1
ATOM 2471 N N . LEU A 1 321 ? -16.060 0.575 24.693 1.00 95.06 321 LEU A N 1
ATOM 2472 C CA . LEU A 1 321 ? -16.096 1.912 25.286 1.00 95.06 321 LEU A CA 1
ATOM 2473 C C . LEU A 1 321 ? -15.081 2.828 24.599 1.00 95.06 321 LEU A C 1
ATOM 2475 O O . LEU A 1 321 ? -15.453 3.914 24.170 1.00 95.06 321 LEU A O 1
ATOM 2479 N N . ALA A 1 322 ? -13.830 2.376 24.455 1.00 94.94 322 ALA A N 1
ATOM 2480 C CA . ALA A 1 322 ? -12.782 3.144 23.783 1.00 94.94 322 ALA A CA 1
ATOM 2481 C C . ALA A 1 322 ? -13.176 3.480 22.333 1.00 94.94 322 ALA A C 1
ATOM 2483 O O . ALA A 1 322 ? -13.015 4.614 21.878 1.00 94.94 322 ALA A O 1
ATOM 2484 N N . LEU A 1 323 ? -13.772 2.510 21.633 1.00 95.50 323 LEU A N 1
ATOM 2485 C CA . LEU A 1 323 ? -14.304 2.690 20.286 1.00 95.50 323 LEU A CA 1
ATOM 2486 C C . LEU A 1 323 ? -15.413 3.754 20.235 1.00 95.50 323 LEU A C 1
ATOM 2488 O O . LEU A 1 323 ? -15.392 4.639 19.381 1.00 95.50 323 LEU A O 1
ATOM 2492 N N . LEU A 1 324 ? -16.361 3.696 21.172 1.00 96.12 324 LEU A N 1
ATOM 2493 C CA . LEU A 1 324 ? -17.454 4.660 21.279 1.00 96.12 324 LEU A CA 1
ATOM 2494 C C . LEU A 1 324 ? -16.949 6.068 21.629 1.00 96.12 324 LEU A C 1
ATOM 2496 O O . LEU A 1 324 ? -17.440 7.044 21.068 1.00 96.12 324 LEU A O 1
ATOM 2500 N N . THR A 1 325 ? -15.947 6.188 22.503 1.00 95.44 325 THR A N 1
ATOM 2501 C CA . THR A 1 325 ? -15.326 7.482 22.823 1.00 95.44 325 THR A CA 1
ATOM 2502 C C . THR A 1 325 ? -14.553 8.058 21.641 1.00 95.44 325 THR A C 1
ATOM 2504 O O . THR A 1 325 ? -14.641 9.254 21.381 1.00 95.44 325 THR A O 1
ATOM 2507 N N . ALA A 1 326 ? -13.852 7.224 20.866 1.00 95.81 326 ALA A N 1
ATOM 2508 C CA . ALA A 1 326 ? -13.175 7.676 19.652 1.00 95.81 326 ALA A CA 1
ATOM 2509 C C . ALA A 1 326 ? -14.179 8.173 18.598 1.00 95.81 326 ALA A C 1
ATOM 2511 O O . ALA A 1 326 ? -13.936 9.184 17.935 1.00 95.81 326 ALA A O 1
ATOM 2512 N N . LEU A 1 327 ? -15.330 7.498 18.478 1.00 96.44 327 LEU A N 1
ATOM 2513 C CA . LEU A 1 327 ? -16.432 7.915 17.609 1.00 96.44 327 LEU A CA 1
ATOM 2514 C C . LEU A 1 327 ? -17.068 9.241 18.064 1.00 96.44 327 LEU A C 1
ATOM 2516 O O . LEU A 1 327 ? -17.429 10.055 17.215 1.00 96.44 327 LEU A O 1
ATOM 2520 N N . ASP A 1 328 ? -17.181 9.476 19.374 1.00 95.38 328 ASP A N 1
ATOM 2521 C CA . ASP A 1 328 ? -17.643 10.751 19.945 1.00 95.38 328 ASP A CA 1
ATOM 2522 C C . ASP A 1 328 ? -16.740 11.909 19.508 1.00 95.38 328 ASP A C 1
ATOM 2524 O O . ASP A 1 328 ? -17.224 12.881 18.927 1.00 95.38 328 ASP A O 1
ATOM 2528 N N . VAL A 1 329 ? -15.423 11.751 19.678 1.00 94.75 329 VAL A N 1
ATOM 2529 C CA . VAL A 1 329 ? -14.418 12.735 19.243 1.00 94.75 329 VAL A CA 1
ATOM 2530 C C . VAL A 1 329 ? -14.495 12.971 17.732 1.00 94.75 329 VAL A C 1
ATOM 2532 O O . VAL A 1 329 ? -14.606 14.112 17.284 1.00 94.75 329 VAL A O 1
ATOM 2535 N N . TRP A 1 330 ? -14.527 11.899 16.934 1.00 96.38 330 TRP A N 1
ATOM 2536 C CA . TRP A 1 330 ? -14.634 12.003 15.475 1.00 96.38 330 TRP A CA 1
ATOM 2537 C C . TRP A 1 330 ? -15.900 12.751 15.035 1.00 96.38 330 TRP A C 1
ATOM 2539 O O . TRP A 1 330 ? -15.857 13.599 14.140 1.00 96.38 330 TRP A O 1
ATOM 2549 N N . SER A 1 331 ? -17.037 12.471 15.677 1.00 94.75 331 SER A N 1
ATOM 2550 C CA . SER A 1 331 ? -18.314 13.103 15.350 1.00 94.75 331 SER A CA 1
ATOM 2551 C C . SER A 1 331 ? -18.340 14.591 15.700 1.00 94.75 331 SER A C 1
ATOM 2553 O O . SER A 1 331 ? -19.000 15.357 14.993 1.00 94.75 331 SER A O 1
ATOM 2555 N N . GLN A 1 332 ? -17.660 15.013 16.769 1.00 92.06 332 GLN A N 1
ATOM 2556 C CA . GLN A 1 332 ? -17.568 16.428 17.144 1.00 92.06 332 GLN A CA 1
ATOM 2557 C C . GLN A 1 332 ? -16.813 17.243 16.089 1.00 92.06 332 GLN A C 1
ATOM 2559 O O . GLN A 1 332 ? -17.228 18.358 15.762 1.00 92.06 332 GLN A O 1
ATOM 2564 N N . GLU A 1 333 ? -15.744 16.676 15.528 1.00 91.88 333 GLU A N 1
ATOM 2565 C CA . GLU A 1 333 ? -14.937 17.345 14.508 1.00 91.88 333 GLU A CA 1
ATOM 2566 C C . GLU A 1 333 ? -15.579 17.296 13.118 1.00 91.88 333 GLU A C 1
ATOM 2568 O O . GLU A 1 333 ? -15.644 18.313 12.426 1.00 91.88 333 GLU A O 1
ATOM 2573 N N . LYS A 1 334 ? -16.092 16.130 12.700 1.00 91.44 334 LYS A N 1
ATOM 2574 C CA . LYS A 1 334 ? -16.644 15.947 11.348 1.00 91.44 334 LYS A CA 1
ATOM 2575 C C . LYS A 1 334 ? -18.060 16.503 11.187 1.00 91.44 334 LYS A C 1
ATOM 2577 O O . LYS A 1 334 ? -18.452 16.832 10.069 1.00 91.44 334 LYS A O 1
ATOM 2582 N N . GLN A 1 335 ? -18.824 16.575 12.280 1.00 91.50 335 GLN A N 1
ATOM 2583 C CA . GLN A 1 335 ? -20.231 16.998 12.320 1.00 91.50 335 GLN A CA 1
ATOM 2584 C C . GLN A 1 335 ? -21.105 16.347 11.227 1.00 91.50 335 GLN A C 1
ATOM 2586 O O . GLN A 1 335 ? -21.767 17.043 10.450 1.00 91.50 335 GLN A O 1
ATOM 2591 N N . PRO A 1 336 ? -21.109 15.006 11.121 1.00 91.38 336 PRO A N 1
ATOM 2592 C CA . PRO A 1 336 ? -21.887 14.311 10.105 1.00 91.38 336 PRO A CA 1
ATOM 2593 C C . PRO A 1 336 ? -23.403 14.432 10.370 1.00 91.38 336 PRO A C 1
ATOM 2595 O O . PRO A 1 336 ? -23.835 14.742 11.486 1.00 91.38 336 PRO A O 1
ATOM 2598 N N . PRO A 1 337 ? -24.250 14.153 9.364 1.00 92.75 337 PRO A N 1
ATOM 2599 C CA . PRO A 1 337 ? -25.694 14.100 9.544 1.00 92.75 337 PRO A CA 1
ATOM 2600 C C . PRO A 1 337 ? -26.105 13.129 10.656 1.00 92.75 337 PRO A C 1
ATOM 2602 O O . PRO A 1 337 ? -25.571 12.028 10.775 1.00 92.75 337 PRO A O 1
ATOM 2605 N N . ARG A 1 338 ? -27.143 13.499 11.416 1.00 91.62 338 ARG A N 1
ATOM 2606 C CA . ARG A 1 338 ? -27.667 12.715 12.549 1.00 91.62 338 ARG A CA 1
ATOM 2607 C C . ARG A 1 338 ? -27.881 11.228 12.217 1.00 91.62 338 ARG A C 1
ATOM 2609 O O . ARG A 1 338 ? -27.522 10.366 13.008 1.00 91.62 338 ARG A O 1
ATOM 2616 N N . ARG A 1 339 ? -28.454 10.932 11.046 1.00 91.94 339 ARG A N 1
ATOM 2617 C CA . ARG A 1 339 ? -28.748 9.559 10.599 1.00 91.94 339 ARG A CA 1
ATOM 2618 C C . ARG A 1 339 ? -27.482 8.717 10.422 1.00 91.94 339 ARG A C 1
ATOM 2620 O O . ARG A 1 339 ? -27.510 7.519 10.688 1.00 91.94 339 ARG A O 1
ATOM 2627 N N . ASP A 1 340 ? -26.396 9.337 9.978 1.00 93.00 340 ASP A N 1
ATOM 2628 C CA . ASP A 1 340 ? -25.146 8.635 9.699 1.00 93.00 340 ASP A CA 1
ATOM 2629 C C . ASP A 1 340 ? -24.447 8.273 11.012 1.00 93.00 340 ASP A C 1
ATOM 2631 O O . ASP A 1 340 ? -24.007 7.139 11.174 1.00 93.00 340 ASP A O 1
ATOM 2635 N N . VAL A 1 341 ? -24.464 9.178 12.001 1.00 93.62 341 VAL A N 1
ATOM 2636 C CA . VAL A 1 341 ? -24.006 8.883 13.372 1.00 93.62 341 VAL A CA 1
ATOM 2637 C C . VAL A 1 341 ? -24.792 7.729 13.978 1.00 93.62 341 VAL A C 1
ATOM 2639 O O . VAL A 1 341 ? -24.196 6.810 14.529 1.00 93.62 341 VAL A O 1
ATOM 2642 N N . GLU A 1 342 ? -26.122 7.742 13.852 1.00 94.31 342 GLU A N 1
ATOM 2643 C CA . GLU A 1 342 ? -26.967 6.647 14.344 1.00 94.31 342 GLU A CA 1
ATOM 2644 C C . GLU A 1 342 ? -26.581 5.315 13.682 1.00 94.31 342 GLU A C 1
ATOM 2646 O O . GLU A 1 342 ? -26.486 4.299 14.367 1.00 94.31 342 GLU A O 1
ATOM 2651 N N . GLY A 1 343 ? -26.266 5.328 12.382 1.00 94.31 343 GLY A N 1
ATOM 2652 C CA . GLY A 1 343 ? -25.759 4.162 11.657 1.00 94.31 343 GLY A CA 1
ATOM 2653 C C . GLY A 1 343 ? -24.405 3.649 12.160 1.00 94.31 343 GLY A C 1
ATOM 2654 O O . GLY A 1 343 ? -24.203 2.437 12.207 1.00 94.31 343 GLY A O 1
ATOM 2655 N N . LEU A 1 344 ? -23.496 4.539 12.569 1.00 95.69 344 LEU A N 1
ATOM 2656 C CA . LEU A 1 344 ? -22.203 4.167 13.157 1.00 95.69 344 LEU A CA 1
ATOM 2657 C C . LEU A 1 344 ? -22.368 3.628 14.586 1.00 95.69 344 LEU A C 1
ATOM 2659 O O . LEU A 1 344 ? -21.810 2.585 14.919 1.00 95.69 344 LEU A O 1
ATOM 2663 N N . VAL A 1 345 ? -23.186 4.286 15.415 1.00 95.31 345 VAL A N 1
ATOM 2664 C CA . VAL A 1 345 ? -23.480 3.858 16.795 1.00 95.31 345 VAL A CA 1
ATOM 2665 C C . VAL A 1 345 ? -24.189 2.500 16.816 1.00 95.31 345 VAL A C 1
ATOM 2667 O O . VAL A 1 345 ? -23.956 1.694 17.716 1.00 95.31 345 VAL A O 1
ATOM 2670 N N . GLU A 1 346 ? -25.014 2.195 15.811 1.00 94.25 346 GLU A N 1
ATOM 2671 C CA . GLU A 1 346 ? -25.647 0.881 15.674 1.00 94.25 346 GLU A CA 1
ATOM 2672 C C . GLU A 1 346 ? -24.627 -0.270 15.543 1.00 94.25 346 GLU A C 1
ATOM 2674 O O . GLU A 1 346 ? -24.926 -1.373 16.004 1.00 94.25 346 GLU A O 1
ATOM 2679 N N . GLN A 1 347 ? -23.421 -0.011 15.016 1.00 95.00 347 GLN A N 1
ATOM 2680 C CA . GLN A 1 347 ? -22.337 -1.000 14.879 1.00 95.00 347 GLN A CA 1
ATOM 2681 C C . GLN A 1 347 ? -21.534 -1.232 16.173 1.00 95.00 347 GLN A C 1
ATOM 2683 O O . GLN A 1 347 ? -20.742 -2.176 16.255 1.00 95.00 347 GLN A O 1
ATOM 2688 N N . ILE A 1 348 ? -21.719 -0.388 17.192 1.00 95.44 348 ILE A N 1
ATOM 2689 C CA . ILE A 1 348 ? -21.058 -0.539 18.493 1.00 95.44 348 ILE A CA 1
ATOM 2690 C C . ILE A 1 348 ? -21.739 -1.651 19.296 1.00 95.44 348 ILE A C 1
ATOM 2692 O O . ILE A 1 348 ? -22.970 -1.720 19.398 1.00 95.44 348 ILE A O 1
ATOM 2696 N N . ARG A 1 349 ? -20.935 -2.523 19.909 1.00 94.62 349 ARG A N 1
ATOM 2697 C CA . ARG A 1 349 ? -21.413 -3.723 20.610 1.00 94.62 349 ARG A CA 1
ATOM 2698 C C . ARG A 1 349 ? -21.605 -3.434 22.098 1.00 94.62 349 ARG A C 1
ATOM 2700 O O . ARG A 1 349 ? -20.862 -3.920 22.941 1.00 94.62 349 ARG A O 1
ATOM 2707 N N . PHE A 1 350 ? -22.635 -2.652 22.431 1.00 95.19 350 PHE A N 1
ATOM 2708 C CA . PHE A 1 350 ? -22.990 -2.303 23.821 1.00 95.19 350 PHE A CA 1
ATOM 2709 C C . PHE A 1 350 ? -23.033 -3.505 24.791 1.00 95.19 350 PHE A C 1
ATOM 2711 O O . PHE A 1 350 ? -22.568 -3.342 25.916 1.00 95.19 350 PHE A O 1
ATOM 2718 N N . PRO A 1 351 ? -23.509 -4.711 24.402 1.00 93.12 351 PRO A N 1
ATOM 2719 C CA . PRO A 1 351 ? -23.463 -5.897 25.269 1.00 93.12 351 PRO A CA 1
ATOM 2720 C C . PRO A 1 351 ? -22.058 -6.343 25.711 1.00 93.12 351 PRO A C 1
ATOM 2722 O O . PRO A 1 351 ? -21.944 -7.172 26.609 1.00 93.12 351 PRO A O 1
ATOM 2725 N N . MET A 1 352 ? -20.993 -5.843 25.076 1.00 94.00 352 MET A N 1
ATOM 2726 C CA . MET A 1 352 ? -19.600 -6.118 25.449 1.00 94.00 352 MET A CA 1
ATOM 2727 C C . MET A 1 352 ? -19.014 -5.042 26.387 1.00 94.00 352 MET A C 1
ATOM 2729 O O . MET A 1 352 ? -17.830 -5.094 26.711 1.00 94.00 352 MET A O 1
ATOM 2733 N N . MET A 1 353 ? -19.808 -4.057 26.823 1.00 94.56 353 MET A N 1
ATOM 2734 C CA . MET A 1 353 ? -19.417 -3.070 27.837 1.00 94.56 353 MET A CA 1
ATOM 2735 C C . MET A 1 353 ? -19.920 -3.494 29.217 1.00 94.56 353 MET A C 1
ATOM 2737 O O . MET A 1 353 ? -21.017 -4.024 29.342 1.00 94.56 353 MET A O 1
ATOM 2741 N N . LEU A 1 354 ? -19.158 -3.213 30.276 1.00 92.50 354 LEU A N 1
ATOM 2742 C CA . LEU A 1 354 ? -19.596 -3.518 31.640 1.00 92.50 354 LEU A CA 1
ATOM 2743 C C . LEU A 1 354 ? -20.851 -2.709 32.031 1.00 92.50 354 LEU A C 1
ATOM 2745 O O . LEU A 1 354 ? -20.965 -1.544 31.644 1.00 92.50 354 LEU A O 1
ATOM 2749 N N . PRO A 1 355 ? -21.761 -3.261 32.862 1.00 93.75 355 PRO A N 1
ATOM 2750 C CA . PRO A 1 355 ? -22.948 -2.543 33.329 1.00 93.75 355 PRO A CA 1
ATOM 2751 C C . PRO A 1 355 ? -22.649 -1.180 33.958 1.00 93.75 355 PRO A C 1
ATOM 2753 O O . PRO A 1 355 ? -23.357 -0.219 33.682 1.00 93.75 355 PRO A O 1
ATOM 2756 N N . GLU A 1 356 ? -21.586 -1.083 34.759 1.00 92.69 356 GLU A N 1
ATOM 2757 C CA . GLU A 1 356 ? -21.139 0.166 35.394 1.00 92.69 356 GLU A CA 1
ATOM 2758 C C . GLU A 1 356 ? -20.837 1.244 34.345 1.00 92.69 356 GLU A C 1
ATOM 2760 O O . GLU A 1 356 ? -21.382 2.344 34.407 1.00 92.69 356 GLU A O 1
ATOM 2765 N N . VAL A 1 357 ? -20.080 0.878 33.308 1.00 94.06 357 VAL 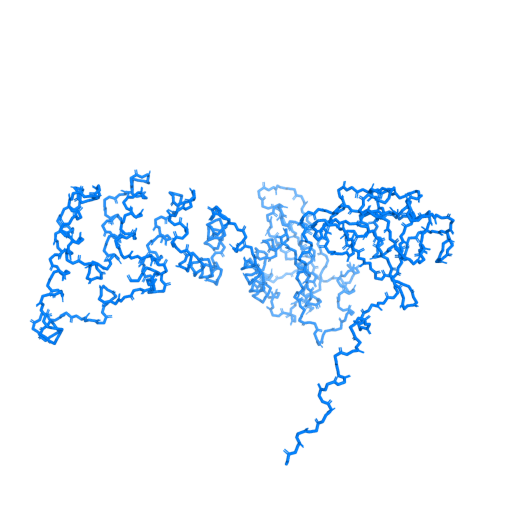A N 1
ATOM 2766 C CA . VAL A 1 357 ? -19.747 1.750 32.175 1.00 94.06 357 VAL A CA 1
ATOM 2767 C C . VAL A 1 357 ? -21.003 2.198 31.427 1.00 94.06 357 VAL A C 1
ATOM 2769 O O . VAL A 1 357 ? -21.130 3.373 31.091 1.00 94.06 357 VAL A O 1
ATOM 2772 N N . LEU A 1 358 ? -21.955 1.288 31.187 1.00 94.25 358 LEU A N 1
ATOM 2773 C CA . LEU A 1 358 ? -23.203 1.598 30.479 1.00 94.25 358 LEU A CA 1
ATOM 2774 C C . LEU A 1 358 ? -24.024 2.692 31.185 1.00 94.25 358 LEU A C 1
ATOM 2776 O O . LEU A 1 358 ? -24.624 3.531 30.511 1.00 94.25 358 LEU A O 1
ATOM 2780 N N . PHE A 1 359 ? -24.036 2.713 32.523 1.00 90.19 359 PHE A N 1
ATOM 2781 C CA . PHE A 1 359 ? -24.719 3.755 33.303 1.00 90.19 359 PHE A CA 1
ATOM 2782 C C . PHE A 1 359 ? -24.017 5.116 33.243 1.00 90.19 359 PHE A C 1
ATOM 2784 O O . PHE A 1 359 ? -24.676 6.152 33.376 1.00 90.19 359 PHE A O 1
ATOM 2791 N N . GLU A 1 360 ? -22.701 5.124 33.040 1.00 92.88 360 GLU A N 1
ATOM 2792 C CA . GLU A 1 360 ? -21.889 6.341 32.987 1.00 92.88 360 GLU A CA 1
ATOM 2793 C C . GLU A 1 360 ? -21.936 7.047 31.624 1.00 92.88 360 GLU A C 1
ATOM 2795 O O . GLU A 1 360 ? -21.669 8.249 31.549 1.00 92.88 360 GLU A O 1
ATOM 2800 N N . LEU A 1 361 ? -22.339 6.348 30.552 1.00 92.88 361 LEU A N 1
ATOM 2801 C CA . LEU A 1 361 ? -22.374 6.897 29.187 1.00 92.88 361 LEU A CA 1
ATOM 2802 C C . LEU A 1 361 ? -23.166 8.208 29.086 1.00 92.88 361 LEU A C 1
ATOM 2804 O O . LEU A 1 361 ? -22.750 9.123 28.383 1.00 92.88 361 LEU A O 1
ATOM 2808 N N . GLN A 1 362 ? -24.276 8.331 29.819 1.00 90.88 362 GLN A N 1
ATOM 2809 C CA . GLN A 1 362 ? -25.124 9.530 29.798 1.00 90.88 362 GLN A CA 1
ATOM 2810 C C . GLN A 1 362 ? -24.443 10.794 30.344 1.00 90.88 362 GLN A C 1
ATOM 2812 O O . GLN A 1 362 ? -24.908 11.900 30.080 1.00 90.88 362 GLN A O 1
ATOM 2817 N N . PHE A 1 363 ? -23.371 10.636 31.123 1.00 88.81 363 PHE A N 1
ATOM 2818 C CA . PHE A 1 363 ? -22.642 11.745 31.738 1.00 88.81 363 PHE A CA 1
ATOM 2819 C C . PHE A 1 363 ? -21.350 12.074 30.990 1.00 88.81 363 PHE A C 1
ATOM 2821 O O . PHE A 1 363 ? -20.929 13.229 30.989 1.00 88.81 363 PHE A O 1
ATOM 2828 N N . ASN A 1 364 ? -20.741 11.070 30.353 1.00 90.00 364 ASN A N 1
ATOM 2829 C CA . ASN A 1 364 ? -19.380 11.163 29.827 1.00 90.00 364 ASN A CA 1
ATOM 2830 C C . ASN A 1 364 ? -19.302 11.249 28.293 1.00 90.00 364 ASN A C 1
ATOM 2832 O O . ASN A 1 364 ? -18.219 11.495 27.771 1.00 90.00 364 ASN A O 1
ATOM 2836 N N . LEU A 1 365 ? -20.412 11.058 27.566 1.00 91.81 365 LEU A N 1
ATOM 2837 C CA . LEU A 1 365 ? -20.443 11.117 26.098 1.00 91.81 365 LEU A CA 1
ATOM 2838 C C . LEU A 1 365 ? -21.276 12.284 25.583 1.00 91.81 365 LEU A C 1
ATOM 2840 O O . LEU A 1 365 ? -22.464 12.403 25.890 1.00 91.81 365 LEU A O 1
ATOM 2844 N N . SER A 1 366 ? -20.684 13.087 24.699 1.00 90.88 366 SER A N 1
ATOM 2845 C CA . SER A 1 366 ? -21.393 14.204 24.069 1.00 90.88 366 SER A CA 1
ATOM 2846 C C . SER A 1 366 ? -22.508 13.723 23.127 1.00 90.88 366 SER A C 1
ATOM 2848 O O . SER A 1 366 ? -23.603 14.292 23.099 1.00 90.88 366 SER A O 1
ATOM 2850 N N . LEU A 1 367 ? -22.267 12.609 22.424 1.00 91.62 367 LEU A N 1
ATOM 2851 C CA . LEU A 1 367 ? -23.195 11.957 21.505 1.00 91.62 367 LEU A CA 1
ATOM 2852 C C . LEU A 1 367 ? -24.488 11.504 22.187 1.00 91.62 367 LEU A C 1
ATOM 2854 O O . LEU A 1 367 ? -25.533 11.445 21.533 1.00 91.62 367 LEU A O 1
ATOM 2858 N N . TYR A 1 368 ? -24.454 11.221 23.494 1.00 91.56 368 TYR A N 1
ATOM 2859 C CA . TYR A 1 368 ? -25.631 10.752 24.219 1.00 91.56 368 TYR A CA 1
ATOM 2860 C C . TYR A 1 368 ? -26.774 11.771 24.146 1.00 91.56 368 TYR A C 1
ATOM 2862 O O . TYR A 1 368 ? -27.898 11.415 23.795 1.00 91.56 368 TYR A O 1
ATOM 2870 N N . GLY A 1 369 ? -26.487 13.053 24.399 1.00 86.88 369 GLY A N 1
ATOM 2871 C CA . GLY A 1 369 ? -27.506 14.108 24.402 1.00 86.88 369 GLY A CA 1
ATOM 2872 C C . GLY A 1 369 ? -28.175 14.305 23.037 1.00 86.88 369 GLY A C 1
ATOM 2873 O O . GLY A 1 369 ? -29.365 14.601 22.958 1.00 86.88 369 GLY A O 1
ATOM 2874 N N . GLY A 1 370 ? -27.433 14.084 21.947 1.00 87.06 370 GLY A N 1
ATOM 2875 C CA . GLY A 1 370 ? -27.972 14.151 20.589 1.00 87.06 370 GLY A CA 1
ATOM 2876 C C . GLY A 1 370 ? -28.852 12.954 20.224 1.00 87.06 370 GLY A C 1
ATOM 2877 O O . GLY A 1 370 ? -29.803 13.108 19.456 1.00 87.06 370 GLY A O 1
ATOM 2878 N N . HIS A 1 371 ? -28.578 11.776 20.788 1.00 93.44 371 HIS A N 1
ATOM 2879 C CA . HIS A 1 371 ? -29.114 10.488 20.335 1.00 93.44 371 HIS A CA 1
ATOM 2880 C C . HIS A 1 371 ? -29.728 9.645 21.465 1.00 93.44 371 HIS A C 1
ATOM 2882 O O . HIS A 1 371 ? -29.734 8.416 21.396 1.00 93.44 371 HIS A O 1
ATOM 2888 N N . GLU A 1 372 ? -30.292 10.299 22.481 1.00 93.44 372 GLU A N 1
ATOM 2889 C CA . GLU A 1 372 ? -30.761 9.681 23.729 1.00 93.44 372 GLU A CA 1
ATOM 2890 C C . GLU A 1 372 ? -31.609 8.414 23.517 1.00 93.44 372 GLU A C 1
ATOM 2892 O O . GLU A 1 372 ? -31.323 7.373 24.103 1.00 93.44 372 GLU A O 1
ATOM 2897 N N . ALA A 1 373 ? -32.607 8.459 22.627 1.00 93.88 373 ALA A N 1
ATOM 2898 C CA . ALA A 1 373 ? -33.492 7.320 22.371 1.00 93.88 373 ALA A CA 1
ATOM 2899 C C . ALA A 1 373 ? -32.748 6.074 21.844 1.00 93.88 373 ALA A C 1
ATOM 2901 O O . ALA A 1 373 ? -33.091 4.946 22.205 1.00 93.88 373 ALA A O 1
ATOM 2902 N N . LEU A 1 374 ? -31.723 6.265 21.003 1.00 94.88 374 LEU A N 1
ATOM 2903 C CA . LEU A 1 374 ? -30.901 5.172 20.479 1.00 94.88 374 LEU A CA 1
ATOM 2904 C C . LEU A 1 374 ? -30.034 4.573 21.589 1.00 94.88 374 LEU A C 1
ATOM 2906 O O . LEU A 1 374 ? -30.004 3.352 21.756 1.00 94.88 374 LEU A O 1
ATOM 2910 N N . PHE A 1 375 ? -29.373 5.427 22.372 1.00 95.62 375 PHE A N 1
ATOM 2911 C CA . PHE A 1 375 ? -28.534 4.992 23.485 1.00 95.62 375 PHE A CA 1
ATOM 2912 C C . PHE A 1 375 ? -29.346 4.257 24.551 1.00 95.62 375 PHE A C 1
ATOM 2914 O O . PHE A 1 375 ? -28.959 3.164 24.946 1.00 95.62 375 PHE A O 1
ATOM 2921 N N . GLN A 1 376 ? -30.506 4.780 24.957 1.00 94.25 376 GLN A N 1
ATOM 2922 C CA . GLN A 1 376 ? -31.389 4.108 25.916 1.00 94.25 376 GLN A CA 1
ATOM 2923 C C . GLN A 1 376 ? -31.801 2.717 25.428 1.00 94.25 376 GLN A C 1
ATOM 2925 O O . GLN A 1 376 ? -31.723 1.750 26.185 1.00 94.25 376 GLN A O 1
ATOM 2930 N N . LYS A 1 377 ? -32.180 2.587 24.150 1.00 93.62 377 LYS A N 1
ATOM 2931 C CA . LYS A 1 377 ? -32.518 1.292 23.543 1.00 93.62 377 LYS A CA 1
ATOM 2932 C C . LYS A 1 377 ? -31.339 0.312 23.610 1.00 93.62 377 LYS A C 1
ATOM 2934 O O . LYS A 1 377 ? -31.524 -0.829 24.030 1.00 93.62 377 LYS A O 1
ATOM 2939 N N . LYS A 1 378 ? -30.139 0.747 23.214 1.00 93.81 378 LYS A N 1
ATOM 2940 C CA . LYS A 1 378 ? -28.918 -0.079 23.204 1.00 93.81 378 LYS A CA 1
ATOM 2941 C C . LYS A 1 378 ? -28.460 -0.465 24.615 1.00 93.81 378 LYS A C 1
ATOM 2943 O O . LYS A 1 378 ? -28.107 -1.618 24.844 1.00 93.81 378 LYS A O 1
ATOM 2948 N N . ILE A 1 379 ? -28.517 0.466 25.568 1.00 94.06 379 ILE A N 1
ATOM 2949 C CA . ILE A 1 379 ? -28.172 0.233 26.978 1.00 94.06 379 ILE A CA 1
ATOM 2950 C C . ILE A 1 379 ? -29.130 -0.784 27.598 1.00 94.06 379 ILE A C 1
ATOM 2952 O O . ILE A 1 379 ? -28.674 -1.731 28.231 1.00 94.06 379 ILE A O 1
ATOM 2956 N N . LEU A 1 380 ? -30.442 -0.646 27.380 1.00 90.75 380 LEU A N 1
ATOM 2957 C CA . LEU A 1 380 ? -31.421 -1.622 27.868 1.00 90.75 380 LEU A CA 1
ATOM 2958 C C . LEU A 1 380 ? -31.142 -3.022 27.309 1.00 90.75 380 LEU A C 1
ATOM 2960 O O . LEU A 1 380 ? -31.090 -3.982 28.073 1.00 90.75 380 LEU A O 1
ATOM 2964 N N . GLN A 1 381 ? -30.882 -3.129 26.004 1.00 88.88 381 GLN A N 1
ATOM 2965 C CA . GLN A 1 381 ? -30.522 -4.394 25.358 1.00 88.88 381 GLN A CA 1
ATOM 2966 C C . GLN A 1 381 ? -29.255 -5.023 25.968 1.00 88.88 381 GLN A C 1
ATOM 2968 O O . GLN A 1 381 ? -29.196 -6.239 26.156 1.00 88.88 381 GLN A O 1
ATOM 2973 N N . ALA A 1 382 ? -28.247 -4.214 26.295 1.00 92.06 382 ALA A N 1
ATOM 2974 C CA . ALA A 1 382 ? -27.016 -4.682 26.924 1.00 92.06 382 ALA A CA 1
ATOM 2975 C C . ALA A 1 382 ? -27.222 -5.104 28.390 1.00 92.06 382 ALA A C 1
ATOM 2977 O O . ALA A 1 382 ? -26.760 -6.166 28.801 1.00 92.06 382 ALA A O 1
ATOM 2978 N N . LEU A 1 383 ? -27.981 -4.342 29.181 1.00 89.94 383 LEU A N 1
ATOM 2979 C CA . LEU A 1 383 ? -28.303 -4.708 30.566 1.00 89.94 383 LEU A CA 1
ATOM 2980 C C . LEU A 1 383 ? -29.129 -6.001 30.644 1.00 89.94 383 LEU A C 1
ATOM 2982 O O . LEU A 1 383 ? -28.901 -6.829 31.528 1.00 89.94 383 LEU A O 1
ATOM 2986 N N . GLU A 1 384 ? -30.051 -6.218 29.705 1.00 85.62 384 GLU A N 1
ATOM 2987 C CA . GLU A 1 384 ? -30.764 -7.494 29.578 1.00 85.62 384 GLU A CA 1
ATOM 2988 C C . GLU A 1 384 ? -29.798 -8.657 29.305 1.00 85.62 384 GLU A C 1
ATOM 2990 O O . GLU A 1 384 ? -29.913 -9.711 29.934 1.00 85.62 384 GLU A O 1
ATOM 2995 N N . PHE A 1 385 ? -28.806 -8.454 28.432 1.00 87.19 385 PHE A N 1
ATOM 2996 C CA . PHE A 1 385 ? -27.767 -9.447 28.151 1.00 87.19 385 PHE A CA 1
ATOM 2997 C C . PHE A 1 385 ? -26.949 -9.822 29.400 1.00 87.19 385 PHE A C 1
ATOM 2999 O O . PHE A 1 385 ? -26.664 -10.999 29.609 1.00 87.19 385 PHE A O 1
ATOM 3006 N N . HIS A 1 386 ? -26.630 -8.858 30.269 1.00 87.81 386 HIS A N 1
ATOM 3007 C CA . HIS A 1 386 ? -25.874 -9.121 31.501 1.00 87.81 386 HIS A CA 1
ATOM 3008 C C . HIS A 1 386 ? -26.691 -9.762 32.631 1.00 87.81 386 HIS A C 1
ATOM 3010 O O . HIS A 1 386 ? -26.113 -10.369 33.532 1.00 87.81 386 HIS A O 1
ATOM 3016 N N . THR A 1 387 ? -28.017 -9.614 32.629 1.00 84.06 387 THR A N 1
ATOM 3017 C CA . THR A 1 387 ? -28.873 -10.019 33.760 1.00 84.06 387 THR A CA 1
ATOM 3018 C C . THR A 1 387 ? -29.603 -11.339 33.537 1.00 84.06 387 THR A C 1
ATOM 3020 O O . THR A 1 387 ? -29.927 -12.032 34.503 1.00 84.06 387 THR A O 1
ATOM 3023 N N . VAL A 1 388 ? -29.868 -11.712 32.284 1.00 78.00 388 VAL A N 1
ATOM 3024 C CA . VAL A 1 388 ? -30.657 -12.902 31.953 1.00 78.00 388 VAL A CA 1
ATOM 3025 C C . VAL A 1 388 ? -29.731 -14.047 31.525 1.00 78.00 388 VAL A C 1
ATOM 3027 O O . VAL A 1 388 ? -28.861 -13.852 30.678 1.00 78.00 388 VAL A O 1
ATOM 3030 N N . PRO A 1 389 ? -29.925 -15.279 32.034 1.00 78.25 389 PRO A N 1
ATOM 3031 C CA . PRO A 1 389 ? -29.184 -16.441 31.553 1.00 78.25 389 PRO A CA 1
ATOM 3032 C C . PRO A 1 389 ? -29.288 -16.606 30.027 1.00 78.25 389 PRO A C 1
ATOM 3034 O O . PRO A 1 389 ? -30.392 -16.596 29.478 1.00 78.25 389 PRO A O 1
ATOM 3037 N N . LEU A 1 390 ? -28.154 -16.839 29.350 1.00 71.44 390 LEU A N 1
ATOM 3038 C CA . LEU A 1 390 ? -28.052 -16.922 27.879 1.00 71.44 390 LEU A CA 1
ATOM 3039 C C . LEU A 1 390 ? -29.119 -17.819 27.220 1.00 71.44 390 LEU A C 1
ATOM 3041 O O . LEU A 1 390 ? -29.664 -17.491 26.169 1.00 71.44 390 LEU A O 1
ATOM 3045 N N . GLN A 1 391 ? -29.433 -18.952 27.852 1.00 70.81 391 GLN A N 1
ATOM 3046 C CA . GLN A 1 391 ? -30.406 -19.932 27.353 1.00 70.81 391 GLN A CA 1
ATOM 3047 C C . GLN A 1 391 ? -31.834 -19.363 27.304 1.00 70.81 391 GLN A C 1
ATOM 3049 O O . GLN A 1 391 ? -32.584 -19.652 26.374 1.00 70.81 391 GLN A O 1
ATOM 3054 N N . LEU A 1 392 ? -32.199 -18.520 28.274 1.00 74.31 392 LEU A N 1
ATOM 3055 C CA . LEU A 1 392 ? -33.513 -17.879 28.342 1.00 74.31 392 LEU A CA 1
ATOM 3056 C C . LEU A 1 392 ? -33.632 -16.727 27.336 1.00 74.31 392 LEU A C 1
ATOM 3058 O O . LEU A 1 392 ? -34.696 -16.556 26.740 1.00 74.31 392 LEU A O 1
ATOM 3062 N N . LEU A 1 393 ? -32.543 -15.984 27.103 1.00 71.31 393 LEU A N 1
ATOM 3063 C CA . LEU A 1 393 ? -32.485 -14.914 26.097 1.00 71.31 393 LEU A CA 1
ATOM 3064 C C . LEU A 1 393 ? -32.768 -15.449 24.687 1.00 71.31 393 LEU A C 1
ATOM 3066 O O . LEU A 1 393 ? -33.637 -14.923 23.989 1.00 71.31 393 LEU A O 1
ATOM 3070 N N . ALA A 1 394 ? -32.096 -16.535 24.296 1.00 68.00 394 ALA A N 1
ATOM 3071 C CA . ALA A 1 394 ? -32.284 -17.144 22.981 1.00 68.00 394 ALA A CA 1
ATOM 3072 C C . ALA A 1 394 ? -33.694 -17.740 22.803 1.00 68.00 394 ALA A C 1
ATOM 3074 O O . ALA A 1 394 ? -34.303 -17.606 21.744 1.00 68.00 394 ALA A O 1
ATOM 3075 N N . GLN A 1 395 ? -34.238 -18.379 23.846 1.00 71.06 395 GLN A N 1
ATOM 3076 C CA . GLN A 1 395 ? -35.483 -19.143 23.747 1.00 71.06 395 GLN A CA 1
ATOM 3077 C C . GLN A 1 395 ? -36.755 -18.285 23.834 1.00 71.06 395 GLN A C 1
ATOM 3079 O O . GLN A 1 395 ? -37.720 -18.560 23.123 1.00 71.06 395 GLN A O 1
ATOM 3084 N N . TYR A 1 396 ? -36.786 -17.264 24.697 1.00 64.75 396 TYR A N 1
ATOM 3085 C CA . TYR A 1 396 ? -38.020 -16.520 24.996 1.00 64.75 396 TYR A CA 1
ATOM 3086 C C . TYR A 1 396 ? -38.104 -15.145 24.337 1.00 64.75 396 TYR A C 1
ATOM 3088 O O . TYR A 1 396 ? -39.201 -14.609 24.186 1.00 64.75 396 TYR A O 1
ATOM 3096 N N . ARG A 1 397 ? -36.967 -14.560 23.950 1.00 66.56 397 ARG A N 1
ATOM 3097 C CA . ARG A 1 397 ? -36.917 -13.225 23.334 1.00 66.56 397 ARG A CA 1
ATOM 3098 C C . ARG A 1 397 ? -36.561 -13.252 21.850 1.00 66.56 397 ARG A C 1
ATOM 3100 O O . ARG A 1 397 ? -36.592 -12.202 21.222 1.00 66.56 397 ARG A O 1
ATOM 3107 N N . GLY A 1 398 ? -36.250 -14.427 21.292 1.00 65.00 398 GLY A N 1
ATOM 3108 C CA . GLY A 1 398 ? -35.848 -14.560 19.890 1.00 65.00 398 GLY A CA 1
ATOM 3109 C C . GLY A 1 398 ? -34.533 -13.844 19.574 1.00 65.00 398 GLY A C 1
ATOM 3110 O O . GLY A 1 398 ? -34.300 -13.494 18.421 1.00 65.00 398 GLY A O 1
ATOM 3111 N N . LEU A 1 399 ? -33.695 -13.600 20.589 1.00 68.56 399 LEU A N 1
ATOM 3112 C CA . LEU A 1 399 ? -32.389 -12.984 20.400 1.00 68.56 399 LEU A CA 1
ATOM 3113 C C . LEU A 1 399 ? -31.464 -13.977 19.714 1.00 68.56 399 LEU A C 1
ATOM 3115 O O . LEU A 1 399 ? -31.174 -15.052 20.246 1.00 68.56 399 LEU A O 1
ATOM 3119 N N . ASN A 1 400 ? -30.986 -13.602 18.534 1.00 71.38 400 ASN A N 1
ATOM 3120 C CA . ASN A 1 400 ? -30.008 -14.397 17.832 1.00 71.38 400 ASN A CA 1
ATOM 3121 C C . ASN A 1 400 ? -28.607 -14.034 18.334 1.00 71.38 400 ASN A C 1
ATOM 3123 O O . ASN A 1 400 ? -27.984 -13.089 17.868 1.00 71.38 400 ASN A O 1
ATOM 3127 N N . LEU A 1 401 ? -28.085 -14.825 19.271 1.00 72.62 401 LEU A N 1
ATOM 3128 C CA . LEU A 1 401 ? -26.728 -14.658 19.811 1.00 72.62 401 LEU A CA 1
ATOM 3129 C C . LEU A 1 401 ? -25.622 -14.866 18.757 1.00 72.62 401 LEU A C 1
ATOM 3131 O O . LEU A 1 401 ? -24.442 -14.684 19.050 1.00 72.62 401 LEU A O 1
ATOM 3135 N N . SER A 1 402 ? -25.979 -15.267 17.532 1.00 72.56 402 SER A N 1
ATOM 3136 C CA . SER A 1 402 ? -25.057 -15.257 16.401 1.00 72.56 402 SER A CA 1
ATOM 3137 C C . SER A 1 402 ? -24.893 -13.877 15.760 1.00 72.56 402 SER A C 1
ATOM 3139 O O . SER A 1 402 ? -24.042 -13.752 14.885 1.00 72.56 402 SER A O 1
ATOM 3141 N N . GLU A 1 403 ? -25.712 -12.886 16.120 1.00 83.12 403 GLU A N 1
ATOM 3142 C CA . GLU A 1 403 ? -25.564 -11.507 15.652 1.00 83.12 403 GLU A CA 1
ATOM 3143 C C . GLU A 1 403 ? -24.275 -10.885 16.186 1.00 83.12 403 GLU A C 1
ATOM 3145 O O . GLU A 1 403 ? -23.861 -11.129 17.323 1.00 83.12 403 GLU A O 1
ATOM 3150 N N . ASP A 1 404 ? -23.660 -10.029 15.373 1.00 81.94 404 ASP A N 1
ATOM 3151 C CA . ASP A 1 404 ? -22.368 -9.424 15.698 1.00 81.94 404 ASP A CA 1
ATOM 3152 C C . ASP A 1 404 ? -22.418 -8.552 16.953 1.00 81.94 404 ASP A C 1
ATOM 3154 O O . ASP A 1 404 ? -21.426 -8.467 17.671 1.00 81.94 404 ASP A O 1
ATOM 3158 N N . ALA A 1 405 ? -23.583 -7.986 17.286 1.00 83.56 405 ALA A N 1
ATOM 3159 C CA . ALA A 1 405 ? -23.801 -7.216 18.510 1.00 83.56 405 ALA A CA 1
ATOM 3160 C C . ALA A 1 405 ? -23.493 -8.001 19.803 1.00 83.56 405 ALA A C 1
ATOM 3162 O O . ALA A 1 405 ? -23.222 -7.387 20.834 1.00 83.56 405 ALA A O 1
ATOM 3163 N N . TYR A 1 406 ? -23.522 -9.338 19.753 1.00 86.38 406 TYR A N 1
ATOM 3164 C CA . TYR A 1 406 ? -23.289 -10.229 20.896 1.00 86.38 406 TYR A CA 1
ATOM 3165 C C . TYR A 1 406 ? -21.961 -10.986 20.826 1.00 86.38 406 TYR A C 1
ATOM 3167 O O . TYR A 1 406 ? -21.705 -11.864 21.651 1.00 86.38 406 TYR A O 1
ATOM 3175 N N . ARG A 1 407 ? -21.113 -10.675 19.842 1.00 86.00 407 ARG A N 1
ATOM 3176 C CA . ARG A 1 407 ? -19.809 -11.315 19.667 1.00 86.00 407 ARG A CA 1
ATOM 3177 C C . ARG A 1 407 ? -18.699 -10.365 20.103 1.00 86.00 407 ARG A C 1
ATOM 3179 O O . ARG A 1 407 ? -18.748 -9.190 19.747 1.00 86.00 407 ARG A O 1
ATOM 3186 N N . PRO A 1 408 ? -17.668 -10.838 20.815 1.00 87.12 408 PRO A N 1
ATOM 3187 C CA . PRO A 1 408 ? -16.509 -10.003 21.096 1.00 87.12 408 PRO A CA 1
ATOM 3188 C C . PRO A 1 408 ? -15.733 -9.690 19.807 1.00 87.12 408 PRO A C 1
ATOM 3190 O O . PRO A 1 408 ? -15.807 -10.433 18.822 1.00 87.12 408 PRO A O 1
ATOM 3193 N N . ARG A 1 409 ? -15.009 -8.570 19.814 1.00 89.38 409 ARG A N 1
ATOM 3194 C CA . ARG A 1 409 ? -13.959 -8.251 18.832 1.00 89.38 409 ARG A CA 1
ATOM 3195 C C . ARG A 1 409 ? -12.595 -8.699 19.362 1.00 89.38 409 ARG A C 1
ATOM 3197 O O . ARG A 1 409 ? -12.505 -9.376 20.387 1.00 89.38 409 ARG A O 1
ATOM 3204 N N . LEU A 1 410 ? -11.531 -8.306 18.667 1.00 88.06 410 LEU A N 1
ATOM 3205 C CA . LEU A 1 410 ? -10.157 -8.465 19.128 1.00 88.06 410 LEU A CA 1
ATOM 3206 C C . LEU A 1 410 ? -9.821 -7.343 20.122 1.00 88.06 410 LEU A C 1
ATOM 3208 O O . LEU A 1 410 ? -9.330 -6.285 19.730 1.00 88.06 410 LEU A O 1
ATOM 3212 N N . TYR A 1 411 ? -10.134 -7.567 21.401 1.00 90.50 411 TYR A N 1
ATOM 3213 C CA . TYR A 1 411 ? -9.861 -6.592 22.457 1.00 90.50 411 TYR A CA 1
ATOM 3214 C C . TYR A 1 411 ? -8.397 -6.642 22.915 1.00 90.50 411 TYR A C 1
ATOM 3216 O O . TYR A 1 411 ? -7.885 -7.719 23.221 1.00 90.50 411 TYR A O 1
ATOM 3224 N N . THR A 1 412 ? -7.719 -5.490 22.939 1.00 85.62 412 THR A N 1
ATOM 3225 C CA . THR A 1 412 ? -6.307 -5.377 23.364 1.00 85.62 412 THR A CA 1
ATOM 3226 C C . THR A 1 412 ? -6.152 -5.130 24.861 1.00 85.62 412 THR A C 1
ATOM 3228 O O . THR A 1 412 ? -5.116 -5.473 25.432 1.00 85.62 412 THR A O 1
ATOM 3231 N N . SER A 1 413 ? -7.174 -4.568 25.515 1.00 78.81 413 SER A N 1
ATOM 3232 C CA . SER A 1 413 ? -7.192 -4.417 26.972 1.00 78.81 413 SER A CA 1
ATOM 3233 C C . SER A 1 413 ? -7.730 -5.683 27.655 1.00 78.81 413 SER A C 1
ATOM 3235 O O . SER A 1 413 ? -8.619 -6.331 27.098 1.00 78.81 413 SER A O 1
ATOM 3237 N N . PRO A 1 414 ? -7.174 -6.048 28.827 1.00 58.47 414 PRO A N 1
ATOM 3238 C CA . PRO A 1 414 ? -7.530 -7.263 29.560 1.00 58.47 414 PRO A CA 1
ATOM 3239 C C . PRO A 1 414 ? -8.930 -7.247 30.180 1.00 58.47 414 PRO A C 1
ATOM 3241 O O . PRO A 1 414 ? -9.438 -6.145 30.500 1.00 58.47 414 PRO A O 1
#

Secondary structure (DSSP, 8-state):
-PPPTTSSSSSS--S-SS--TT-EEEES-SSTTEEEEEEEETTEEEEEB-TT--HHHHHHHHHHTTBS-EEEEE-TTTT----S-EEE-S-B--S--SSGGGSB-S-TT-----GGGB-EEEE-S-B---EEEE--TTS-THHHHHHHHT-S-SEEEEEEETT--S---EEEE-HHHHHHSGGGGGG-SS-SSEEEEEE-GGGGGGHHHHHHHHHHSEEEE-HHHHHHHHHHHHHHT-HHHHHHHHHHHHHHGGG-TTSHHHHHHHHHHHHHT-HHHHHHHHHHHHHTHHHHHHSTTGGGS-HHHHHHHHH-TT-EES-HHHHHHHHHHHHHHH---HHHHHHHHHTS-GGGS-HHHHHHHHHH-HHHHHSHHHHHHHHHHHHHHHHS-HHHHHHHS---TTSGGGS--EE---

Radius of gyration: 30.52 Å; Cα contacts (8 Å, |Δi|>4): 683; chains: 1; bounding box: 88×62×74 Å

Nearest PDB structures (foldseek):
  1by2-assembly1_A  TM=1.004E+00  e=6.905E-18  Homo sapiens
  6san-assembly1_B  TM=9.679E-01  e=3.005E-12  Homo sapiens
  7bzz-assembly2_D  TM=9.758E-01  e=4.632E-12  Mus musculus
  7c00-assembly1_A  TM=9.777E-01  e=1.043E-11  Homo sapiens
  6j02-assembly2_B  TM=9.712E-01  e=2.616E-11  Mus musculus

Organism: Neovison vison (NCBI:txid452646)

Mean predicted aligned error: 14.86 Å

pLDDT: mean 86.11, std 13.44, range [32.28, 98.44]

Sequence (414 aa):
MAIPLLLWMWLLVAGTQGAEDGDMRLSDGNTPSEGRVEIFYRGQWGTVCDNLWDLTDASVVCRALGFTNATEALGGAAFGPGTGPVMLDEVECTGTEPSLANCTSLGWLKSRCRHSQDASAVCTNETRSTHTLDLSDELPTALEQIFDSQMGCDLSIRVRVRDQQQEGLDLCAHRLILSSNPEAQALWKEPGRTVTMEVDAECLPVVRDFIRYFYSRRLAVSLTSMKCFHKLASAYGAQQLQSFCAGLFTILLPEDPSFQTPLDLYAYALATRDPVLEELCVQFLAWNFEALTQAEAWPAVPMALLQVLLSRSELVVPSELALLTALDVWSQEKQPPRRDVEGLVEQIRFPMMLPEVLFELQFNLSLYGGHEALFQKKILQALEFHTVPLQLLAQYRGLNLSEDAYRPRLYTSP

Foldseek 3Di:
DDDDPPVPVVPPDPDDDDADFQDWAAPQDPDRQKHFIWTDDDRDIDFAFQALFFQLQLQLRQVLVQFPGFPDKDWQRPSHFDDDAHFWYNWDDPSPDNGSQPTDTPHTRDDPDGSSGTIMTGGDPHGQPWDKQAPQPPADPVLLVVQVVQPDAQAWEFEDAPPDPDGADIGGHHPVLLVVQPLQPLQDPDDDRYGYHYAHPLLRVCVSQLVSCSRRVMHIDGPSNLLSQLLCSLNRVVVVSVVVSLVVVLVVCVPDLQCPSLQVQCVVCVVSVPVSSNVSSLVSCQQCVQSCLVHPCLLVDDLVSLLVSLQDQQREEQFLLRVLQSLLVSCVSNVDDPVSSLSNVVSRQLLRDDLVVLVCCCPPGPVCVVPVVSSVVNSVVNVCSVPDDPVCCCPPVVDDCVDSSNDHGNHPHD

InterPro domains:
  IPR000210 BTB/POZ domain [PS50097] (153-223)
  IPR001190 SRCR domain [PF00530] (28-124)
  IPR001190 SRCR domain [PR00258] (24-40)
  IPR001190 SRCR domain [PR00258] (43-54)
  IPR001190 SRCR domain [PR00258] (58-68)
  IPR001190 SRCR domain [PR00258] (89-103)
  IPR001190 SRCR domain [PR00258] (112-124)
  IPR001190 SRCR domain [PS00420] (29-66)
  IPR001190 SRCR domain [PS50287] (24-124)
  IPR001190 SRCR domain [SM00202] (24-124)
  IPR011333 SKP1/BTB/POZ domain superfamily [G3DSA:3.30.710.10] (132-248)
  IPR011333 SKP1/BTB/POZ domain superfamily [SSF54695] (135-246)
  IPR011705 BTB/Kelch-associated [PF07707] (263-360)
  IPR011705 BTB/Kelch-associated [SM00875] (262-362)
  IPR036772 SRCR-like domain superfamily [G3DSA:3.10.250.10] (16-131)
  IPR036772 SRCR-like domain superfamily [SSF56487] (21-128)
  IPR051481 BTB/POZ domain-containing protein and Galectin-3-binding [PTHR24410] (21-414)

Solvent-accessible surface area (backbone atoms only — not comparable to full-atom values): 23006 Å² total; per-residue (Å²): 140,80,83,77,86,74,81,70,75,79,79,78,75,89,85,86,84,85,86,51,77,43,43,72,48,63,40,72,38,98,49,96,46,26,14,23,38,32,40,27,52,92,92,42,67,15,30,30,32,31,48,73,53,35,56,42,43,24,23,16,51,21,39,60,73,35,20,70,33,40,77,40,45,41,44,60,16,75,42,49,59,70,68,81,51,49,34,40,20,51,44,50,46,90,46,76,49,77,28,72,76,71,34,50,52,70,40,82,66,43,60,90,72,53,44,65,29,22,19,23,31,31,30,39,90,51,60,53,64,60,48,68,51,77,68,33,94,85,56,64,73,64,43,38,52,48,54,74,63,58,62,93,53,67,26,36,39,40,36,35,36,62,99,49,96,57,87,51,56,77,42,56,33,48,56,70,61,40,68,70,29,80,45,44,53,54,54,54,90,59,95,69,57,57,36,76,44,80,40,54,70,90,36,56,85,53,48,64,56,59,57,44,23,60,51,38,39,44,44,80,35,34,80,87,48,30,65,41,52,26,52,50,17,63,75,29,52,21,59,67,60,22,51,51,35,46,58,54,50,64,69,58,52,83,75,48,86,48,49,51,65,49,50,54,49,32,54,49,16,62,75,68,68,35,69,67,44,33,49,54,35,51,50,54,49,22,62,41,32,52,60,43,66,74,25,85,38,41,63,70,60,51,68,70,56,51,50,56,47,52,68,43,63,70,30,28,32,53,38,55,60,57,53,51,51,46,49,40,56,36,44,69,73,58,60,64,59,70,71,57,52,52,58,49,57,68,53,52,32,53,54,73,45,56,71,71,57,60,69,45,41,75,79,76,38,76,57,35,79,79,39,47,73,59,51,53,53,45,44,51,58,19,51,49,60,76,72,47,61,68,71,55,42,42,72,76,69,68,48,62,71,86,40,69,57,66,50,81,57,45,57,75,51,134